Protein AF-A0A0C9ZYR2-F1 (afdb_monomer_lite)

InterPro domains:
  IPR000960 Flavin monooxygenase FMO [PR00370] (38-50)
  IPR000960 Flavin monooxygenase FMO [PR00370] (97-111)
  IPR000960 Flavin monooxygenase FMO [PR00370] (123-138)
  IPR000960 Flavin monooxygenase FMO [PR00370] (169-196)
  IPR020946 Flavin monooxygenase-like [PF00743] (6-140)
  IPR020946 Flavin monooxygenase-like [PF00743] (162-275)
  IPR036188 FAD/NAD(P)-binding domain superfamily [G3DSA:3.50.50.60] (3-161)
  IPR036188 FAD/NAD(P)-binding domain superfamily [G3DSA:3.50.50.60] (169-360)
  IPR036188 FAD/NAD(P)-binding domain superfamily [SSF51905] (2-140)
  IPR036188 FAD/NAD(P)-binding domain superfamily [SSF51905] (161-279)
  IPR050346 Flavin-containing monooxygenases-like [PTHR23023] (7-315)

Radius of gyration: 23.79 Å; chains: 1; bounding box: 67×51×66 Å

pLDDT: mean 93.77, std 8.81, range [34.53, 98.75]

Structure (mmCIF, N/CA/C/O backbone):
data_AF-A0A0C9ZYR2-F1
#
_entry.id   AF-A0A0C9ZYR2-F1
#
loop_
_atom_site.group_PDB
_atom_site.id
_atom_site.type_symbol
_atom_site.label_atom_id
_atom_site.label_alt_id
_atom_site.label_comp_id
_atom_site.label_asym_id
_atom_site.label_entity_id
_atom_site.label_seq_id
_atom_site.pdbx_PDB_ins_code
_atom_site.Cartn_x
_atom_site.Cartn_y
_atom_site.Cartn_z
_atom_site.occupancy
_atom_site.B_iso_or_equiv
_atom_site.auth_seq_id
_atom_site.auth_comp_id
_atom_site.auth_asym_id
_atom_site.auth_atom_id
_atom_site.pdbx_PDB_model_num
ATOM 1 N N . MET A 1 1 ? 10.082 -9.493 7.841 1.00 92.12 1 MET A N 1
ATOM 2 C CA . MET A 1 1 ? 8.702 -9.142 7.426 1.00 92.12 1 MET A CA 1
ATOM 3 C C . MET A 1 1 ? 7.631 -9.740 8.333 1.00 92.12 1 MET A C 1
ATOM 5 O O . MET A 1 1 ? 6.517 -9.257 8.247 1.00 92.12 1 MET A O 1
ATOM 9 N N . ALA A 1 2 ? 7.944 -10.764 9.137 1.00 94.56 2 ALA A N 1
ATOM 10 C CA . ALA A 1 2 ? 7.004 -11.481 9.999 1.00 94.56 2 ALA A CA 1
ATOM 11 C C . ALA A 1 2 ? 6.328 -10.591 11.052 1.00 94.56 2 ALA A C 1
ATOM 13 O O . ALA A 1 2 ? 6.915 -9.588 11.452 1.00 94.56 2 ALA A O 1
ATOM 14 N N . PHE A 1 3 ? 5.152 -10.995 11.531 1.00 94.06 3 PHE A N 1
ATOM 15 C CA . PHE A 1 3 ? 4.617 -10.559 12.821 1.00 94.06 3 PHE A CA 1
ATOM 16 C C . PHE A 1 3 ? 5.617 -10.841 13.948 1.00 94.06 3 PHE A C 1
ATOM 18 O O . PHE A 1 3 ? 6.367 -11.815 13.913 1.00 94.06 3 PHE A O 1
ATOM 25 N N . MET A 1 4 ? 5.601 -10.006 14.978 1.00 89.50 4 MET A N 1
ATOM 26 C CA . MET A 1 4 ? 6.416 -10.173 16.178 1.00 89.50 4 MET A CA 1
ATOM 27 C C . MET A 1 4 ? 6.002 -11.399 16.991 1.00 89.50 4 MET A C 1
ATOM 29 O O . MET A 1 4 ? 6.836 -12.050 17.613 1.00 89.50 4 MET A O 1
ATOM 33 N N . SER A 1 5 ? 4.710 -11.717 16.972 1.00 88.88 5 SER A N 1
ATOM 34 C CA . SER A 1 5 ? 4.114 -12.859 17.669 1.00 88.88 5 SER A CA 1
ATOM 35 C C . SER A 1 5 ? 4.222 -14.188 16.905 1.00 88.88 5 SER A C 1
ATOM 37 O O . SER A 1 5 ? 3.842 -15.236 17.437 1.00 88.88 5 SER A O 1
ATOM 39 N N . HIS A 1 6 ? 4.733 -14.185 15.666 1.00 94.56 6 HIS A N 1
ATOM 40 C CA . HIS A 1 6 ? 4.802 -15.384 14.830 1.00 94.56 6 HIS A CA 1
ATOM 41 C C . HIS A 1 6 ? 5.926 -15.312 13.790 1.00 94.56 6 HIS A C 1
ATOM 43 O O . HIS A 1 6 ? 5.834 -14.554 12.829 1.00 94.56 6 HIS A O 1
ATOM 49 N N . SER A 1 7 ? 6.959 -16.137 13.933 1.00 94.56 7 SER A N 1
ATOM 50 C CA . SER A 1 7 ? 8.081 -16.203 12.986 1.00 94.56 7 SER A CA 1
ATOM 51 C C . SER A 1 7 ? 7.777 -17.070 11.763 1.00 94.56 7 SER A C 1
ATOM 53 O O . SER A 1 7 ? 6.941 -17.972 11.826 1.00 94.56 7 SER A O 1
ATOM 55 N N . PHE A 1 8 ? 8.486 -16.823 10.655 1.00 95.81 8 PHE A N 1
ATOM 56 C CA . PHE A 1 8 ? 8.541 -17.789 9.552 1.00 95.81 8 PHE A CA 1
ATOM 57 C C . PHE A 1 8 ? 9.157 -19.110 10.035 1.00 95.81 8 PHE A C 1
ATOM 59 O O . PHE A 1 8 ? 9.977 -19.084 10.958 1.00 95.81 8 PHE A O 1
ATOM 66 N N . PRO A 1 9 ? 8.806 -20.250 9.411 1.00 95.56 9 PRO A N 1
ATOM 67 C CA . PRO A 1 9 ? 9.479 -21.514 9.678 1.00 95.56 9 PRO A CA 1
ATOM 68 C C . PRO A 1 9 ? 11.002 -21.407 9.483 1.00 95.56 9 PRO A C 1
ATOM 70 O O . PRO A 1 9 ? 11.444 -20.649 8.607 1.00 95.56 9 PRO A O 1
ATOM 73 N N . PRO A 1 10 ? 11.810 -22.171 10.239 1.00 96.81 10 PRO A N 1
ATOM 74 C CA . PRO A 1 10 ? 13.247 -22.250 10.007 1.00 96.81 10 PRO A CA 1
ATOM 75 C C . PRO A 1 10 ? 13.575 -22.619 8.558 1.00 96.81 10 PRO A C 1
ATOM 77 O O . PRO A 1 10 ? 12.781 -23.267 7.873 1.00 96.81 10 PRO A O 1
ATOM 80 N N . SER A 1 11 ? 14.750 -22.214 8.083 1.00 96.94 11 SER A N 1
ATOM 81 C CA . SER A 1 11 ? 15.222 -22.467 6.713 1.00 96.94 11 SER A CA 1
ATOM 82 C C . SER A 1 11 ? 14.374 -21.855 5.585 1.00 96.94 11 SER A C 1
ATOM 84 O O . SER A 1 11 ? 14.559 -22.179 4.411 1.00 96.94 11 SER A O 1
ATOM 86 N N . THR A 1 12 ? 13.448 -20.946 5.902 1.00 96.94 12 THR A N 1
ATOM 87 C CA . THR A 1 12 ? 12.698 -20.180 4.895 1.00 96.94 12 THR A CA 1
ATOM 88 C C . THR A 1 12 ? 13.632 -19.280 4.075 1.00 96.94 12 THR A C 1
ATOM 90 O O . THR A 1 12 ? 14.430 -18.540 4.633 1.00 96.94 12 THR A O 1
ATOM 93 N N . SER A 1 13 ? 13.499 -19.272 2.743 1.00 96.06 13 SER A N 1
ATOM 94 C CA . SER A 1 13 ? 14.260 -18.352 1.874 1.00 96.06 13 SER A CA 1
ATOM 95 C C . SER A 1 13 ? 14.155 -16.895 2.352 1.00 96.06 13 SER A C 1
ATOM 97 O O . SER A 1 13 ? 13.066 -16.437 2.698 1.00 96.06 13 SER A O 1
ATOM 99 N N . LEU A 1 14 ? 15.270 -16.150 2.337 1.00 95.44 14 LEU A N 1
ATOM 100 C CA . LEU A 1 14 ? 15.317 -14.757 2.806 1.00 95.44 14 LEU A CA 1
ATOM 101 C C . LEU A 1 14 ? 14.365 -13.840 2.018 1.00 95.44 14 LEU A C 1
ATOM 103 O O . LEU A 1 14 ? 13.763 -12.918 2.577 1.00 95.44 14 LEU A O 1
ATOM 107 N N . PHE A 1 15 ? 14.207 -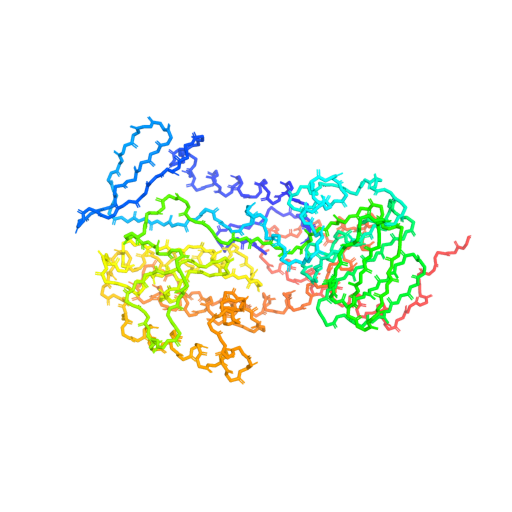14.113 0.721 1.00 95.62 15 PHE A N 1
ATOM 108 C CA . PHE A 1 15 ? 13.224 -13.471 -0.150 1.00 95.62 15 PHE A CA 1
ATOM 109 C C . PHE A 1 15 ? 12.251 -14.534 -0.672 1.00 95.62 15 PHE A C 1
ATOM 111 O O . PHE A 1 15 ? 12.364 -14.971 -1.818 1.00 95.62 15 PHE A O 1
ATOM 118 N N . PRO A 1 16 ? 11.296 -14.976 0.164 1.00 95.19 16 PRO A N 1
ATOM 119 C CA . PRO A 1 16 ? 10.467 -16.122 -0.156 1.00 95.19 16 PRO A CA 1
ATOM 120 C C . PRO A 1 16 ? 9.461 -15.792 -1.272 1.00 95.19 16 PRO A C 1
ATOM 122 O O . PRO A 1 16 ? 8.972 -14.659 -1.359 1.00 95.19 16 PRO A O 1
ATOM 125 N N . PRO A 1 17 ? 9.091 -16.776 -2.112 1.00 93.56 17 PRO A N 1
ATOM 126 C CA . PRO A 1 17 ? 8.045 -16.593 -3.109 1.00 93.56 17 PRO A CA 1
ATOM 127 C C . PRO A 1 17 ? 6.681 -16.371 -2.440 1.00 93.56 17 PRO A C 1
ATOM 129 O O . PRO A 1 17 ? 6.444 -16.788 -1.305 1.00 93.56 17 PRO A O 1
ATOM 132 N N . ALA A 1 18 ? 5.737 -15.774 -3.172 1.00 94.06 18 ALA A N 1
ATOM 133 C CA . ALA A 1 18 ? 4.421 -15.405 -2.637 1.00 94.06 18 ALA A CA 1
ATOM 134 C C . ALA A 1 18 ? 3.658 -16.576 -1.986 1.00 94.06 18 ALA A C 1
ATOM 136 O O . ALA A 1 18 ? 2.966 -16.373 -0.992 1.00 94.06 18 ALA A O 1
ATOM 137 N N . LYS A 1 19 ? 3.814 -17.803 -2.505 1.00 96.19 19 LYS A N 1
ATOM 138 C CA . LYS A 1 19 ? 3.204 -19.013 -1.929 1.00 96.19 19 LYS A CA 1
ATOM 139 C C . LYS A 1 19 ? 3.679 -19.287 -0.498 1.00 96.19 19 LYS A C 1
ATOM 141 O O . LYS A 1 19 ? 2.859 -19.612 0.343 1.00 96.19 19 LYS A O 1
ATOM 146 N N . VAL A 1 20 ? 4.965 -19.095 -0.209 1.00 97.31 20 VAL A N 1
ATOM 147 C CA . VAL A 1 20 ? 5.519 -19.292 1.142 1.00 97.31 20 VAL A CA 1
ATOM 148 C C . VAL A 1 20 ? 4.999 -18.221 2.106 1.00 97.31 20 VAL A C 1
ATOM 150 O O . VAL A 1 20 ? 4.725 -18.506 3.266 1.00 97.31 20 VAL A O 1
ATOM 153 N N . VAL A 1 21 ? 4.797 -16.989 1.624 1.00 97.75 21 VAL A N 1
ATOM 154 C CA . VAL A 1 21 ? 4.165 -15.926 2.425 1.00 97.75 21 VAL A CA 1
ATOM 155 C C . VAL A 1 21 ? 2.690 -16.239 2.707 1.00 97.75 21 VAL A C 1
ATOM 157 O O . VAL A 1 21 ? 2.220 -15.965 3.807 1.00 97.75 21 VAL A O 1
ATOM 160 N N . LEU A 1 22 ? 1.966 -16.830 1.749 1.00 97.88 22 LEU A N 1
ATOM 161 C CA . LEU A 1 22 ? 0.601 -17.319 1.971 1.00 97.88 22 LEU A CA 1
ATOM 162 C C . LEU A 1 22 ? 0.577 -18.419 3.041 1.00 97.88 22 LEU A C 1
ATOM 164 O O . LEU A 1 22 ? -0.199 -18.308 3.983 1.00 97.88 22 LEU A O 1
ATOM 168 N N . ASP A 1 23 ? 1.472 -19.403 2.946 1.00 98.00 23 ASP A N 1
ATOM 169 C CA . ASP A 1 23 ? 1.562 -20.506 3.914 1.00 98.00 23 ASP A CA 1
ATOM 170 C C . ASP A 1 23 ? 1.846 -19.997 5.334 1.00 98.00 23 ASP A C 1
ATOM 172 O O . ASP A 1 23 ? 1.262 -20.477 6.301 1.00 98.00 23 ASP A O 1
ATOM 176 N N . TYR A 1 24 ? 2.683 -18.964 5.460 1.00 98.00 24 TYR A N 1
ATOM 177 C CA . TYR A 1 24 ? 2.930 -18.272 6.725 1.00 98.00 24 TYR A CA 1
ATOM 178 C C . TYR A 1 24 ? 1.682 -17.561 7.286 1.00 98.00 24 TYR A C 1
ATOM 180 O O . TYR A 1 24 ? 1.432 -17.571 8.492 1.00 98.00 24 TYR A O 1
ATOM 188 N N . LEU A 1 25 ? 0.878 -16.920 6.433 1.00 97.81 25 LEU A N 1
ATOM 189 C CA . LEU A 1 25 ? -0.363 -16.270 6.868 1.00 97.81 25 LEU A CA 1
ATOM 190 C C . LEU A 1 25 ? -1.427 -17.297 7.278 1.00 97.81 25 LEU A C 1
ATOM 192 O O . LEU A 1 25 ? -2.146 -17.083 8.254 1.00 97.81 25 LEU A O 1
ATOM 196 N N . GLU A 1 26 ? -1.505 -18.421 6.568 1.00 97.88 26 GLU A N 1
ATOM 197 C CA . GLU A 1 26 ? -2.362 -19.548 6.939 1.00 97.88 26 GLU A CA 1
ATOM 198 C C . GLU A 1 26 ? -1.904 -20.162 8.270 1.00 97.88 26 GLU A C 1
ATOM 200 O O . GLU A 1 26 ? -2.731 -20.375 9.158 1.00 97.88 26 GLU A O 1
ATOM 205 N N . SER A 1 27 ? -0.594 -20.357 8.479 1.00 97.69 27 SER A N 1
ATOM 206 C CA . SER A 1 27 ? -0.067 -20.864 9.754 1.00 97.69 27 SER A CA 1
ATOM 207 C C . SER A 1 27 ? -0.332 -19.914 10.918 1.00 97.69 27 SER A C 1
ATOM 209 O O . SER A 1 27 ? -0.649 -20.376 12.015 1.00 97.69 27 SER A O 1
ATOM 211 N N . PHE A 1 28 ? -0.269 -18.599 10.688 1.00 97.56 28 PHE A N 1
ATOM 212 C CA . PHE A 1 28 ? -0.678 -17.596 11.670 1.00 97.56 28 PHE A CA 1
ATOM 213 C C . PHE A 1 28 ? -2.158 -17.767 12.041 1.00 97.56 28 PHE A C 1
ATOM 215 O O . PHE A 1 28 ? -2.490 -17.893 13.220 1.00 97.56 28 PHE A O 1
ATOM 222 N N . ALA A 1 29 ? -3.046 -17.836 11.043 1.00 97.81 29 ALA A N 1
ATOM 223 C CA . ALA A 1 29 ? -4.482 -17.990 11.268 1.00 97.81 29 ALA A CA 1
ATOM 224 C C . ALA A 1 29 ? -4.831 -19.292 12.005 1.00 97.81 29 ALA A C 1
ATOM 226 O O . ALA A 1 29 ? -5.701 -19.284 12.874 1.00 97.81 29 ALA A O 1
ATOM 227 N N . HIS A 1 30 ? -4.134 -20.389 11.702 1.00 97.75 30 HIS A N 1
ATOM 228 C CA . HIS A 1 30 ? -4.290 -21.657 12.412 1.00 97.75 30 HIS A CA 1
ATOM 229 C C . HIS A 1 30 ? -3.761 -21.598 13.848 1.00 97.75 30 HIS A C 1
ATOM 231 O O . HIS A 1 30 ? -4.439 -22.056 14.764 1.00 97.75 30 HIS A O 1
ATOM 237 N N . ARG A 1 31 ? -2.570 -21.026 14.068 1.00 97.38 31 ARG A N 1
ATOM 238 C CA . ARG A 1 31 ? -1.944 -20.956 15.399 1.00 97.38 31 ARG A CA 1
ATOM 239 C C . ARG A 1 31 ? -2.797 -20.195 16.410 1.00 97.38 31 ARG A C 1
ATOM 241 O O . ARG A 1 31 ? -2.817 -20.572 17.577 1.00 97.38 31 ARG A O 1
ATOM 248 N N . PHE A 1 32 ? -3.458 -19.129 15.967 1.00 97.12 32 PHE A N 1
ATOM 249 C CA . PHE A 1 32 ? -4.299 -18.281 16.813 1.00 97.12 32 PHE A CA 1
ATOM 250 C C . PHE A 1 32 ? -5.797 -18.606 16.704 1.00 97.12 32 PHE A C 1
ATOM 252 O O . PHE A 1 32 ? -6.611 -17.819 17.175 1.00 97.12 32 PHE A O 1
ATOM 259 N N . ASP A 1 33 ? -6.154 -19.741 16.090 1.00 97.88 33 ASP A N 1
ATOM 260 C CA . ASP A 1 33 ? -7.535 -20.215 15.911 1.00 97.88 33 ASP A CA 1
ATOM 261 C C . ASP A 1 33 ? -8.494 -19.141 15.359 1.00 97.88 33 ASP A C 1
ATOM 263 O O . ASP A 1 33 ? -9.594 -18.908 15.855 1.00 97.88 33 ASP A O 1
ATOM 267 N N . LEU A 1 34 ? -8.050 -18.432 14.316 1.00 97.56 34 LEU A N 1
ATOM 268 C CA . LEU A 1 34 ? -8.795 -17.306 13.746 1.00 97.56 34 LEU A CA 1
ATOM 269 C C . LEU A 1 34 ? -9.854 -17.751 12.734 1.00 97.56 34 LEU A C 1
ATOM 271 O O . LEU A 1 34 ? -10.824 -17.033 12.506 1.00 97.56 34 LEU A O 1
ATOM 275 N N . LEU A 1 35 ? -9.687 -18.921 12.110 1.00 97.88 35 LEU A N 1
ATOM 276 C CA . LEU A 1 35 ? -10.571 -19.381 11.034 1.00 97.88 35 LEU A CA 1
ATOM 277 C C . LEU A 1 35 ? -12.052 -19.486 11.444 1.00 97.88 35 LEU A C 1
ATOM 279 O O . LEU A 1 35 ? -12.887 -19.049 10.649 1.00 97.88 35 LEU A O 1
ATOM 283 N N . PRO A 1 36 ? -12.417 -19.973 12.650 1.00 98.19 36 PRO A N 1
ATOM 284 C CA . PRO A 1 36 ? -13.812 -19.985 13.099 1.00 98.19 36 PRO A CA 1
ATOM 285 C C . PRO A 1 36 ? -14.444 -18.590 13.226 1.00 98.19 36 PRO A C 1
ATOM 287 O O . PRO A 1 36 ? -15.667 -18.463 13.183 1.00 98.19 36 PRO A O 1
ATOM 290 N N . LEU A 1 37 ? -13.627 -17.542 13.370 1.00 98.00 37 LEU A N 1
ATOM 291 C CA . LEU A 1 37 ? -14.073 -16.152 13.499 1.00 98.00 37 LEU A CA 1
ATOM 292 C C . LEU A 1 37 ? -14.272 -15.468 12.134 1.00 98.00 37 LEU A C 1
ATOM 294 O O . LEU A 1 37 ? -14.833 -14.374 12.064 1.00 98.00 37 LEU A O 1
ATOM 298 N N . ILE A 1 38 ? -13.827 -16.096 11.039 1.00 98.06 38 ILE A N 1
ATOM 299 C CA . ILE A 1 38 ? -13.854 -15.518 9.693 1.00 98.06 38 ILE A CA 1
ATOM 300 C C . ILE A 1 38 ? -15.047 -16.061 8.904 1.00 98.06 38 ILE A C 1
ATOM 302 O O . ILE A 1 38 ? -15.156 -17.252 8.616 1.00 98.06 38 ILE A O 1
ATOM 306 N N . ARG A 1 39 ? -15.916 -15.155 8.445 1.00 97.12 39 ARG A N 1
ATOM 307 C CA . ARG A 1 39 ? -16.973 -15.474 7.474 1.00 97.12 39 ARG A CA 1
ATOM 308 C C . ARG A 1 39 ? -16.454 -15.296 6.044 1.00 97.12 39 ARG A C 1
ATOM 310 O O . ARG A 1 39 ? -16.524 -14.207 5.476 1.00 97.12 39 ARG A O 1
ATOM 317 N N . PHE A 1 40 ? -15.934 -16.368 5.446 1.00 97.31 40 PHE A N 1
ATOM 318 C CA . PHE A 1 40 ? -15.519 -16.367 4.036 1.00 97.31 40 PHE A CA 1
ATOM 319 C C . PHE A 1 40 ? -16.706 -16.163 3.079 1.00 97.31 40 PHE A C 1
ATOM 321 O O . PHE A 1 40 ? -17.867 -16.305 3.461 1.00 97.31 40 PHE A O 1
ATOM 328 N N . ASN A 1 41 ? -16.415 -15.818 1.817 1.00 96.94 41 ASN A N 1
ATOM 329 C CA . ASN A 1 41 ? -17.416 -15.593 0.759 1.00 96.94 41 ASN A CA 1
ATOM 330 C C . ASN A 1 41 ? -18.527 -14.592 1.135 1.00 96.94 41 ASN A C 1
ATOM 332 O O . ASN A 1 41 ? -19.629 -14.638 0.592 1.00 96.94 41 ASN A O 1
ATOM 336 N N . THR A 1 42 ? -18.229 -13.669 2.049 1.00 97.88 42 THR A N 1
ATOM 337 C CA . THR A 1 42 ? -19.174 -12.681 2.567 1.00 97.88 42 THR A CA 1
ATOM 338 C C . THR A 1 42 ? -18.629 -11.295 2.265 1.00 97.88 42 THR A C 1
ATOM 340 O O . THR A 1 42 ? -17.651 -10.855 2.862 1.00 97.88 42 THR A O 1
ATOM 343 N N . THR A 1 43 ? -19.223 -10.612 1.288 1.00 97.88 43 THR A N 1
ATOM 344 C CA . THR A 1 43 ? -18.821 -9.245 0.936 1.00 97.88 43 THR A CA 1
ATOM 345 C C . THR A 1 43 ? -19.602 -8.260 1.789 1.00 97.88 43 THR A C 1
ATOM 347 O O . THR A 1 43 ? -20.824 -8.356 1.860 1.00 97.88 43 THR A O 1
ATOM 350 N N . ILE A 1 44 ? -18.917 -7.300 2.408 1.00 98.25 44 ILE A N 1
ATOM 351 C CA . ILE A 1 44 ? -19.577 -6.167 3.059 1.00 98.25 44 ILE A CA 1
ATOM 352 C C . ILE A 1 44 ? -20.070 -5.210 1.976 1.00 98.25 44 ILE A C 1
ATOM 354 O O . ILE A 1 44 ? -19.292 -4.781 1.124 1.00 98.25 44 ILE A O 1
ATOM 358 N N . THR A 1 45 ? -21.366 -4.908 1.990 1.00 98.06 45 THR A N 1
ATOM 359 C CA . THR A 1 45 ? -22.019 -4.046 0.994 1.00 98.06 45 THR A CA 1
ATOM 360 C C . THR A 1 45 ? -22.383 -2.678 1.552 1.00 98.06 45 THR A C 1
ATOM 362 O O . THR A 1 45 ? -22.572 -1.753 0.775 1.00 98.06 45 THR A O 1
ATOM 365 N N . SER A 1 46 ? -22.510 -2.551 2.875 1.00 98.38 46 SER A N 1
ATOM 366 C CA . SER A 1 46 ? -22.791 -1.286 3.554 1.00 98.38 46 SER A CA 1
ATOM 367 C C . SER A 1 46 ? -22.268 -1.336 4.988 1.00 98.38 46 SER A C 1
ATOM 369 O O . SER A 1 46 ? -22.356 -2.379 5.629 1.00 98.38 46 SER A O 1
ATOM 371 N N . ALA A 1 47 ? -21.797 -0.212 5.509 1.00 98.19 47 ALA A N 1
ATOM 372 C CA . ALA A 1 47 ? -21.526 0.016 6.922 1.00 98.19 47 ALA A CA 1
ATOM 373 C C . ALA A 1 47 ? -21.962 1.445 7.263 1.00 98.19 47 ALA A C 1
ATOM 375 O O . ALA A 1 47 ? -21.470 2.394 6.658 1.00 98.19 47 ALA A O 1
ATOM 376 N N . LYS A 1 48 ? -22.918 1.600 8.182 1.00 97.50 48 LYS A N 1
ATOM 377 C CA . LYS A 1 48 ? -23.494 2.905 8.547 1.00 97.50 48 LYS A CA 1
ATOM 378 C C . LYS A 1 48 ? -23.526 3.077 10.051 1.00 97.50 48 LYS A C 1
ATOM 380 O O . LYS A 1 48 ? -23.709 2.099 10.769 1.00 97.50 48 LYS A O 1
ATOM 385 N N . TRP A 1 49 ? -23.391 4.312 10.509 1.00 97.50 49 TRP A N 1
ATOM 386 C CA . TRP A 1 49 ? -23.552 4.652 11.915 1.00 97.50 49 TRP A CA 1
ATOM 387 C C . TRP A 1 49 ? -25.027 4.935 12.225 1.00 97.50 49 TRP A C 1
ATOM 389 O O . TRP A 1 49 ? -25.627 5.805 11.601 1.00 97.50 49 TRP A O 1
ATOM 399 N N . ASP A 1 50 ? -25.607 4.220 13.190 1.00 95.31 50 ASP A N 1
ATOM 400 C CA . ASP A 1 50 ? -26.997 4.395 13.647 1.00 95.31 50 ASP A CA 1
ATOM 401 C C . ASP A 1 50 ? -27.051 5.039 15.041 1.00 95.31 50 ASP A C 1
ATOM 403 O O . ASP A 1 50 ? -27.706 4.559 15.962 1.00 95.31 50 ASP A O 1
ATOM 407 N N . ASN A 1 51 ? -26.291 6.123 15.227 1.00 92.12 51 ASN A N 1
ATOM 408 C CA . ASN A 1 51 ? -26.171 6.920 16.461 1.00 92.12 51 ASN A CA 1
ATOM 409 C C . ASN A 1 51 ? -25.578 6.211 17.696 1.00 92.12 51 ASN A C 1
ATOM 411 O O . ASN A 1 51 ? -25.059 6.894 18.577 1.00 92.12 51 ASN A O 1
ATOM 415 N N . SER A 1 52 ? -25.641 4.883 17.778 1.00 95.25 52 SER A N 1
ATOM 416 C CA . SER A 1 52 ? -25.138 4.082 18.901 1.00 95.25 52 SER A CA 1
ATOM 417 C C . SER A 1 52 ? -24.216 2.939 18.479 1.00 95.25 52 SER A C 1
ATOM 419 O O . SER A 1 52 ? -23.357 2.545 19.261 1.00 95.25 52 SER A O 1
ATOM 421 N N . CYS A 1 53 ? -24.377 2.414 17.263 1.00 97.62 53 CYS A N 1
ATOM 422 C CA . CYS A 1 53 ? -23.597 1.296 16.741 1.00 97.62 53 CYS A CA 1
ATOM 423 C C . CYS A 1 53 ? -23.446 1.376 15.215 1.00 97.62 53 CYS A C 1
ATOM 425 O O . CYS A 1 53 ? -24.091 2.179 14.535 1.00 97.62 53 CYS A O 1
ATOM 427 N N . TRP A 1 54 ? -22.601 0.505 14.672 1.00 98.56 54 TRP A N 1
ATOM 428 C CA . TRP A 1 54 ? -22.434 0.280 13.245 1.00 98.56 54 TRP A CA 1
ATOM 429 C C . TRP A 1 54 ? -23.385 -0.801 12.744 1.00 98.56 54 TRP A C 1
ATOM 431 O O . TRP A 1 54 ? -23.289 -1.958 13.149 1.00 98.56 54 TRP A O 1
ATOM 441 N N . LEU A 1 55 ? -24.248 -0.446 11.797 1.00 98.50 55 LEU A N 1
ATOM 442 C CA . LEU A 1 55 ? -25.053 -1.388 11.029 1.00 98.50 55 LEU A CA 1
ATOM 443 C C . LEU A 1 55 ? -24.282 -1.806 9.777 1.00 98.50 55 LEU A C 1
ATOM 445 O O . LEU A 1 55 ? -24.091 -1.014 8.849 1.00 98.50 55 LEU A O 1
ATOM 449 N N . VAL A 1 56 ? -23.836 -3.058 9.751 1.00 98.50 56 VAL A N 1
ATOM 450 C CA . VAL A 1 56 ? -23.028 -3.634 8.675 1.00 98.50 56 VAL A CA 1
ATOM 451 C C . VAL A 1 56 ? -23.866 -4.636 7.890 1.00 98.50 56 VAL A C 1
ATOM 453 O O . VAL A 1 56 ? -24.275 -5.668 8.420 1.00 98.50 56 VAL A O 1
ATOM 456 N N . SER A 1 57 ? -24.105 -4.342 6.613 1.00 98.50 57 SER A N 1
ATOM 457 C CA . SER A 1 57 ? -24.841 -5.214 5.697 1.00 98.50 57 SER A CA 1
ATOM 458 C C . SER A 1 57 ? -23.903 -6.040 4.825 1.00 98.50 57 SER A C 1
ATOM 460 O O . SER A 1 57 ? -22.861 -5.561 4.367 1.00 98.50 57 SER A O 1
ATOM 462 N N . THR A 1 58 ? -24.303 -7.278 4.547 1.00 98.25 58 THR A N 1
ATOM 463 C CA . THR 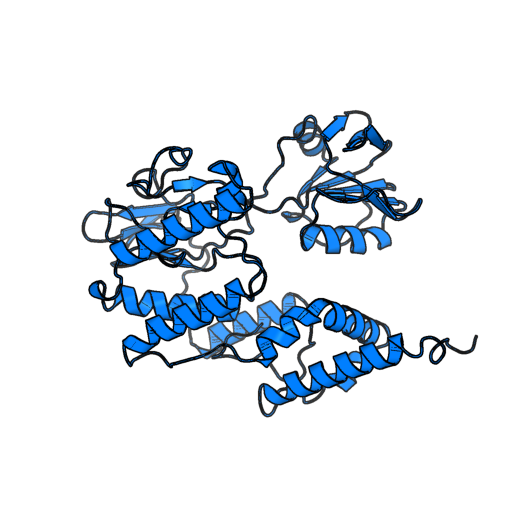A 1 58 ? -23.508 -8.239 3.775 1.00 98.25 58 THR A CA 1
ATOM 464 C C . THR A 1 58 ? -24.196 -8.674 2.480 1.00 98.25 58 THR A C 1
ATOM 466 O O . THR A 1 58 ? -25.410 -8.545 2.304 1.00 98.25 58 THR A O 1
ATOM 469 N N . SER A 1 59 ? -23.433 -9.296 1.578 1.00 97.56 59 SER A N 1
ATOM 470 C CA . SER A 1 59 ? -23.943 -9.925 0.353 1.00 97.56 59 SER A CA 1
ATOM 471 C C . SER A 1 59 ? -24.950 -11.054 0.609 1.00 97.56 59 SER A C 1
ATOM 473 O O . SER A 1 59 ? -25.684 -11.426 -0.304 1.00 97.56 59 SER A O 1
ATOM 475 N N . ALA A 1 60 ? -25.022 -11.575 1.839 1.00 95.31 60 ALA A N 1
ATOM 476 C CA . ALA A 1 60 ? -26.030 -12.542 2.270 1.00 95.31 60 ALA A CA 1
ATOM 477 C C . ALA A 1 60 ? -27.375 -11.890 2.658 1.00 95.31 60 ALA A C 1
ATOM 479 O O . ALA A 1 60 ? -28.277 -12.588 3.113 1.00 95.31 60 ALA A O 1
ATOM 480 N N . ARG A 1 61 ? -27.530 -10.570 2.453 1.00 94.00 61 ARG A N 1
ATOM 481 C CA . ARG A 1 61 ? -28.715 -9.771 2.831 1.00 94.00 61 ARG A CA 1
ATOM 482 C C . ARG A 1 61 ? -28.997 -9.759 4.338 1.00 94.00 61 ARG A C 1
ATOM 484 O O . ARG A 1 61 ? -30.127 -9.534 4.760 1.00 94.00 61 ARG A O 1
ATOM 491 N N . GLU A 1 62 ? -27.960 -9.989 5.131 1.00 96.62 62 GLU A N 1
ATOM 492 C CA . GLU A 1 62 ? -27.961 -9.849 6.584 1.00 96.62 62 GLU A CA 1
ATOM 493 C C . GLU A 1 62 ? -27.452 -8.449 6.945 1.00 96.62 62 GLU A C 1
ATOM 495 O O . GLU A 1 62 ? -26.529 -7.953 6.295 1.00 96.62 62 GLU A O 1
ATOM 500 N N . THR A 1 63 ? -28.026 -7.841 7.984 1.00 98.19 63 THR A N 1
ATOM 501 C CA . THR A 1 63 ? -27.488 -6.636 8.627 1.00 98.19 63 THR A CA 1
ATOM 502 C C . THR A 1 63 ? -27.213 -6.953 10.088 1.00 98.19 63 THR A C 1
ATOM 504 O O . THR A 1 63 ? -28.095 -7.447 10.790 1.00 98.19 63 THR A O 1
ATOM 507 N N . LEU A 1 64 ? -25.994 -6.665 10.530 1.00 98.06 64 LEU A N 1
ATOM 508 C CA . LEU A 1 64 ? -25.503 -6.923 11.878 1.00 98.06 64 LEU A CA 1
ATOM 509 C C . LEU A 1 64 ? -25.115 -5.613 12.559 1.00 98.06 64 LEU A C 1
ATOM 511 O O . LEU A 1 64 ? -24.605 -4.710 11.899 1.00 98.06 64 LEU A O 1
ATOM 515 N N . ALA A 1 65 ? -25.340 -5.532 13.868 1.00 98.44 65 ALA A N 1
ATOM 516 C CA . ALA A 1 65 ? -24.933 -4.401 14.693 1.00 98.44 65 ALA A CA 1
ATOM 517 C C . ALA A 1 65 ? -23.581 -4.685 15.366 1.00 98.44 65 ALA A C 1
ATOM 519 O O . ALA A 1 65 ? -23.383 -5.775 15.906 1.00 98.44 65 ALA A O 1
ATOM 520 N N . PHE A 1 66 ? -22.677 -3.707 15.344 1.00 98.56 66 PHE A N 1
ATOM 521 C CA . PHE A 1 66 ? -21.358 -3.774 15.974 1.00 98.56 66 PHE A CA 1
ATOM 522 C C . PHE A 1 66 ? -21.036 -2.470 16.703 1.00 98.56 66 PHE A C 1
ATOM 524 O O . PHE A 1 66 ? -21.259 -1.393 16.160 1.00 98.56 66 PHE A O 1
ATOM 531 N N . ASP A 1 67 ? -20.447 -2.544 17.893 1.00 98.31 67 ASP A N 1
ATOM 532 C CA . ASP A 1 67 ? -19.993 -1.345 18.613 1.00 98.31 67 ASP A CA 1
ATOM 533 C C . ASP A 1 67 ? -18.795 -0.682 17.910 1.00 98.31 67 ASP A C 1
ATOM 535 O O . ASP A 1 67 ? -18.687 0.544 17.845 1.00 98.31 67 ASP A O 1
ATOM 539 N N . HIS A 1 68 ? -17.923 -1.503 17.313 1.00 98.44 68 HIS A N 1
ATOM 540 C CA . HIS A 1 68 ? -16.707 -1.058 16.642 1.00 98.44 68 HIS A CA 1
ATOM 541 C C . HIS A 1 68 ? -16.512 -1.724 15.276 1.00 98.44 68 HIS A C 1
ATOM 543 O O . HIS A 1 68 ? -16.842 -2.895 15.082 1.00 98.44 68 HIS A O 1
ATOM 549 N N . VAL A 1 69 ? -15.892 -0.994 14.345 1.00 98.62 69 VAL A N 1
ATOM 550 C CA . VAL A 1 69 ? -15.514 -1.485 13.013 1.00 98.62 69 VAL A CA 1
ATOM 551 C C . VAL A 1 69 ? -14.035 -1.202 12.743 1.00 98.62 69 VAL A C 1
ATOM 553 O O . VAL A 1 69 ? -13.555 -0.081 12.907 1.00 98.62 69 VAL A O 1
ATOM 556 N N . ILE A 1 70 ? -13.307 -2.220 12.273 1.00 98.69 70 ILE A N 1
ATOM 557 C CA . ILE A 1 70 ? -11.938 -2.081 11.759 1.00 98.69 70 ILE A CA 1
ATOM 558 C C . ILE A 1 70 ? -11.955 -2.333 10.251 1.00 98.69 70 ILE A C 1
ATOM 560 O O . ILE A 1 70 ? -12.302 -3.416 9.782 1.00 98.69 70 ILE A O 1
ATOM 564 N N . VAL A 1 71 ? -11.550 -1.330 9.481 1.00 98.50 71 VAL A N 1
ATOM 565 C CA . VAL A 1 71 ? -11.457 -1.377 8.024 1.00 98.50 71 VAL A CA 1
ATOM 566 C C . VAL A 1 71 ? -10.085 -1.907 7.621 1.00 98.50 71 VAL A C 1
ATOM 568 O O . VAL A 1 71 ? -9.070 -1.223 7.759 1.00 98.50 71 VAL A O 1
ATOM 571 N N . ALA A 1 72 ? -10.072 -3.134 7.097 1.00 97.50 72 ALA A N 1
ATOM 572 C CA . ALA A 1 72 ? -8.870 -3.855 6.672 1.00 97.50 72 ALA A CA 1
ATOM 573 C C . ALA A 1 72 ? -8.998 -4.437 5.245 1.00 97.50 72 ALA A C 1
ATOM 575 O O . ALA A 1 72 ? -8.447 -5.490 4.936 1.00 97.50 72 ALA A O 1
ATOM 576 N N . ASN A 1 73 ? -9.733 -3.764 4.349 1.00 96.69 73 ASN A N 1
ATOM 577 C CA . ASN A 1 73 ? -9.985 -4.228 2.973 1.00 96.69 73 ASN A CA 1
ATOM 578 C C . ASN A 1 73 ? -8.776 -4.085 2.021 1.00 96.69 73 ASN A C 1
ATOM 580 O O . ASN A 1 73 ? -8.847 -4.502 0.862 1.00 96.69 73 ASN A O 1
ATOM 584 N N . GLY A 1 74 ? -7.674 -3.505 2.506 1.00 94.88 74 GLY A N 1
ATOM 585 C CA . GLY A 1 74 ? -6.467 -3.239 1.730 1.00 94.88 74 GLY A CA 1
ATOM 586 C C . GLY A 1 74 ? -6.654 -2.144 0.675 1.00 94.88 74 GLY A C 1
ATOM 587 O O . GLY A 1 74 ? -7.731 -1.586 0.490 1.00 94.88 74 GLY A O 1
ATOM 588 N N . HIS A 1 75 ? -5.572 -1.821 -0.035 1.00 95.44 75 HIS A N 1
ATOM 589 C CA . HIS A 1 75 ? -5.554 -0.712 -0.999 1.00 95.44 75 HIS A CA 1
ATOM 590 C C . HIS A 1 75 ? -4.791 -1.037 -2.298 1.00 95.44 75 HIS A C 1
ATOM 592 O O . HIS A 1 75 ? -4.410 -0.140 -3.045 1.00 95.44 75 HIS A O 1
ATOM 598 N N . TYR A 1 76 ? -4.589 -2.327 -2.599 1.00 95.44 76 TYR A N 1
ATOM 599 C CA . TYR A 1 76 ? -3.919 -2.815 -3.816 1.00 95.44 76 TYR A CA 1
ATOM 600 C C . TYR A 1 76 ? -4.851 -3.615 -4.742 1.00 95.44 76 TYR A C 1
ATOM 602 O O . TYR A 1 76 ? -4.437 -4.580 -5.379 1.00 95.44 76 TYR A O 1
ATOM 610 N N . ARG A 1 77 ? -6.133 -3.222 -4.814 1.00 93.44 77 ARG A N 1
ATOM 611 C CA . ARG A 1 77 ? -7.149 -3.888 -5.652 1.00 93.44 77 ARG A CA 1
ATOM 612 C C . ARG A 1 77 ? -7.536 -3.088 -6.891 1.00 93.44 77 ARG A C 1
ATOM 614 O O . ARG A 1 77 ? -7.530 -3.644 -7.983 1.00 93.44 77 ARG A O 1
ATOM 621 N N . LEU A 1 78 ? -7.894 -1.810 -6.743 1.00 95.88 78 LEU A N 1
ATOM 622 C CA . LEU A 1 78 ? -8.407 -0.997 -7.850 1.00 95.88 78 LEU A CA 1
ATOM 623 C C . LEU A 1 78 ? -7.274 -0.289 -8.605 1.00 95.88 78 LEU A C 1
ATOM 625 O O . LEU A 1 78 ? -6.627 0.578 -8.020 1.00 95.88 78 LEU A O 1
ATOM 629 N N . PRO A 1 79 ? -7.024 -0.603 -9.889 1.00 96.94 79 PRO A N 1
ATOM 630 C CA . PRO A 1 79 ? -5.981 0.046 -10.678 1.00 96.94 79 PRO A CA 1
ATOM 631 C C . PRO A 1 79 ? -6.119 1.568 -10.749 1.00 96.94 79 PRO A C 1
ATOM 633 O O . PRO A 1 79 ? -7.200 2.106 -11.012 1.00 96.94 79 PRO A O 1
ATOM 636 N N . ARG A 1 80 ? -5.002 2.282 -10.599 1.00 95.38 80 ARG A N 1
ATOM 637 C CA . ARG A 1 80 ? -4.937 3.712 -10.902 1.00 95.38 80 ARG A CA 1
ATOM 638 C C . ARG A 1 80 ? -4.486 3.893 -12.344 1.00 95.38 80 ARG A C 1
ATOM 640 O O . ARG A 1 80 ? -3.296 3.832 -12.634 1.00 95.38 80 ARG A O 1
ATOM 647 N N . ILE A 1 81 ? -5.432 4.172 -13.232 1.00 96.50 81 ILE A N 1
ATOM 648 C CA . ILE A 1 81 ? -5.137 4.535 -14.622 1.00 96.50 81 ILE A CA 1
ATOM 649 C C . ILE A 1 81 ? -4.775 6.028 -14.683 1.00 96.50 81 ILE A C 1
ATOM 651 O O . ILE A 1 81 ? -5.540 6.849 -14.166 1.00 96.50 81 ILE A O 1
ATOM 655 N N . PRO A 1 82 ? -3.609 6.404 -15.238 1.00 93.69 82 PRO A N 1
ATOM 656 C CA . PRO A 1 82 ? -3.209 7.800 -15.340 1.00 93.69 82 PRO A CA 1
ATOM 657 C C . PRO A 1 82 ? -4.018 8.513 -16.431 1.00 93.69 82 PRO A C 1
ATOM 659 O O . PRO A 1 82 ? -4.247 7.961 -17.504 1.00 93.69 82 PRO A O 1
ATOM 662 N N . ASN A 1 83 ? -4.402 9.767 -16.181 1.00 94.38 83 ASN A N 1
ATOM 663 C CA . ASN A 1 83 ? -5.062 10.610 -17.179 1.00 94.38 83 ASN A CA 1
ATOM 664 C C . ASN A 1 83 ? -4.028 11.162 -18.179 1.00 94.38 83 ASN A C 1
ATOM 666 O O . ASN A 1 83 ? -3.602 12.313 -18.079 1.00 94.38 83 ASN A O 1
ATOM 670 N N . ILE A 1 84 ? -3.560 10.303 -19.085 1.00 97.31 84 ILE A N 1
ATOM 671 C CA . ILE A 1 84 ? -2.644 10.652 -20.175 1.00 97.31 84 ILE A CA 1
ATOM 672 C C . ILE A 1 84 ? -3.413 10.482 -21.492 1.00 97.31 84 ILE A C 1
ATOM 674 O O . ILE A 1 84 ? -3.976 9.406 -21.720 1.00 97.31 84 ILE A O 1
ATOM 678 N N . PRO A 1 85 ? -3.433 11.493 -22.383 1.00 98.50 85 PRO A N 1
ATOM 679 C CA . PRO A 1 85 ? -4.131 11.390 -23.659 1.00 98.50 85 PRO A CA 1
ATOM 680 C C . PRO A 1 85 ? -3.737 10.127 -24.437 1.00 98.50 85 PRO A C 1
ATOM 682 O O . PRO A 1 85 ? -2.552 9.878 -24.655 1.00 98.50 85 PRO A O 1
ATOM 685 N N . GLY A 1 86 ? -4.737 9.343 -24.850 1.00 98.25 86 GLY A N 1
ATOM 686 C CA . GLY A 1 86 ? -4.573 8.110 -25.632 1.00 98.25 86 GLY A CA 1
ATOM 687 C C . GLY A 1 86 ? -4.519 6.807 -24.822 1.00 98.25 86 GLY A C 1
ATOM 688 O O . GLY A 1 86 ? -4.780 5.747 -25.392 1.00 98.25 86 GLY A O 1
ATOM 689 N N . VAL A 1 87 ? -4.278 6.851 -23.504 1.00 98.19 87 VAL A N 1
ATOM 690 C CA . VAL A 1 87 ? -4.220 5.631 -22.666 1.00 98.19 87 VAL A CA 1
ATOM 691 C C . VAL A 1 87 ? -5.537 4.854 -22.691 1.00 98.19 87 VAL A C 1
ATOM 693 O O . VAL A 1 87 ? -5.525 3.638 -22.877 1.00 98.19 87 VAL A O 1
ATOM 696 N N . ASP A 1 88 ? -6.677 5.540 -22.581 1.00 97.56 88 ASP A N 1
ATOM 697 C CA . ASP A 1 88 ? -7.998 4.895 -22.620 1.00 97.56 88 ASP A CA 1
ATOM 698 C C . ASP A 1 88 ? -8.256 4.174 -23.950 1.00 97.56 88 ASP A C 1
ATOM 700 O O . ASP A 1 88 ? -8.869 3.103 -23.982 1.00 97.56 88 ASP A O 1
ATOM 704 N N . HIS A 1 89 ? -7.762 4.732 -25.063 1.00 97.75 89 HIS A N 1
ATOM 705 C CA . HIS A 1 89 ? -7.843 4.070 -26.361 1.00 97.75 89 HIS A CA 1
ATOM 706 C C . HIS A 1 89 ? -7.006 2.789 -26.374 1.00 97.75 89 HIS A C 1
ATOM 708 O O . HIS A 1 89 ? -7.536 1.737 -26.731 1.00 97.75 89 HIS A O 1
ATOM 714 N N . TRP A 1 90 ? -5.750 2.855 -25.921 1.00 98.38 90 TRP A N 1
ATOM 715 C CA . TRP A 1 90 ? -4.853 1.698 -25.849 1.00 98.38 90 TRP A CA 1
ATOM 716 C C . TRP A 1 90 ? -5.406 0.579 -24.964 1.00 98.38 90 TRP A C 1
ATOM 718 O O . TRP A 1 90 ? -5.348 -0.588 -25.350 1.00 98.38 90 TRP A O 1
ATOM 728 N N . LEU A 1 91 ? -6.001 0.917 -23.816 1.00 98.00 91 LEU A N 1
ATOM 729 C CA . LEU A 1 91 ? -6.692 -0.047 -22.953 1.00 98.00 91 LEU A CA 1
ATOM 730 C C . LEU A 1 91 ? -7.864 -0.717 -23.686 1.00 98.00 91 LEU A C 1
ATOM 732 O O . LEU A 1 91 ? -7.991 -1.941 -23.667 1.00 98.00 91 LEU A O 1
ATOM 736 N N . ARG A 1 92 ? -8.697 0.066 -24.385 1.00 97.44 92 ARG A N 1
ATOM 737 C CA . ARG A 1 92 ? -9.864 -0.438 -25.127 1.00 97.44 92 ARG A CA 1
ATOM 738 C C . ARG A 1 92 ? -9.484 -1.384 -26.269 1.00 97.44 92 ARG A C 1
ATOM 740 O O . ARG A 1 92 ? -10.180 -2.375 -26.473 1.00 97.44 92 ARG A O 1
ATOM 747 N N . ILE A 1 93 ? -8.394 -1.107 -26.988 1.00 97.12 93 ILE A N 1
ATOM 748 C CA . ILE A 1 93 ? -7.876 -1.989 -28.051 1.00 97.12 93 ILE A CA 1
ATOM 749 C C . ILE A 1 93 ? -6.937 -3.085 -27.524 1.00 97.12 93 ILE A C 1
ATOM 751 O O . ILE A 1 93 ? -6.365 -3.824 -28.317 1.00 97.12 93 ILE A O 1
ATOM 755 N N . ARG A 1 94 ? -6.778 -3.199 -26.197 1.00 96.69 94 ARG A N 1
ATOM 756 C CA . ARG A 1 94 ? -5.904 -4.171 -25.517 1.00 96.69 94 ARG A CA 1
ATOM 757 C C . ARG A 1 94 ? -4.408 -4.053 -25.854 1.00 96.69 94 ARG A C 1
ATOM 759 O O . ARG A 1 94 ? -3.677 -5.012 -25.650 1.00 96.69 94 ARG A O 1
ATOM 766 N N . ARG A 1 95 ? -3.950 -2.872 -26.285 1.00 97.62 95 ARG A N 1
ATOM 767 C CA . ARG A 1 95 ? -2.521 -2.501 -26.395 1.00 97.62 95 ARG A CA 1
ATOM 768 C C . ARG A 1 95 ? -1.943 -2.017 -25.059 1.00 97.62 95 ARG A C 1
ATOM 770 O O . ARG A 1 95 ? -0.751 -1.767 -24.928 1.00 97.62 95 ARG A O 1
ATOM 777 N N . ALA A 1 96 ? -2.781 -1.834 -24.046 1.00 98.25 96 ALA A N 1
ATOM 778 C CA . ALA A 1 96 ? -2.326 -1.565 -22.693 1.00 98.25 96 ALA A CA 1
ATOM 779 C C . ALA A 1 96 ? -3.044 -2.450 -21.676 1.00 98.25 96 ALA A C 1
ATOM 781 O O . ALA A 1 96 ? -4.196 -2.840 -21.866 1.00 98.25 96 ALA A O 1
ATOM 782 N N . SER A 1 97 ? -2.369 -2.720 -20.563 1.00 98.00 97 SER A N 1
ATOM 783 C CA . SER A 1 97 ? -2.921 -3.383 -19.381 1.00 98.00 97 SER A CA 1
ATOM 784 C C . SER A 1 97 ? -2.300 -2.804 -18.113 1.00 98.00 97 SER A C 1
ATOM 786 O O . SER A 1 97 ? -1.169 -2.335 -18.130 1.00 98.00 97 SER A O 1
ATOM 788 N N . HIS A 1 98 ? -2.994 -2.865 -16.981 1.00 98.50 98 HIS A N 1
ATOM 789 C CA . HIS A 1 98 ? -2.405 -2.535 -15.681 1.00 98.50 98 HIS A CA 1
ATOM 790 C C . HIS A 1 98 ? -1.616 -3.712 -15.091 1.00 98.50 98 HIS A C 1
ATOM 792 O O . HIS A 1 98 ? -1.962 -4.874 -15.315 1.00 98.50 98 HIS A O 1
ATOM 798 N N . SER A 1 99 ? -0.622 -3.419 -14.250 1.00 97.94 99 SER A N 1
ATOM 799 C CA . SER A 1 99 ? 0.181 -4.421 -13.530 1.00 97.94 99 SER A CA 1
ATOM 800 C C . SER A 1 99 ? -0.644 -5.350 -12.631 1.00 97.94 99 SER A C 1
ATOM 802 O O . SER A 1 99 ? -0.220 -6.459 -12.339 1.00 97.94 99 SER A O 1
ATOM 804 N N . ALA A 1 100 ? -1.858 -4.948 -12.250 1.00 97.00 100 ALA A N 1
ATOM 805 C CA . ALA A 1 100 ? -2.795 -5.775 -11.480 1.00 97.00 100 ALA A CA 1
ATOM 806 C C . ALA A 1 100 ? -3.177 -7.086 -12.199 1.00 97.00 100 ALA A C 1
ATOM 808 O O . ALA A 1 100 ? -3.543 -8.078 -11.563 1.00 97.00 100 ALA A O 1
ATOM 809 N N . TRP A 1 101 ? -3.094 -7.098 -13.531 1.00 96.25 101 TRP A N 1
ATOM 810 C CA . TRP A 1 101 ? -3.388 -8.266 -14.364 1.00 96.25 101 TRP A CA 1
ATOM 811 C C . TRP A 1 101 ? -2.130 -8.979 -14.864 1.00 96.25 101 TRP A C 1
ATOM 813 O O . TRP A 1 101 ? -2.243 -10.030 -15.487 1.00 96.25 101 TRP A O 1
ATOM 823 N N . TYR A 1 102 ? -0.943 -8.456 -14.555 1.00 96.25 102 TYR A N 1
ATOM 824 C CA . TYR A 1 102 ? 0.312 -9.150 -14.811 1.00 96.25 102 TYR A CA 1
ATOM 825 C C . TYR A 1 102 ? 0.420 -10.389 -13.907 1.00 96.25 102 TYR A C 1
ATOM 827 O O . TYR A 1 102 ? -0.028 -10.371 -12.756 1.00 96.25 102 TYR A O 1
ATOM 835 N N . ARG A 1 103 ? 0.962 -11.489 -14.435 1.00 92.94 103 ARG A N 1
ATOM 836 C CA . ARG A 1 103 ? 1.103 -12.768 -13.708 1.00 92.94 103 ARG A CA 1
ATOM 837 C C . ARG A 1 103 ? 2.494 -13.361 -13.847 1.00 92.94 103 ARG A C 1
ATOM 839 O O . ARG A 1 103 ? 3.046 -13.832 -12.863 1.00 92.94 103 ARG A O 1
ATOM 846 N N . SER A 1 104 ? 3.026 -13.339 -15.059 1.00 92.50 104 SER A N 1
ATOM 847 C CA . SER A 1 104 ? 4.349 -13.837 -15.411 1.00 92.50 104 SER A CA 1
ATOM 848 C C . SER A 1 104 ? 4.824 -13.101 -16.666 1.00 92.50 104 SER A C 1
ATOM 850 O O . SER A 1 104 ? 3.975 -12.570 -17.397 1.00 92.50 104 SER A O 1
ATOM 852 N N . PRO A 1 105 ? 6.133 -13.097 -16.964 1.00 91.94 105 PRO A N 1
ATOM 853 C CA . PRO A 1 105 ? 6.611 -12.590 -18.239 1.00 91.94 105 PRO A CA 1
ATOM 854 C C . PRO A 1 105 ? 6.050 -13.472 -19.361 1.00 91.94 105 PRO A C 1
ATOM 856 O O . PRO A 1 105 ? 6.070 -14.702 -19.285 1.00 91.94 105 PRO A O 1
ATOM 859 N N . GLN A 1 106 ? 5.456 -12.833 -20.364 1.00 93.12 106 GLN A N 1
ATOM 860 C CA . GLN A 1 106 ? 4.875 -13.468 -21.547 1.00 93.12 106 GLN A CA 1
ATOM 861 C C . GLN A 1 106 ? 5.191 -12.591 -22.759 1.00 93.12 106 GLN A C 1
ATOM 863 O O . GLN A 1 106 ? 5.425 -11.391 -22.614 1.00 93.12 106 GLN A O 1
ATOM 868 N N . THR A 1 107 ? 5.193 -13.164 -23.962 1.00 91.94 107 THR A N 1
ATOM 869 C CA . THR A 1 107 ? 5.409 -12.386 -25.187 1.00 91.94 107 THR A CA 1
ATOM 870 C C . THR A 1 107 ? 4.231 -11.440 -25.415 1.00 91.94 107 THR A C 1
ATOM 872 O O . THR A 1 107 ? 3.135 -11.865 -25.772 1.00 91.94 107 THR A O 1
ATOM 875 N N . LEU A 1 108 ? 4.474 -10.145 -25.219 1.00 93.69 108 LEU A N 1
ATOM 876 C CA . LEU A 1 108 ? 3.519 -9.054 -25.450 1.00 93.69 108 LEU A CA 1
ATOM 877 C C . LEU A 1 108 ? 3.927 -8.205 -26.666 1.00 93.69 108 LEU A C 1
ATOM 879 O O . LEU A 1 108 ? 3.580 -7.033 -26.757 1.00 93.69 108 LEU A O 1
ATOM 883 N N . GLY A 1 109 ? 4.701 -8.803 -27.574 1.00 93.38 109 GLY A N 1
ATOM 884 C CA . GLY A 1 109 ? 5.358 -8.136 -28.695 1.00 93.38 109 GLY A CA 1
ATOM 885 C C . GLY A 1 109 ? 6.864 -7.971 -28.495 1.00 93.38 109 GLY A C 1
ATOM 886 O O . GLY A 1 109 ? 7.437 -8.437 -27.506 1.00 93.38 109 GLY A O 1
ATOM 887 N N . HIS A 1 110 ? 7.505 -7.329 -29.467 1.00 95.44 110 HIS A N 1
ATOM 888 C CA . HIS A 1 110 ? 8.944 -7.096 -29.500 1.00 95.44 110 HIS A CA 1
ATOM 889 C C . HIS A 1 110 ? 9.350 -5.900 -28.640 1.00 95.44 110 HIS A C 1
ATOM 891 O O . HIS A 1 110 ? 10.376 -5.972 -27.961 1.00 95.44 110 HIS A O 1
ATOM 897 N N . LYS A 1 111 ? 8.555 -4.823 -28.637 1.00 97.81 111 LYS A N 1
ATOM 898 C CA . LYS A 1 111 ? 8.832 -3.586 -27.899 1.00 97.81 111 LYS A CA 1
ATOM 899 C C . LYS A 1 111 ? 7.742 -3.327 -26.860 1.00 97.81 111 LYS A C 1
ATOM 901 O O . LYS A 1 111 ? 6.614 -2.963 -27.188 1.00 97.81 111 LYS A O 1
ATOM 906 N N . VAL A 1 112 ? 8.092 -3.494 -25.586 1.00 98.25 112 VAL A N 1
ATOM 907 C CA . VAL A 1 112 ? 7.162 -3.350 -24.456 1.00 98.25 112 VAL A CA 1
ATOM 908 C C . VAL A 1 112 ? 7.493 -2.103 -23.644 1.00 98.25 112 VAL A C 1
ATOM 910 O O . VAL A 1 112 ? 8.632 -1.886 -23.238 1.00 98.25 112 VAL A O 1
ATOM 913 N N . LEU A 1 113 ? 6.475 -1.291 -23.365 1.00 98.62 113 LEU A N 1
ATOM 914 C CA . LEU A 1 113 ? 6.573 -0.121 -22.497 1.00 98.62 113 LEU A CA 1
ATOM 915 C C . LEU A 1 113 ? 6.051 -0.452 -21.094 1.00 98.62 113 LEU A C 1
ATOM 917 O O . LEU A 1 113 ? 4.902 -0.848 -20.940 1.00 98.62 113 LEU A O 1
ATOM 921 N N . VAL A 1 114 ? 6.834 -0.198 -20.051 1.00 98.62 114 VAL A N 1
ATOM 922 C CA . VAL A 1 114 ? 6.395 -0.258 -18.650 1.00 98.62 114 VAL A CA 1
ATOM 923 C C . VAL A 1 114 ? 6.348 1.158 -18.081 1.00 98.62 114 VAL A C 1
ATOM 925 O O . VAL A 1 114 ? 7.362 1.850 -18.062 1.00 98.62 114 VAL A O 1
ATOM 928 N N . VAL A 1 115 ? 5.183 1.607 -17.605 1.00 98.56 115 VAL A N 1
ATOM 929 C CA . VAL A 1 115 ? 4.989 2.960 -17.048 1.00 98.56 115 VAL A CA 1
ATOM 930 C C . VAL A 1 115 ? 4.829 2.897 -15.533 1.00 98.56 115 VAL A C 1
ATOM 932 O O . VAL A 1 115 ? 3.835 2.375 -15.039 1.00 98.56 115 VAL A O 1
ATOM 935 N N . GLY A 1 116 ? 5.762 3.489 -14.791 1.00 97.44 116 GLY A N 1
ATOM 936 C CA . GLY A 1 116 ? 5.734 3.599 -13.332 1.00 97.44 116 GLY A CA 1
ATOM 937 C C . GLY A 1 116 ? 7.076 3.246 -12.688 1.00 97.44 116 GLY A C 1
ATOM 938 O O . GLY A 1 116 ? 7.675 2.222 -12.995 1.00 97.44 116 GLY A O 1
ATOM 939 N N . GLY A 1 117 ? 7.549 4.086 -11.761 1.00 94.12 117 GLY A N 1
ATOM 940 C CA . GLY A 1 117 ? 8.851 3.919 -11.089 1.00 94.12 117 GLY A CA 1
ATOM 941 C C . GLY A 1 117 ? 8.789 3.207 -9.732 1.00 94.12 117 GLY A C 1
ATOM 942 O O . GLY A 1 117 ? 9.794 3.139 -9.029 1.00 94.12 117 GLY A O 1
ATOM 943 N N . GLY A 1 118 ? 7.605 2.736 -9.324 1.00 92.62 118 GLY A N 1
ATOM 944 C CA . GLY A 1 118 ? 7.421 1.978 -8.082 1.00 92.62 118 GLY A CA 1
ATOM 945 C C . GLY A 1 118 ? 7.916 0.527 -8.188 1.00 92.62 118 GLY A C 1
ATOM 946 O O . GLY A 1 118 ? 8.323 0.110 -9.273 1.00 92.62 118 GLY A O 1
ATOM 947 N N . PRO A 1 119 ? 7.824 -0.265 -7.099 1.00 91.81 119 PRO A N 1
ATOM 948 C CA . PRO A 1 119 ? 8.344 -1.636 -7.055 1.00 91.81 119 PRO A CA 1
ATOM 949 C C . PRO A 1 119 ? 7.872 -2.516 -8.220 1.00 91.81 119 PRO A C 1
ATOM 951 O O . PRO A 1 119 ? 8.697 -3.038 -8.959 1.00 91.81 119 PRO A O 1
ATOM 954 N N . SER A 1 120 ? 6.558 -2.572 -8.483 1.00 95.50 120 SER A N 1
ATOM 955 C CA . SER A 1 120 ? 6.023 -3.364 -9.602 1.00 95.50 120 SER A CA 1
ATOM 956 C C . SER A 1 120 ? 6.555 -2.923 -10.963 1.00 95.50 120 SER A C 1
ATOM 958 O O . SER A 1 120 ? 6.744 -3.756 -11.834 1.00 95.50 120 SER A O 1
ATOM 960 N N . GLY A 1 121 ? 6.785 -1.624 -11.169 1.00 97.19 121 GLY A N 1
ATOM 961 C CA . GLY A 1 121 ? 7.328 -1.134 -12.433 1.00 97.19 121 GLY A CA 1
ATOM 962 C C . GLY A 1 121 ? 8.774 -1.573 -12.644 1.00 97.19 121 GLY A C 1
ATOM 963 O O . GLY A 1 121 ? 9.127 -1.959 -13.750 1.00 97.19 121 GLY A O 1
ATOM 964 N N . GLN A 1 122 ? 9.585 -1.574 -11.582 1.00 94.69 122 GLN A N 1
ATOM 965 C CA . GLN A 1 122 ? 10.973 -2.044 -11.623 1.00 94.69 122 GLN A CA 1
ATOM 966 C C . GLN A 1 122 ? 11.054 -3.558 -11.857 1.00 94.69 122 GLN A C 1
ATOM 968 O O . GLN A 1 122 ? 11.801 -3.999 -12.733 1.00 94.69 122 GLN A O 1
ATOM 973 N N . ASP A 1 123 ? 10.265 -4.339 -11.112 1.00 94.75 123 ASP A N 1
ATOM 974 C CA . ASP A 1 123 ? 10.254 -5.799 -11.228 1.00 94.75 123 ASP A CA 1
ATOM 975 C C . ASP A 1 123 ? 9.733 -6.227 -12.611 1.00 94.75 123 ASP A C 1
ATOM 977 O O . ASP A 1 123 ? 10.425 -6.949 -13.324 1.00 94.75 123 ASP A O 1
ATOM 981 N N . ILE A 1 124 ? 8.590 -5.693 -13.067 1.00 97.75 124 ILE A N 1
ATOM 982 C CA . ILE A 1 124 ? 8.019 -6.038 -14.382 1.00 97.75 124 ILE A CA 1
ATOM 983 C C . ILE A 1 124 ? 8.938 -5.593 -15.523 1.00 97.75 124 ILE A C 1
ATOM 985 O O . ILE A 1 124 ? 9.146 -6.353 -16.465 1.00 97.75 124 ILE A O 1
ATOM 989 N N . ALA A 1 125 ? 9.521 -4.390 -15.460 1.00 97.19 125 ALA A N 1
ATOM 990 C CA . ALA A 1 125 ? 10.470 -3.952 -16.484 1.00 97.19 125 ALA A CA 1
ATOM 991 C C . ALA A 1 125 ? 11.704 -4.863 -16.551 1.00 97.19 125 ALA A C 1
ATOM 993 O O . ALA A 1 125 ? 12.238 -5.078 -17.634 1.00 97.19 125 ALA A O 1
ATOM 994 N N . THR A 1 126 ? 12.135 -5.426 -15.420 1.00 94.25 126 THR A N 1
ATOM 995 C CA . THR A 1 126 ? 13.242 -6.388 -15.374 1.00 94.25 126 THR A CA 1
ATOM 996 C C . THR A 1 126 ? 12.824 -7.748 -15.929 1.00 94.25 126 THR A C 1
ATOM 998 O O . THR A 1 126 ? 13.510 -8.276 -16.801 1.00 94.25 126 THR A O 1
ATOM 1001 N N . GLU A 1 127 ? 11.690 -8.297 -15.488 1.00 95.31 127 GLU A N 1
ATOM 1002 C CA . GLU A 1 127 ? 11.183 -9.601 -15.938 1.00 95.31 127 GLU A CA 1
ATOM 1003 C C . GLU A 1 127 ? 10.895 -9.623 -17.442 1.00 95.31 127 GLU A C 1
ATOM 1005 O O . GLU A 1 127 ? 11.263 -10.576 -18.132 1.00 95.31 127 GLU A O 1
ATOM 1010 N N . MET A 1 128 ? 10.310 -8.550 -17.986 1.00 97.12 128 MET A N 1
ATOM 1011 C CA . MET A 1 128 ? 9.968 -8.462 -19.408 1.00 97.12 128 MET A CA 1
ATOM 1012 C C . MET A 1 128 ? 11.186 -8.505 -20.337 1.00 97.12 128 MET A C 1
ATOM 1014 O O . MET A 1 128 ? 11.030 -8.853 -21.507 1.00 97.12 128 MET A O 1
ATOM 1018 N N . ARG A 1 129 ? 12.404 -8.250 -19.836 1.00 95.06 129 ARG A N 1
ATOM 1019 C CA . ARG A 1 129 ? 13.649 -8.413 -20.614 1.00 95.06 129 ARG A CA 1
ATOM 1020 C C . ARG A 1 129 ? 13.902 -9.861 -21.035 1.00 95.06 129 ARG A C 1
ATOM 1022 O O . ARG A 1 129 ? 14.667 -10.091 -21.961 1.00 95.06 129 ARG A O 1
ATOM 1029 N N . SER A 1 130 ? 13.276 -10.829 -20.365 1.00 94.12 130 SER A N 1
ATOM 1030 C CA . SER A 1 130 ? 13.372 -12.249 -20.726 1.00 94.12 130 SER A CA 1
ATOM 1031 C C . SER A 1 130 ? 12.483 -12.648 -21.911 1.00 94.12 130 SER A C 1
ATOM 1033 O O . SER A 1 130 ? 12.668 -13.727 -22.467 1.00 94.12 130 SER A O 1
ATOM 1035 N N . CYS A 1 131 ? 11.513 -11.810 -22.303 1.00 94.50 131 CYS A N 1
ATOM 1036 C CA . CYS A 1 131 ? 10.519 -12.145 -23.332 1.00 94.50 131 CYS A CA 1
ATOM 1037 C C . CYS A 1 131 ? 10.360 -11.089 -24.437 1.00 94.50 131 CYS A C 1
ATOM 1039 O O . CYS A 1 131 ? 9.844 -11.423 -25.502 1.00 94.50 131 CYS A O 1
ATOM 1041 N N . ALA A 1 132 ? 10.766 -9.837 -24.202 1.00 96.25 132 ALA A N 1
ATOM 1042 C CA . ALA A 1 132 ? 10.711 -8.748 -25.176 1.00 96.25 132 ALA A CA 1
ATOM 1043 C C . ALA A 1 132 ? 12.110 -8.423 -25.725 1.00 96.25 132 ALA A C 1
ATOM 1045 O O . ALA A 1 132 ? 13.104 -8.490 -25.005 1.00 96.25 132 ALA A O 1
ATOM 1046 N N . THR A 1 133 ? 12.180 -8.027 -26.997 1.00 96.81 133 THR A N 1
ATOM 1047 C CA . THR A 1 133 ? 13.424 -7.593 -27.655 1.00 96.81 133 THR A CA 1
ATOM 1048 C C . THR A 1 133 ? 13.901 -6.238 -27.129 1.00 96.81 133 THR A C 1
ATOM 1050 O O . THR A 1 133 ? 15.104 -6.030 -26.957 1.00 96.81 133 THR A O 1
ATOM 1053 N N . THR A 1 134 ? 12.952 -5.340 -26.854 1.00 97.75 134 THR A N 1
ATOM 1054 C CA . THR A 1 134 ? 13.179 -4.006 -26.301 1.00 97.75 134 THR A CA 1
ATOM 1055 C C . THR A 1 134 ? 12.183 -3.743 -25.177 1.00 97.75 134 THR A C 1
ATOM 1057 O O . THR A 1 134 ? 10.973 -3.892 -25.351 1.00 97.75 134 THR A O 1
ATOM 1060 N N . VAL A 1 135 ? 12.679 -3.289 -24.028 1.00 98.25 135 VAL A N 1
ATOM 1061 C CA . VAL A 1 135 ? 11.854 -2.806 -22.918 1.00 98.25 135 VAL A CA 1
ATOM 1062 C C . VAL A 1 135 ? 12.149 -1.331 -22.664 1.00 98.25 135 VAL A C 1
ATOM 1064 O O . VAL A 1 135 ? 13.294 -0.937 -22.440 1.00 98.25 135 VAL A O 1
ATOM 1067 N N . ILE A 1 136 ? 11.099 -0.514 -22.670 1.00 98.25 136 ILE A N 1
ATOM 1068 C CA . ILE A 1 136 ? 11.153 0.901 -22.303 1.00 98.25 136 ILE A CA 1
ATOM 1069 C C . ILE A 1 136 ? 10.541 1.042 -20.911 1.00 98.25 136 ILE A C 1
ATOM 1071 O O . ILE A 1 136 ? 9.379 0.700 -20.709 1.00 98.25 136 ILE A O 1
ATOM 1075 N N . HIS A 1 137 ? 11.289 1.562 -19.943 1.00 98.31 137 HIS A N 1
ATOM 1076 C CA . HIS A 1 137 ? 10.803 1.819 -18.587 1.00 98.31 137 HIS A CA 1
ATOM 1077 C C . HIS A 1 137 ? 10.623 3.324 -18.363 1.00 98.31 137 HIS A C 1
ATOM 1079 O O . HIS A 1 137 ? 11.588 4.068 -18.221 1.00 98.31 137 HIS A O 1
ATOM 1085 N N . SER A 1 138 ? 9.373 3.786 -18.344 1.00 98.12 138 SER A N 1
ATOM 1086 C CA . SER A 1 138 ? 9.022 5.201 -18.198 1.00 98.12 138 SER A CA 1
ATOM 1087 C C . SER A 1 138 ? 8.598 5.539 -16.773 1.00 98.12 138 SER A C 1
ATOM 1089 O O . SER A 1 138 ? 7.689 4.910 -16.225 1.00 98.12 138 SER A O 1
ATOM 1091 N N . TYR A 1 139 ? 9.198 6.566 -16.171 1.00 96.50 139 TYR A N 1
ATOM 1092 C CA . TYR A 1 139 ? 8.746 7.108 -14.887 1.00 96.50 139 TYR A CA 1
ATOM 1093 C C . TYR A 1 139 ? 9.185 8.561 -14.669 1.00 96.50 139 TYR A C 1
ATOM 1095 O O . TYR A 1 139 ? 10.116 9.060 -15.294 1.00 96.50 139 TYR A O 1
ATOM 1103 N N . THR A 1 140 ? 8.490 9.264 -13.770 1.00 93.12 140 THR A N 1
ATOM 1104 C CA . THR A 1 140 ? 8.803 10.657 -13.422 1.00 93.12 140 THR A CA 1
ATOM 1105 C C . THR A 1 140 ? 10.208 10.775 -12.836 1.00 93.12 140 THR A C 1
ATOM 1107 O O . THR A 1 140 ? 10.534 10.063 -11.887 1.00 93.12 140 THR A O 1
ATOM 1110 N N . GLY A 1 141 ? 11.010 11.701 -13.365 1.00 90.12 141 GLY A N 1
ATOM 1111 C CA . GLY A 1 141 ? 12.379 11.947 -12.902 1.00 90.12 141 GLY A CA 1
ATOM 1112 C C . GLY A 1 141 ? 13.419 10.951 -13.422 1.00 90.12 141 GLY A C 1
ATOM 1113 O O . GLY A 1 141 ? 14.571 11.026 -13.007 1.00 90.12 141 GLY A O 1
ATOM 1114 N N . ALA A 1 142 ? 13.043 10.028 -14.313 1.00 90.94 142 ALA A N 1
ATOM 1115 C CA . ALA A 1 142 ? 14.011 9.198 -15.018 1.00 90.94 142 ALA A CA 1
ATOM 1116 C C . ALA A 1 142 ? 14.866 10.052 -15.963 1.00 90.94 142 ALA A C 1
ATOM 1118 O O . ALA A 1 142 ? 14.335 10.837 -16.754 1.00 90.94 142 ALA A O 1
ATOM 1119 N N . THR A 1 143 ? 16.179 9.850 -15.922 1.00 86.50 143 THR A N 1
ATOM 1120 C CA . THR A 1 143 ? 17.083 10.330 -16.970 1.00 86.50 143 THR A CA 1
ATOM 1121 C C . THR A 1 143 ? 16.990 9.383 -18.160 1.00 86.50 143 THR A C 1
ATOM 1123 O O . THR A 1 143 ? 16.862 8.174 -17.974 1.00 86.50 143 THR A O 1
ATOM 1126 N N . SER A 1 144 ? 17.041 9.920 -19.381 1.00 86.31 144 SER A N 1
ATOM 1127 C CA . SER A 1 144 ? 17.093 9.084 -20.579 1.00 86.31 144 SER A CA 1
ATOM 1128 C C . SER A 1 144 ? 18.423 8.334 -20.621 1.00 86.31 144 SER A C 1
ATOM 1130 O O . SER A 1 144 ? 19.465 8.945 -20.849 1.00 86.31 144 SER A O 1
ATOM 1132 N N . GLU A 1 145 ? 18.389 7.027 -20.392 1.00 89.06 145 GLU A N 1
ATOM 1133 C CA . GLU A 1 145 ? 19.577 6.171 -20.320 1.00 89.06 145 GLU A CA 1
ATOM 1134 C C . GLU A 1 145 ? 19.268 4.751 -20.804 1.00 89.06 145 GLU A C 1
ATOM 1136 O O . GLU A 1 145 ? 18.120 4.307 -20.745 1.00 89.06 145 GLU A O 1
ATOM 1141 N N . GLY A 1 146 ? 20.292 4.023 -21.251 1.00 89.75 146 GLY A N 1
ATOM 1142 C CA . GLY A 1 146 ? 20.185 2.627 -21.676 1.00 89.75 146 GLY A CA 1
ATOM 1143 C C . GLY A 1 146 ? 20.606 2.390 -23.124 1.00 89.75 146 GLY A C 1
ATOM 1144 O O . GLY A 1 146 ? 21.293 3.214 -23.727 1.00 89.75 146 GLY A O 1
ATOM 1145 N N . ASP A 1 147 ? 20.209 1.240 -23.659 1.00 90.94 147 ASP A N 1
ATOM 1146 C CA . ASP A 1 147 ? 20.581 0.751 -24.986 1.00 90.94 147 ASP A CA 1
ATOM 1147 C C . ASP A 1 147 ? 19.348 0.331 -25.816 1.00 90.94 147 ASP A C 1
ATOM 1149 O O . ASP A 1 147 ? 18.203 0.677 -25.507 1.00 90.94 147 ASP A O 1
ATOM 1153 N N . ALA A 1 148 ? 19.579 -0.388 -26.918 1.00 90.19 148 ALA A N 1
ATOM 1154 C CA . ALA A 1 148 ? 18.522 -0.854 -27.815 1.00 90.19 148 ALA A CA 1
ATOM 1155 C C . ALA A 1 148 ? 17.585 -1.906 -27.183 1.00 90.19 148 ALA A C 1
ATOM 1157 O O . ALA A 1 148 ? 16.450 -2.065 -27.639 1.00 90.19 148 ALA A O 1
ATOM 1158 N N . HIS A 1 149 ? 18.030 -2.613 -26.144 1.00 94.69 149 HIS A N 1
ATOM 1159 C CA . HIS A 1 149 ? 17.288 -3.685 -25.480 1.00 94.69 149 HIS A CA 1
ATOM 1160 C C . HIS A 1 149 ? 16.589 -3.214 -24.209 1.00 94.69 149 HIS A C 1
ATOM 1162 O O . HIS A 1 149 ? 15.499 -3.689 -23.887 1.00 94.69 149 HIS A O 1
ATOM 1168 N N . PHE A 1 150 ? 17.188 -2.279 -23.478 1.00 96.75 150 PHE A N 1
ATOM 1169 C CA . PHE A 1 150 ? 16.594 -1.723 -22.273 1.00 96.75 150 PHE A CA 1
ATOM 1170 C C . PHE A 1 150 ? 16.923 -0.244 -22.140 1.00 96.75 150 PHE A C 1
ATOM 1172 O O . PHE A 1 150 ? 18.091 0.130 -22.037 1.00 96.75 150 PHE A O 1
ATOM 1179 N N . LYS A 1 151 ? 15.887 0.592 -22.066 1.00 95.69 151 LYS A N 1
ATOM 1180 C CA . LYS A 1 151 ? 16.047 2.029 -21.848 1.00 95.69 151 LYS A CA 1
ATOM 1181 C C . LYS A 1 151 ? 15.077 2.560 -20.808 1.00 95.69 151 LYS A C 1
ATOM 1183 O O . LYS A 1 151 ? 13.935 2.111 -20.713 1.00 95.69 151 LYS A O 1
ATOM 1188 N N . ARG A 1 152 ? 15.525 3.551 -20.051 1.00 97.00 152 ARG A N 1
ATOM 1189 C CA . ARG A 1 152 ? 14.693 4.349 -19.155 1.00 97.00 152 ARG A CA 1
ATOM 1190 C C . ARG A 1 152 ? 14.438 5.696 -19.796 1.00 97.00 152 ARG A C 1
ATOM 1192 O O . ARG A 1 152 ? 15.337 6.276 -20.396 1.00 97.00 152 ARG A O 1
ATOM 1199 N N . VAL A 1 153 ? 13.209 6.178 -19.681 1.00 96.75 153 VAL A N 1
ATOM 1200 C CA . VAL A 1 153 ? 12.783 7.464 -20.246 1.00 96.75 153 VAL A CA 1
ATOM 1201 C C . VAL A 1 153 ? 11.909 8.211 -19.248 1.00 96.75 153 VAL A C 1
ATOM 1203 O O . VAL A 1 153 ? 11.311 7.607 -18.353 1.00 96.75 153 VAL A O 1
ATOM 1206 N N . GLY A 1 154 ? 11.821 9.531 -19.415 1.00 96.81 154 GLY A N 1
ATOM 1207 C CA . GLY A 1 154 ? 10.974 10.390 -18.591 1.00 96.81 154 GLY A CA 1
ATOM 1208 C C . GLY A 1 154 ? 9.487 10.030 -18.670 1.00 96.81 154 GLY A C 1
ATOM 1209 O O . GLY A 1 154 ? 9.069 9.063 -19.318 1.00 96.81 154 GLY A O 1
ATOM 1210 N N . ARG A 1 155 ? 8.644 10.815 -17.998 1.00 97.00 155 ARG A N 1
ATOM 1211 C CA . ARG A 1 155 ? 7.207 10.528 -17.902 1.00 97.00 155 ARG A CA 1
ATOM 1212 C C . ARG A 1 155 ? 6.542 10.514 -19.284 1.00 97.00 155 ARG A C 1
ATOM 1214 O O . ARG A 1 155 ? 6.757 11.418 -20.088 1.00 97.00 155 ARG A O 1
ATOM 1221 N N . ALA A 1 156 ? 5.682 9.526 -19.529 1.00 97.75 156 ALA A N 1
ATOM 1222 C CA . ALA A 1 156 ? 4.826 9.497 -20.714 1.00 97.75 156 ALA A CA 1
ATOM 1223 C C . ALA A 1 156 ? 3.830 10.675 -20.714 1.00 97.75 156 ALA A C 1
ATOM 1225 O O . ALA A 1 156 ? 3.179 10.963 -19.707 1.00 97.75 156 ALA A O 1
ATOM 1226 N N . LEU A 1 157 ? 3.710 11.345 -21.859 1.00 98.00 157 LEU A N 1
ATOM 1227 C CA . LEU A 1 157 ? 2.894 12.544 -22.068 1.00 98.00 157 LEU A CA 1
ATOM 1228 C C . LEU A 1 157 ? 1.706 12.305 -23.004 1.00 98.00 157 LEU A C 1
ATOM 1230 O O . LEU A 1 157 ? 0.675 12.958 -22.845 1.00 98.00 157 LEU A O 1
ATOM 1234 N N . ARG A 1 158 ? 1.831 11.3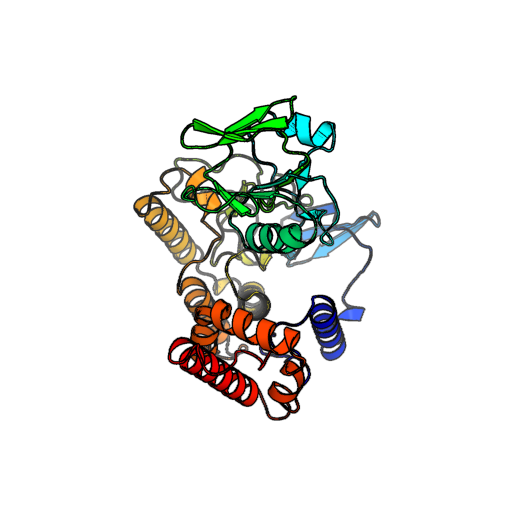94 -23.979 1.00 98.50 158 ARG A N 1
ATOM 1235 C CA . ARG A 1 158 ? 0.755 11.057 -24.925 1.00 98.50 158 ARG A CA 1
ATOM 1236 C C . ARG A 1 158 ? 0.986 9.702 -25.582 1.00 98.50 158 ARG A C 1
ATOM 1238 O O . ARG A 1 158 ? 2.109 9.398 -25.961 1.00 98.50 158 ARG A O 1
ATOM 1245 N N . PHE A 1 159 ? -0.093 8.959 -25.786 1.00 98.56 159 PHE A N 1
ATOM 1246 C CA . PHE A 1 159 ? -0.140 7.716 -26.548 1.00 98.56 159 PHE A CA 1
ATOM 1247 C C . PHE A 1 159 ? -0.867 7.972 -27.874 1.00 98.56 159 PHE A C 1
ATOM 1249 O O . PHE A 1 159 ? -1.920 8.614 -27.889 1.00 98.56 159 PHE A O 1
ATOM 1256 N N . TYR A 1 160 ? -0.301 7.509 -28.985 1.00 98.25 160 TYR A N 1
ATOM 1257 C CA . TYR A 1 160 ? -0.864 7.655 -30.329 1.00 98.25 160 TYR A CA 1
ATOM 1258 C C . TYR A 1 160 ? -1.418 6.321 -30.840 1.00 98.25 160 TYR A C 1
ATOM 1260 O O . TYR A 1 160 ? -0.960 5.248 -30.447 1.00 98.25 160 TYR A O 1
ATOM 1268 N N . ASP A 1 161 ? -2.403 6.377 -31.734 1.00 94.56 161 ASP A N 1
ATOM 1269 C CA . ASP A 1 161 ? -3.114 5.188 -32.234 1.00 94.56 161 ASP A CA 1
ATOM 1270 C C . ASP A 1 161 ? -2.201 4.258 -33.058 1.00 94.56 161 ASP A C 1
ATOM 1272 O O . ASP A 1 161 ? -2.375 3.038 -33.074 1.00 94.56 161 ASP A O 1
ATOM 1276 N N . ASP A 1 162 ? -1.163 4.819 -33.678 1.00 94.00 162 ASP A N 1
ATOM 1277 C CA . ASP A 1 162 ? -0.166 4.106 -34.483 1.00 94.00 162 ASP A CA 1
ATOM 1278 C C . ASP A 1 162 ? 0.931 3.404 -33.661 1.00 94.00 162 ASP A C 1
ATOM 1280 O O . ASP A 1 162 ? 1.850 2.831 -34.234 1.00 94.00 162 ASP A O 1
ATOM 1284 N N . GLY A 1 163 ? 0.836 3.407 -32.326 1.00 95.06 163 GLY A N 1
ATOM 1285 C CA . GLY A 1 163 ? 1.809 2.737 -31.454 1.00 95.06 163 GLY A CA 1
ATOM 1286 C C . GLY A 1 163 ? 2.955 3.636 -30.996 1.00 95.06 163 GLY A C 1
ATOM 1287 O O . GLY A 1 163 ? 3.840 3.168 -30.283 1.00 95.06 163 GLY A O 1
ATOM 1288 N N . ARG A 1 164 ? 2.936 4.930 -31.344 1.00 98.25 164 ARG A N 1
ATOM 1289 C CA . ARG A 1 164 ? 3.888 5.902 -30.795 1.00 98.25 164 ARG A CA 1
ATOM 1290 C C . ARG A 1 164 ? 3.520 6.351 -29.384 1.00 98.25 164 ARG A C 1
ATOM 1292 O O . ARG A 1 164 ? 2.341 6.458 -29.036 1.00 98.25 164 ARG A O 1
ATOM 1299 N N . VAL A 1 165 ? 4.529 6.724 -28.599 1.00 98.56 165 VAL A N 1
ATOM 1300 C CA . VAL A 1 165 ? 4.375 7.399 -27.302 1.00 98.56 165 VAL A CA 1
ATOM 1301 C C . VAL A 1 165 ? 5.349 8.576 -27.213 1.00 98.56 165 VAL A C 1
ATOM 1303 O O . VAL A 1 165 ? 6.533 8.441 -27.511 1.00 98.56 165 VAL A O 1
ATOM 1306 N N . LEU A 1 166 ? 4.836 9.744 -26.816 1.00 98.38 166 LEU A N 1
ATOM 1307 C CA . LEU A 1 166 ? 5.624 10.941 -26.507 1.00 98.38 166 LEU A CA 1
ATOM 1308 C C . LEU A 1 166 ? 5.958 10.956 -25.015 1.00 98.38 166 LEU A C 1
ATOM 1310 O O . LEU A 1 166 ? 5.058 10.794 -24.188 1.00 98.38 166 LEU A O 1
ATOM 1314 N N . PHE A 1 167 ? 7.210 11.240 -24.677 1.00 97.81 167 PHE A N 1
ATOM 1315 C CA . PHE A 1 167 ? 7.716 11.358 -23.312 1.00 97.81 167 PHE A CA 1
ATOM 1316 C C . PHE A 1 167 ? 8.281 12.760 -23.040 1.00 97.81 167 PHE A C 1
ATOM 1318 O O . PHE A 1 167 ? 8.482 13.570 -23.951 1.00 97.81 167 PHE A O 1
ATOM 1325 N N . GLU A 1 168 ? 8.537 13.058 -21.765 1.00 95.81 168 GLU A N 1
ATOM 1326 C CA . GLU A 1 168 ? 9.294 14.245 -21.351 1.00 95.81 168 GLU A CA 1
ATOM 1327 C C . GLU A 1 168 ? 10.641 14.341 -22.085 1.00 95.81 168 GLU A C 1
ATOM 1329 O O . GLU A 1 168 ? 11.269 13.335 -22.409 1.00 95.81 168 GLU A O 1
ATOM 1334 N N . GLY A 1 169 ? 11.073 15.573 -22.374 1.00 93.31 169 GLY A N 1
ATOM 1335 C CA . GLY A 1 169 ? 12.254 15.823 -23.207 1.00 93.31 169 GLY A CA 1
ATOM 1336 C C . GLY A 1 169 ? 11.997 15.727 -24.715 1.00 93.31 169 GLY A C 1
ATOM 1337 O O . GLY A 1 169 ? 12.953 15.702 -25.480 1.00 93.31 169 GLY A O 1
ATOM 1338 N N . ASN A 1 170 ? 10.727 15.693 -25.149 1.00 94.75 170 ASN A N 1
ATOM 1339 C CA . ASN A 1 170 ? 10.314 15.533 -26.553 1.00 94.75 170 ASN A CA 1
ATOM 1340 C C . ASN A 1 170 ? 10.801 14.224 -27.198 1.00 94.75 170 ASN A C 1
ATOM 1342 O O . ASN A 1 170 ? 10.939 14.139 -28.417 1.00 94.75 170 ASN A O 1
ATOM 1346 N N . ILE A 1 171 ? 11.047 13.201 -26.380 1.00 95.12 171 ILE A N 1
ATOM 1347 C CA . ILE A 1 171 ? 11.431 11.869 -26.845 1.00 95.12 171 ILE A CA 1
ATOM 1348 C C . ILE A 1 171 ? 10.182 11.179 -27.392 1.00 95.12 171 ILE A C 1
ATOM 1350 O O . ILE A 1 171 ? 9.141 11.158 -26.732 1.00 95.12 171 ILE A O 1
ATOM 1354 N N . VAL A 1 172 ? 10.283 10.604 -28.587 1.00 97.00 172 VAL A N 1
ATOM 1355 C CA . VAL A 1 172 ? 9.216 9.808 -29.199 1.00 97.00 172 VAL A CA 1
ATOM 1356 C C . VAL A 1 172 ? 9.751 8.411 -29.453 1.00 97.00 172 VAL A C 1
ATOM 1358 O O . VAL A 1 172 ? 10.775 8.256 -30.110 1.00 97.00 172 VAL A O 1
ATOM 1361 N N . GLU A 1 173 ? 9.041 7.412 -28.946 1.00 97.12 173 GLU A N 1
ATOM 1362 C CA . GLU A 1 173 ? 9.271 6.009 -29.288 1.00 97.12 173 GLU A CA 1
ATOM 1363 C C . GLU A 1 173 ? 8.095 5.525 -30.129 1.00 97.12 173 GLU A C 1
ATOM 1365 O O . GLU A 1 173 ? 6.944 5.869 -29.852 1.00 97.12 173 GLU A O 1
ATOM 1370 N N . ASP A 1 174 ? 8.391 4.755 -31.163 1.00 96.25 174 ASP A N 1
ATOM 1371 C CA . ASP A 1 174 ? 7.434 4.164 -32.092 1.00 96.25 174 ASP A CA 1
ATOM 1372 C C . ASP A 1 174 ? 7.325 2.654 -31.902 1.00 96.25 174 ASP A C 1
ATOM 1374 O O . ASP A 1 174 ? 8.059 2.066 -31.108 1.00 96.25 174 ASP A O 1
ATOM 1378 N N . GLU A 1 175 ? 6.387 2.033 -32.622 1.00 95.50 175 GLU A N 1
ATOM 1379 C CA . GLU A 1 175 ? 6.243 0.573 -32.692 1.00 95.50 175 GLU A CA 1
ATOM 1380 C C . GLU A 1 175 ? 6.165 -0.101 -31.312 1.00 95.50 175 GLU A C 1
ATOM 1382 O O . GLU A 1 175 ? 6.701 -1.184 -31.108 1.00 95.50 175 GLU A O 1
ATOM 1387 N N . ILE A 1 176 ? 5.540 0.553 -30.327 1.00 98.12 176 ILE A N 1
ATOM 1388 C CA . ILE A 1 176 ? 5.308 -0.063 -29.021 1.00 98.12 176 ILE A CA 1
ATOM 1389 C C . ILE A 1 176 ? 4.129 -1.023 -29.164 1.00 98.12 176 ILE A C 1
ATOM 1391 O O . ILE A 1 176 ? 2.983 -0.610 -29.372 1.00 98.12 176 ILE A O 1
ATOM 1395 N N . ASP A 1 177 ? 4.424 -2.309 -29.019 1.00 97.62 177 ASP A N 1
ATOM 1396 C CA . ASP A 1 177 ? 3.460 -3.390 -29.189 1.00 97.62 177 ASP A CA 1
ATOM 1397 C C . ASP A 1 177 ? 2.485 -3.481 -28.018 1.00 97.62 177 ASP A C 1
ATOM 1399 O O . ASP A 1 177 ? 1.302 -3.758 -28.218 1.00 97.62 177 ASP A O 1
ATOM 1403 N N . HIS A 1 178 ? 2.968 -3.231 -26.796 1.00 98.31 178 HIS A N 1
ATOM 1404 C CA . HIS A 1 178 ? 2.144 -3.275 -25.590 1.00 98.31 178 HIS A CA 1
ATOM 1405 C C . HIS A 1 178 ? 2.677 -2.375 -24.477 1.00 98.31 178 HIS A C 1
ATOM 1407 O O . HIS A 1 178 ? 3.885 -2.219 -24.291 1.00 98.31 178 HIS A O 1
ATOM 1413 N N . CYS A 1 179 ? 1.763 -1.815 -23.685 1.00 98.50 179 CYS A N 1
ATOM 1414 C CA . CYS A 1 179 ? 2.071 -1.022 -22.503 1.00 98.50 179 CYS A CA 1
ATOM 1415 C C . CYS A 1 179 ? 1.559 -1.683 -21.214 1.00 98.50 179 CYS A C 1
ATOM 1417 O O . CYS A 1 179 ? 0.376 -1.993 -21.077 1.00 98.50 179 CYS A O 1
ATOM 1419 N N . ILE A 1 180 ? 2.432 -1.825 -20.219 1.00 98.69 180 ILE A N 1
ATOM 1420 C CA . ILE A 1 180 ? 2.071 -2.220 -18.860 1.00 98.69 180 ILE A CA 1
ATOM 1421 C C . ILE A 1 180 ? 2.083 -0.981 -17.960 1.00 98.69 180 ILE A C 1
ATOM 1423 O O . ILE A 1 180 ? 3.131 -0.423 -17.634 1.00 98.69 180 ILE A O 1
ATOM 1427 N N . LEU A 1 181 ? 0.901 -0.558 -17.519 1.00 98.62 181 LEU A N 1
ATOM 1428 C CA . LEU A 1 181 ? 0.720 0.519 -16.552 1.00 98.62 181 LEU A CA 1
ATOM 1429 C C . LEU A 1 181 ? 0.977 -0.026 -15.140 1.00 98.62 181 LEU A C 1
ATOM 1431 O O . LEU A 1 181 ? 0.125 -0.688 -14.553 1.00 98.62 181 LEU A O 1
ATOM 1435 N N . ALA A 1 182 ? 2.150 0.253 -14.581 1.00 98.19 182 ALA A N 1
ATOM 1436 C CA . ALA A 1 182 ? 2.528 -0.035 -13.198 1.00 98.19 182 ALA A CA 1
ATOM 1437 C C . ALA A 1 182 ? 2.342 1.211 -12.307 1.00 98.19 182 ALA A C 1
ATOM 1439 O O . ALA A 1 182 ? 3.230 1.627 -11.559 1.00 98.19 182 ALA A O 1
ATOM 1440 N N . THR A 1 183 ? 1.164 1.830 -12.399 1.00 96.69 183 THR A N 1
ATOM 1441 C CA . THR A 1 183 ? 0.850 3.170 -11.866 1.00 96.69 183 THR A CA 1
ATOM 1442 C C . THR A 1 183 ? 0.161 3.159 -10.494 1.00 96.69 183 THR A C 1
ATOM 1444 O O . THR A 1 183 ? -0.317 4.187 -9.996 1.00 96.69 183 THR A O 1
ATOM 1447 N N . GLY A 1 184 ? 0.176 2.001 -9.833 1.00 95.56 184 GLY A N 1
ATOM 1448 C CA . GLY A 1 184 ? -0.347 1.804 -8.486 1.00 95.56 184 GLY A CA 1
ATOM 1449 C C . GLY A 1 184 ? -1.871 1.705 -8.446 1.00 95.56 184 GLY A C 1
ATOM 1450 O O . GLY A 1 184 ? -2.527 1.428 -9.442 1.00 95.56 184 GLY A O 1
ATOM 1451 N N . TYR A 1 185 ? -2.445 1.918 -7.268 1.00 96.69 185 TYR A N 1
ATOM 1452 C CA . TYR A 1 185 ? -3.839 1.575 -6.990 1.00 96.69 185 TYR A CA 1
ATOM 1453 C C . TYR A 1 185 ? -4.565 2.703 -6.277 1.00 96.69 185 TYR A C 1
ATOM 1455 O O . TYR A 1 185 ? -3.925 3.506 -5.600 1.00 96.69 185 TYR A O 1
ATOM 1463 N N . LYS A 1 186 ? -5.885 2.767 -6.437 1.00 95.19 186 LYS A N 1
ATOM 1464 C CA . LYS A 1 186 ? -6.758 3.721 -5.755 1.00 95.19 186 LYS A CA 1
ATOM 1465 C C . LYS A 1 186 ? -7.157 3.181 -4.382 1.00 95.19 186 LYS A C 1
ATOM 1467 O O . LYS A 1 186 ? -7.433 1.989 -4.257 1.00 95.19 186 LYS A O 1
ATOM 1472 N N . LEU A 1 187 ? -7.223 4.069 -3.393 1.00 94.94 187 LEU A N 1
ATOM 1473 C CA . LEU A 1 187 ? -7.943 3.792 -2.153 1.00 94.94 187 LEU A CA 1
ATOM 1474 C C . LEU A 1 187 ? -9.444 3.883 -2.423 1.00 94.94 187 LEU A C 1
ATOM 1476 O O . LEU A 1 187 ? -9.888 4.770 -3.155 1.00 94.94 187 LEU A O 1
ATOM 1480 N N . ASP A 1 188 ? -10.196 2.939 -1.868 1.00 94.75 188 ASP A N 1
ATOM 1481 C CA . ASP A 1 188 ? -11.634 2.831 -2.076 1.00 94.75 188 ASP A CA 1
ATOM 1482 C C . ASP A 1 188 ? -12.307 2.074 -0.928 1.00 94.75 188 ASP A C 1
ATOM 1484 O O . ASP A 1 188 ? -11.778 1.072 -0.433 1.00 94.75 188 ASP A O 1
ATOM 1488 N N . PHE A 1 189 ? -13.483 2.560 -0.534 1.00 96.62 189 PHE A N 1
ATOM 1489 C CA . PHE A 1 189 ? -14.294 2.023 0.561 1.00 96.62 189 PHE A CA 1
ATOM 1490 C C . PHE A 1 189 ? -15.763 2.010 0.123 1.00 96.62 189 PHE A C 1
ATOM 1492 O O . PHE A 1 189 ? -16.568 2.797 0.615 1.00 96.62 189 PHE A O 1
ATOM 1499 N N . PRO A 1 190 ? -16.127 1.140 -0.835 1.00 95.19 190 PRO A N 1
ATOM 1500 C CA . PRO A 1 190 ? -17.407 1.217 -1.544 1.00 95.19 190 PRO A CA 1
ATOM 1501 C C . PRO A 1 190 ? -18.613 0.811 -0.682 1.00 95.19 190 PRO A C 1
ATOM 1503 O O . PRO A 1 190 ? -19.743 0.841 -1.152 1.00 95.19 190 PRO A O 1
ATOM 1506 N N . PHE A 1 191 ? -18.364 0.385 0.556 1.00 97.12 191 PHE A N 1
ATOM 1507 C CA . PHE A 1 191 ? -19.369 0.030 1.552 1.00 97.12 191 PHE A CA 1
ATOM 1508 C C . PHE A 1 191 ? -19.712 1.194 2.493 1.00 97.12 191 PHE A C 1
ATOM 1510 O O . PHE A 1 191 ? -20.566 1.025 3.356 1.00 97.12 191 PHE A O 1
ATOM 1517 N N . PHE A 1 192 ? -19.060 2.350 2.369 1.00 97.50 192 PHE A N 1
ATOM 1518 C CA . PHE A 1 192 ? -19.442 3.549 3.106 1.00 97.50 192 PHE A CA 1
ATOM 1519 C C . PHE A 1 192 ? -20.228 4.502 2.211 1.00 97.50 192 PHE A C 1
ATOM 1521 O O . PHE A 1 192 ? -19.829 4.772 1.078 1.00 97.50 192 PHE A O 1
ATOM 1528 N N . ASP A 1 193 ? -21.317 5.034 2.755 1.00 93.75 193 ASP A N 1
ATOM 1529 C CA . ASP A 1 193 ? -22.059 6.135 2.153 1.00 93.75 193 ASP A CA 1
ATOM 1530 C C . ASP A 1 193 ? -21.400 7.485 2.507 1.00 93.75 193 ASP A C 1
ATOM 1532 O O . ASP A 1 193 ? -20.482 7.577 3.331 1.00 93.75 193 ASP A O 1
ATOM 1536 N N . SER A 1 194 ? -21.864 8.559 1.859 1.00 92.12 194 SER A N 1
ATOM 1537 C CA . SER A 1 194 ? -21.299 9.909 2.003 1.00 92.12 194 SER A CA 1
ATOM 1538 C C . SER A 1 194 ? -21.467 10.530 3.393 1.00 92.12 194 SER A C 1
ATOM 1540 O O . SER A 1 194 ? -20.811 11.524 3.692 1.00 92.12 194 SER A O 1
ATOM 1542 N N . ASP A 1 195 ? -22.361 9.982 4.216 1.00 90.00 195 ASP A N 1
ATOM 1543 C CA . ASP A 1 195 ? -22.538 10.333 5.628 1.00 90.00 195 ASP A CA 1
ATOM 1544 C C . ASP A 1 195 ? -21.399 9.797 6.512 1.00 90.00 195 ASP A C 1
ATOM 1546 O O . ASP A 1 195 ? -21.087 10.394 7.541 1.00 90.00 195 ASP A O 1
ATOM 1550 N N . VAL A 1 196 ? -20.742 8.709 6.095 1.00 95.19 196 VAL A N 1
ATOM 1551 C CA . VAL A 1 196 ? -19.581 8.143 6.790 1.00 95.19 196 VAL A CA 1
ATOM 1552 C C . VAL A 1 196 ? -18.271 8.691 6.231 1.00 95.19 196 VAL A C 1
ATOM 1554 O O . VAL A 1 196 ? -17.384 9.080 6.999 1.00 95.19 196 VAL A O 1
ATOM 1557 N N . ILE A 1 197 ? -18.132 8.700 4.902 1.00 95.44 197 ILE A N 1
ATOM 1558 C CA . ILE A 1 197 ? -16.936 9.184 4.208 1.00 95.44 197 ILE A CA 1
ATOM 1559 C C . ILE A 1 197 ? -17.302 9.832 2.871 1.00 95.44 197 ILE A C 1
ATOM 1561 O O . ILE A 1 197 ? -17.901 9.225 1.985 1.00 95.44 197 ILE A O 1
ATOM 1565 N N . ARG A 1 198 ? -16.901 11.086 2.683 1.00 94.44 198 ARG A N 1
ATOM 1566 C CA . ARG A 1 198 ? -17.155 11.826 1.445 1.00 94.44 198 ARG A CA 1
ATOM 1567 C C . ARG A 1 198 ? -16.112 11.477 0.394 1.00 94.44 198 ARG A C 1
ATOM 1569 O O . ARG A 1 198 ? -14.923 11.446 0.683 1.00 94.44 198 ARG A O 1
ATOM 1576 N N . THR A 1 199 ? -16.523 11.285 -0.854 1.00 89.75 199 THR A N 1
ATOM 1577 C CA . THR A 1 199 ? -15.597 11.072 -1.988 1.00 89.75 199 THR A CA 1
ATOM 1578 C C . THR A 1 199 ? -15.281 12.357 -2.757 1.00 89.75 199 THR A C 1
ATOM 1580 O O . THR A 1 199 ? -14.636 12.329 -3.806 1.00 89.75 199 THR A O 1
ATOM 1583 N N . GLU A 1 200 ? -15.792 13.487 -2.275 1.00 84.50 200 GLU A N 1
ATOM 1584 C CA . GLU A 1 200 ? -15.549 14.812 -2.834 1.00 84.50 200 GLU A CA 1
ATOM 1585 C C . GLU A 1 200 ? -14.119 15.286 -2.541 1.00 84.50 200 GLU A C 1
ATOM 1587 O O . GLU A 1 200 ? -13.384 14.706 -1.738 1.00 84.50 200 GLU A O 1
ATOM 1592 N N . GLN A 1 201 ? -13.698 16.360 -3.210 1.00 81.38 201 GLN A N 1
ATOM 1593 C CA . GLN A 1 201 ? -12.381 16.933 -2.967 1.00 81.38 201 GLN A CA 1
ATOM 1594 C C . GLN A 1 201 ? -12.299 17.507 -1.547 1.00 81.38 201 GLN A C 1
ATOM 1596 O O . GLN A 1 201 ? -13.152 18.295 -1.143 1.00 81.38 201 GLN A O 1
ATOM 1601 N N . VAL A 1 202 ? -11.226 17.165 -0.825 1.00 82.38 202 VAL A N 1
ATOM 1602 C CA . VAL A 1 202 ? -10.933 17.758 0.487 1.00 82.38 202 VAL A CA 1
ATOM 1603 C C . VAL A 1 202 ? -10.863 19.291 0.351 1.00 82.38 202 VAL A C 1
ATOM 1605 O O . VAL A 1 202 ? -10.137 19.783 -0.525 1.00 82.38 202 VAL A O 1
ATOM 1608 N N . PRO A 1 203 ? -11.577 20.059 1.193 1.00 79.56 203 PRO A N 1
ATOM 1609 C CA . PRO A 1 203 ? -11.583 21.517 1.127 1.00 79.56 203 PRO A CA 1
ATOM 1610 C C . PRO A 1 203 ? -10.179 22.137 1.236 1.00 79.56 203 PRO A C 1
ATOM 1612 O O . PRO A 1 203 ? -9.402 21.816 2.129 1.00 79.56 203 PRO A O 1
ATOM 1615 N N . SER A 1 204 ? -9.862 23.083 0.344 1.00 70.88 204 SER A N 1
ATOM 1616 C CA . SER A 1 204 ? -8.529 23.711 0.241 1.00 70.88 204 SER A CA 1
ATOM 1617 C C . SER A 1 204 ? -8.161 24.658 1.392 1.00 70.88 204 SER A C 1
ATOM 1619 O O . SER A 1 204 ? -6.987 24.994 1.535 1.00 70.88 204 SER A O 1
ATOM 1621 N N . HIS A 1 205 ? -9.138 25.153 2.155 1.00 60.69 205 HIS A N 1
ATOM 1622 C CA . HIS A 1 205 ? -8.947 26.253 3.113 1.00 60.69 205 HIS A CA 1
ATOM 1623 C C . HIS A 1 205 ? -9.108 25.840 4.582 1.00 60.69 205 HIS A C 1
ATOM 1625 O O . HIS A 1 205 ? -9.038 26.695 5.462 1.00 60.69 205 HIS A O 1
ATOM 1631 N N . SER A 1 206 ? -9.344 24.559 4.875 1.00 56.25 206 SER A N 1
ATOM 1632 C CA . SER A 1 206 ? -9.579 24.108 6.248 1.00 56.25 206 SER A CA 1
ATOM 1633 C C . SER A 1 206 ? -8.269 23.818 6.979 1.00 56.25 206 SER A C 1
ATOM 1635 O O . SER A 1 206 ? -7.426 23.089 6.461 1.00 56.25 206 SER A O 1
ATOM 1637 N N . THR A 1 207 ? -8.142 24.310 8.213 1.00 75.62 207 THR A N 1
ATOM 1638 C CA . THR A 1 207 ? -7.144 23.835 9.184 1.00 75.62 207 THR A CA 1
ATOM 1639 C C . THR A 1 207 ? -7.298 22.328 9.418 1.00 75.62 207 THR A C 1
ATOM 1641 O O . THR A 1 207 ? -6.317 21.600 9.340 1.00 75.62 207 THR A O 1
ATOM 1644 N N . LEU A 1 208 ? -8.529 21.841 9.591 1.00 86.25 208 LEU A N 1
ATOM 1645 C CA . LEU A 1 208 ? -8.907 20.427 9.536 1.00 86.25 208 LEU A CA 1
ATOM 1646 C C . LEU A 1 208 ? -10.375 20.350 9.077 1.00 86.25 208 LEU A C 1
ATOM 1648 O O . LEU A 1 208 ? -11.187 21.120 9.595 1.00 86.25 208 LEU A O 1
ATOM 1652 N N . PRO A 1 209 ? -10.740 19.521 8.089 1.00 87.81 209 PRO A N 1
ATOM 1653 C CA . PRO A 1 209 ? -12.123 19.441 7.638 1.00 87.81 209 PRO A CA 1
ATOM 1654 C C . PRO A 1 209 ? -12.992 18.694 8.674 1.00 87.81 209 PRO A C 1
ATOM 1656 O O . PRO A 1 209 ? -12.477 17.821 9.370 1.00 87.81 209 PRO A O 1
ATOM 1659 N N . PRO A 1 210 ? -14.291 19.035 8.801 1.00 88.69 210 PRO A N 1
ATOM 1660 C CA . PRO A 1 210 ? -15.174 18.463 9.826 1.00 88.69 210 PRO A CA 1
ATOM 1661 C C . PRO A 1 210 ? -15.679 17.051 9.489 1.00 88.69 210 PRO A C 1
ATOM 1663 O O . PRO A 1 210 ? -16.119 16.326 10.381 1.00 88.69 210 PRO A O 1
ATOM 1666 N N . ASP A 1 211 ? -15.634 16.668 8.212 1.00 93.69 211 ASP A N 1
ATOM 1667 C CA . ASP A 1 211 ? -15.982 15.331 7.734 1.00 93.69 211 ASP A CA 1
ATOM 1668 C C . ASP A 1 211 ? -14.731 14.505 7.415 1.00 93.69 211 ASP A C 1
ATOM 1670 O O . ASP A 1 211 ? -13.632 15.036 7.227 1.00 93.69 211 ASP A O 1
ATOM 1674 N N . LEU A 1 212 ? -14.929 13.197 7.257 1.00 96.00 212 LEU A N 1
ATOM 1675 C CA . LEU A 1 212 ? -13.936 12.303 6.679 1.00 96.00 212 LEU A CA 1
ATOM 1676 C C . LEU A 1 212 ? -14.053 12.293 5.151 1.00 96.00 212 LEU A C 1
ATOM 1678 O O . LEU A 1 212 ? -15.148 12.196 4.601 1.00 96.00 212 LEU A O 1
ATOM 1682 N N . TYR A 1 213 ? -12.917 12.332 4.465 1.00 95.31 213 TYR A N 1
ATOM 1683 C CA . TYR A 1 213 ? -12.827 12.358 3.011 1.00 95.31 213 TYR A CA 1
ATOM 1684 C C . TYR A 1 213 ? -11.962 11.208 2.501 1.00 95.31 213 TYR A C 1
ATOM 1686 O O . TYR A 1 213 ? -10.879 10.942 3.025 1.00 95.31 213 TYR A O 1
ATOM 1694 N N . ASN A 1 214 ? -12.411 10.566 1.428 1.00 95.00 214 ASN A N 1
ATOM 1695 C CA . ASN A 1 214 ? -11.660 9.598 0.649 1.00 95.00 214 ASN A CA 1
ATOM 1696 C C . ASN A 1 214 ? -11.284 10.207 -0.701 1.00 95.00 214 ASN A C 1
ATOM 1698 O O . ASN A 1 214 ? -12.144 10.527 -1.520 1.00 95.00 214 ASN A O 1
ATOM 1702 N N . SER A 1 215 ? -9.987 10.300 -0.967 1.00 93.06 215 SER A N 1
ATOM 1703 C CA . SER A 1 215 ? -9.471 10.547 -2.310 1.00 93.06 215 SER A CA 1
ATOM 1704 C C . SER A 1 215 ? -8.875 9.265 -2.882 1.00 93.06 215 SER A C 1
ATOM 1706 O O . SER A 1 215 ? -8.607 8.299 -2.178 1.00 93.06 215 SER A O 1
ATOM 1708 N N . THR A 1 216 ? -8.508 9.275 -4.163 1.00 91.38 216 THR A N 1
ATOM 1709 C CA . THR A 1 216 ? -7.779 8.139 -4.754 1.00 91.38 216 THR A CA 1
ATOM 1710 C C . THR A 1 216 ? -6.413 7.848 -4.097 1.00 91.38 216 THR A C 1
ATOM 1712 O O . THR A 1 216 ? -5.779 6.854 -4.475 1.00 91.38 216 THR A O 1
ATOM 1715 N N . TYR A 1 217 ? -5.914 8.708 -3.199 1.00 93.00 217 TYR A N 1
ATOM 1716 C CA . TYR A 1 217 ? -4.589 8.594 -2.583 1.00 93.00 217 TYR A CA 1
ATOM 1717 C C . TYR A 1 217 ? -4.601 8.459 -1.055 1.00 93.00 217 TYR A C 1
ATOM 1719 O O . TYR A 1 217 ? -3.665 7.871 -0.522 1.00 93.00 217 TYR A O 1
ATOM 1727 N N . HIS A 1 218 ? -5.610 8.983 -0.354 1.00 94.38 218 HIS A N 1
ATOM 1728 C CA . HIS A 1 218 ? -5.688 8.899 1.108 1.00 94.38 218 HIS A CA 1
ATOM 1729 C C . HIS A 1 218 ? -7.123 8.919 1.630 1.00 94.38 218 HIS A C 1
ATOM 1731 O O . HIS A 1 218 ? -8.041 9.331 0.921 1.00 94.38 218 HIS A O 1
ATOM 1737 N N . VAL A 1 219 ? -7.250 8.576 2.911 1.00 95.62 219 VAL A N 1
ATOM 1738 C CA . VAL A 1 219 ? -8.376 8.923 3.781 1.00 95.62 219 VAL A CA 1
ATOM 1739 C C . VAL A 1 219 ? -7.908 10.007 4.746 1.00 95.62 219 VAL A C 1
ATOM 1741 O O . VAL A 1 219 ? -6.813 9.894 5.304 1.00 95.62 219 VAL A O 1
ATOM 1744 N N . PHE A 1 220 ? -8.692 11.068 4.911 1.00 95.69 220 PHE A N 1
ATOM 1745 C CA . PHE A 1 220 ? -8.292 12.243 5.680 1.00 95.69 220 PHE A CA 1
ATOM 1746 C C . PHE A 1 220 ? -9.504 12.966 6.284 1.00 95.69 220 PHE A C 1
ATOM 1748 O O . PHE A 1 220 ? -10.502 13.110 5.582 1.00 95.69 220 PHE A O 1
ATOM 1755 N N . PRO A 1 221 ? -9.433 13.468 7.529 1.00 96.19 221 PRO A N 1
ATOM 1756 C CA . PRO A 1 221 ? -8.293 13.445 8.442 1.00 96.19 221 PRO A CA 1
ATOM 1757 C C . PRO A 1 221 ? -8.333 12.239 9.390 1.00 96.19 221 PRO A C 1
ATOM 1759 O O . PRO A 1 221 ? -9.388 11.846 9.881 1.00 96.19 221 PRO A O 1
ATOM 1762 N N . LEU A 1 222 ? -7.158 11.664 9.665 1.00 98.00 222 LEU A N 1
ATOM 1763 C CA . LEU A 1 222 ? -7.008 10.519 10.563 1.00 98.00 222 LEU A CA 1
ATOM 1764 C C . LEU A 1 222 ? -5.995 10.819 11.676 1.00 98.00 222 LEU A C 1
ATOM 1766 O O . LEU A 1 222 ? -4.828 11.094 11.384 1.00 98.00 222 LEU A O 1
ATOM 1770 N N . ALA A 1 223 ? -6.408 10.682 12.935 1.00 98.44 223 ALA A N 1
ATOM 1771 C CA . ALA A 1 223 ? -5.508 10.604 14.080 1.00 98.44 223 ALA A CA 1
ATOM 1772 C C . ALA A 1 223 ? -4.657 9.340 13.976 1.00 98.44 223 ALA A C 1
ATOM 1774 O O . ALA A 1 223 ? -5.171 8.256 13.681 1.00 98.44 223 ALA A O 1
ATOM 1775 N N . LYS A 1 224 ? -3.343 9.477 14.189 1.00 98.00 224 LYS A N 1
ATOM 1776 C CA . LYS A 1 224 ? -2.366 8.386 14.044 1.00 98.00 224 LYS A CA 1
ATOM 1777 C C . LYS A 1 224 ? -2.488 7.582 12.736 1.00 98.00 224 LYS A C 1
ATOM 1779 O O . LYS A 1 224 ? -2.094 6.425 12.729 1.00 98.00 224 LYS A O 1
ATOM 1784 N N . PHE A 1 225 ? -3.033 8.135 11.646 1.00 98.31 225 PHE A N 1
ATOM 1785 C CA . PHE A 1 225 ? -3.378 7.397 10.409 1.00 98.31 225 PHE A CA 1
ATOM 1786 C C . PHE A 1 225 ? -4.380 6.234 10.586 1.00 98.31 225 PHE A C 1
ATOM 1788 O O . PHE A 1 225 ? -4.462 5.374 9.709 1.00 98.31 225 PHE A O 1
ATOM 1795 N N . ILE A 1 226 ? -5.120 6.201 11.699 1.00 98.75 226 ILE A N 1
ATOM 1796 C CA . ILE A 1 226 ? -6.021 5.105 12.083 1.00 98.75 226 ILE A CA 1
ATOM 1797 C C . ILE A 1 226 ? -7.451 5.617 12.296 1.00 98.75 226 ILE A C 1
ATOM 1799 O O . ILE A 1 226 ? -8.374 5.098 11.673 1.00 98.75 226 ILE A O 1
ATOM 1803 N N . PHE A 1 227 ? -7.645 6.626 13.152 1.00 98.75 227 PHE A N 1
ATOM 1804 C CA . PHE A 1 227 ? -8.977 7.004 13.647 1.00 98.75 227 PHE A CA 1
ATOM 1805 C C . PHE A 1 227 ? -9.513 8.270 12.966 1.00 98.75 227 PHE A C 1
ATOM 1807 O O . PHE A 1 227 ? -8.792 9.268 12.927 1.00 98.75 227 PHE A O 1
ATOM 1814 N N . PRO A 1 228 ? -10.753 8.278 12.455 1.00 98.00 228 PRO A N 1
ATOM 1815 C CA . PRO A 1 228 ? -11.396 9.464 11.883 1.00 98.00 228 PRO A CA 1
ATOM 1816 C C . PRO A 1 228 ? -11.480 10.638 12.857 1.00 98.00 228 PRO A C 1
ATOM 1818 O O . PRO A 1 228 ? -12.064 10.509 13.926 1.00 98.00 228 PRO A O 1
ATOM 1821 N N . LEU A 1 229 ? -10.944 11.796 12.464 1.00 96.31 229 LEU A N 1
ATOM 1822 C CA . LEU A 1 229 ? -11.102 13.057 13.198 1.00 96.31 229 LEU A CA 1
ATOM 1823 C C . LEU A 1 229 ? -12.269 13.853 12.607 1.00 96.31 229 LEU A C 1
ATOM 1825 O O . LEU A 1 229 ? -12.076 14.730 11.770 1.00 96.31 229 LEU A O 1
ATOM 1829 N N . GLN A 1 230 ? -13.488 13.493 12.993 1.00 94.00 230 GLN A N 1
ATOM 1830 C CA . GLN A 1 230 ? -14.722 14.014 12.400 1.00 94.00 230 GLN A CA 1
ATOM 1831 C C . GLN A 1 230 ? -15.885 13.934 13.403 1.00 94.00 230 GLN A C 1
ATOM 1833 O O . GLN A 1 230 ? -15.762 13.275 14.431 1.00 94.00 230 GLN A O 1
ATOM 1838 N N . SER A 1 231 ? -17.014 14.591 13.117 1.00 91.94 231 SER A N 1
ATOM 1839 C CA . SER A 1 231 ? -18.078 14.819 14.114 1.00 91.94 231 SER A CA 1
ATOM 1840 C C . SER A 1 231 ? -19.327 13.925 14.038 1.00 91.94 231 SER A C 1
ATOM 1842 O O . SER A 1 231 ? -20.191 14.041 14.902 1.00 91.94 231 SER A O 1
ATOM 1844 N N . HIS A 1 232 ? -19.487 13.080 13.019 1.00 93.75 232 HIS A N 1
ATOM 1845 C CA . HIS A 1 232 ? -20.717 12.298 12.793 1.00 93.75 232 HIS A CA 1
ATOM 1846 C C . HIS A 1 232 ? -20.794 11.023 13.643 1.00 93.75 232 HIS A C 1
ATOM 1848 O O . HIS A 1 232 ? -21.879 10.495 13.870 1.00 93.75 232 HIS A O 1
ATOM 1854 N N . TYR A 1 233 ? -19.650 10.519 14.104 1.00 95.81 233 TYR A N 1
ATOM 1855 C CA . TYR A 1 233 ? -19.518 9.305 14.912 1.00 95.81 233 TYR A CA 1
ATOM 1856 C C . TYR A 1 233 ? -18.231 9.380 15.747 1.00 95.81 233 TYR A C 1
ATOM 1858 O O . TYR A 1 233 ? -17.271 10.027 15.322 1.00 95.81 233 TYR A O 1
ATOM 1866 N N . PRO A 1 234 ? -18.160 8.739 16.925 1.00 96.62 234 PRO A N 1
ATOM 1867 C CA . PRO A 1 234 ? -16.967 8.826 17.760 1.00 96.62 234 PRO A CA 1
ATOM 1868 C C . PRO A 1 234 ? -15.748 8.195 17.075 1.00 96.62 234 PRO A C 1
ATOM 1870 O O . PRO A 1 234 ? -15.842 7.090 16.528 1.00 96.62 234 PRO A O 1
ATOM 1873 N N . ALA A 1 235 ? -14.588 8.853 17.162 1.00 96.56 235 ALA A N 1
ATOM 1874 C CA . ALA A 1 235 ? -13.325 8.367 16.598 1.00 96.56 235 ALA A CA 1
ATOM 1875 C C . ALA A 1 235 ? -12.929 6.971 17.127 1.00 96.56 235 ALA A C 1
ATOM 1877 O O . ALA A 1 235 ? -12.263 6.203 16.438 1.00 96.56 235 ALA A O 1
ATOM 1878 N N . SER A 1 236 ? -13.392 6.612 18.327 1.00 97.38 236 SER A N 1
ATOM 1879 C CA . SER A 1 236 ? -13.178 5.315 18.978 1.00 97.38 236 SER A CA 1
ATOM 1880 C C . SER A 1 236 ? -14.083 4.179 18.481 1.00 97.38 236 SER A C 1
ATOM 1882 O O . SER A 1 236 ? -14.043 3.084 19.034 1.00 97.38 236 SER A O 1
ATOM 1884 N N . THR A 1 237 ? -14.907 4.397 17.454 1.00 97.94 237 THR A N 1
ATOM 1885 C CA . THR A 1 237 ? -15.817 3.361 16.919 1.00 97.94 237 THR A CA 1
ATOM 1886 C C . THR A 1 237 ? -15.415 2.862 15.532 1.00 97.94 237 THR A C 1
ATOM 1888 O O . THR A 1 237 ? -15.854 1.791 15.120 1.00 97.94 237 THR A O 1
ATOM 1891 N N . LEU A 1 238 ? -14.557 3.595 14.817 1.00 98.50 238 LEU A N 1
ATOM 1892 C CA . LEU A 1 238 ? -14.086 3.236 13.482 1.00 98.50 238 LEU A CA 1
ATOM 1893 C C . LEU A 1 238 ? -12.570 3.393 13.389 1.00 98.50 238 LEU A C 1
ATOM 1895 O O . LEU A 1 238 ? -12.024 4.438 13.731 1.00 98.50 238 LEU A O 1
ATOM 1899 N N . ALA A 1 239 ? -11.892 2.375 12.871 1.00 98.75 239 ALA A N 1
ATOM 1900 C CA . ALA A 1 239 ? -10.455 2.410 12.635 1.00 98.75 239 ALA A CA 1
ATOM 1901 C C . ALA A 1 239 ? -10.113 1.941 11.220 1.00 98.75 239 ALA A C 1
ATOM 1903 O O . ALA A 1 239 ? -10.693 0.979 10.723 1.00 98.75 239 ALA A O 1
ATOM 1904 N N . PHE A 1 240 ? -9.126 2.572 10.589 1.00 98.56 240 PHE A N 1
ATOM 1905 C CA . PHE A 1 240 ? -8.517 2.107 9.346 1.00 98.56 240 PHE A CA 1
ATOM 1906 C C . PHE A 1 240 ? -7.151 1.488 9.635 1.00 98.56 240 PHE A C 1
ATOM 1908 O O . PHE A 1 240 ? -6.321 2.084 10.320 1.00 98.56 240 PHE A O 1
ATOM 1915 N N . MET A 1 241 ? -6.892 0.303 9.084 1.00 96.50 241 MET A N 1
ATOM 1916 C CA . MET A 1 241 ? -5.642 -0.425 9.297 1.00 96.50 241 MET A CA 1
ATOM 1917 C C . MET A 1 241 ? -4.891 -0.635 7.979 1.00 96.50 241 MET A C 1
ATOM 1919 O O . MET A 1 241 ? -5.484 -0.873 6.928 1.00 96.50 241 MET A O 1
ATOM 1923 N N . GLY A 1 242 ? -3.561 -0.553 8.034 1.00 97.12 242 GLY A N 1
ATOM 1924 C CA . GLY A 1 242 ? -2.687 -0.855 6.903 1.00 97.12 242 GLY A CA 1
ATOM 1925 C C . GLY A 1 242 ? -2.724 0.180 5.777 1.00 97.12 242 GLY A C 1
ATOM 1926 O O . GLY A 1 242 ? -2.509 -0.180 4.624 1.00 97.12 242 GLY A O 1
ATOM 1927 N N . LEU A 1 243 ? -3.017 1.450 6.077 1.00 97.56 243 LEU A N 1
ATOM 1928 C CA . LEU A 1 243 ? -3.017 2.533 5.083 1.00 97.56 243 LEU A CA 1
ATOM 1929 C C . LEU A 1 243 ? -1.614 3.028 4.667 1.00 97.56 243 LEU A C 1
ATOM 1931 O O . LEU A 1 243 ? -1.432 3.293 3.476 1.00 97.56 243 LEU A O 1
ATOM 1935 N N . PRO A 1 244 ? -0.624 3.188 5.575 1.00 97.38 244 PRO A N 1
ATOM 1936 C CA . PRO A 1 244 ? 0.704 3.661 5.185 1.00 97.38 244 PRO A CA 1
ATOM 1937 C C . PRO A 1 244 ? 1.422 2.732 4.192 1.00 97.38 244 PRO A C 1
ATOM 1939 O O . PRO A 1 244 ? 1.302 1.509 4.236 1.00 97.38 244 PRO A O 1
ATOM 1942 N N . SER A 1 245 ? 2.224 3.326 3.312 1.00 94.81 245 SER A N 1
ATOM 1943 C CA . SER A 1 245 ? 3.021 2.667 2.271 1.00 94.81 245 SER A CA 1
ATOM 1944 C C . SER A 1 245 ? 4.514 2.970 2.448 1.00 94.81 245 SER A C 1
ATOM 1946 O O . SER A 1 245 ? 4.876 3.897 3.171 1.00 94.81 245 SER A O 1
ATOM 1948 N N . LYS A 1 246 ? 5.383 2.191 1.779 1.00 92.88 246 LYS A N 1
ATOM 1949 C CA . LYS A 1 246 ? 6.846 2.131 2.027 1.00 92.88 246 LYS A CA 1
ATOM 1950 C C . LYS A 1 246 ? 7.223 1.668 3.442 1.00 92.88 246 LYS A C 1
ATOM 1952 O O . LYS A 1 246 ? 8.221 2.097 4.016 1.00 92.88 246 LYS A O 1
ATOM 1957 N N . VAL A 1 247 ? 6.436 0.737 3.960 1.00 95.38 247 VAL A N 1
ATOM 1958 C CA . VAL A 1 247 ? 6.552 0.181 5.308 1.00 95.38 247 VAL A CA 1
ATOM 1959 C C . VAL A 1 247 ? 6.809 -1.327 5.267 1.00 95.38 247 VAL A C 1
ATOM 1961 O O . VAL A 1 247 ? 6.596 -1.961 4.232 1.00 95.38 247 VAL A O 1
ATOM 1964 N N . VAL A 1 248 ? 7.217 -1.917 6.393 1.00 95.75 248 VAL A N 1
ATOM 1965 C CA . VAL A 1 248 ? 7.144 -3.371 6.624 1.00 95.75 248 VAL A CA 1
ATOM 1966 C C . VAL A 1 248 ? 5.733 -3.713 7.144 1.00 95.75 248 VAL A C 1
ATOM 1968 O O . VAL A 1 248 ? 5.431 -3.376 8.288 1.00 95.75 248 VAL A O 1
ATOM 1971 N N . PRO A 1 249 ? 4.844 -4.346 6.346 1.00 95.25 249 PRO A N 1
ATOM 1972 C CA . PRO A 1 249 ? 3.404 -4.304 6.626 1.00 95.25 249 PRO A CA 1
ATOM 1973 C C . PRO A 1 249 ? 2.941 -5.075 7.868 1.00 95.25 249 PRO A C 1
ATOM 1975 O O . PRO A 1 249 ? 2.143 -4.544 8.630 1.00 95.25 249 PRO A O 1
ATOM 1978 N N . MET A 1 250 ? 3.408 -6.309 8.090 1.00 96.44 250 MET A N 1
ATOM 1979 C CA . MET A 1 250 ? 2.872 -7.154 9.173 1.00 96.44 250 MET A CA 1
ATOM 1980 C C . MET A 1 250 ? 3.201 -6.603 10.576 1.00 96.44 250 MET A C 1
ATOM 1982 O O . MET A 1 250 ? 2.260 -6.383 11.336 1.00 96.44 250 MET A O 1
ATOM 1986 N N . PRO A 1 251 ? 4.464 -6.248 10.912 1.00 95.31 251 PRO A N 1
ATOM 1987 C CA . PRO A 1 251 ? 4.772 -5.609 12.196 1.00 95.31 251 PRO A CA 1
ATOM 1988 C C . PRO A 1 251 ? 4.082 -4.258 12.388 1.00 95.31 251 PRO A C 1
ATOM 1990 O O . PRO A 1 251 ? 3.775 -3.867 13.511 1.00 95.31 251 PRO A O 1
ATOM 1993 N N . LEU A 1 252 ? 3.869 -3.513 11.297 1.00 96.50 252 LEU A N 1
ATOM 1994 C CA . LEU A 1 252 ? 3.131 -2.259 11.353 1.00 96.50 252 LEU A CA 1
ATOM 1995 C C . LEU A 1 252 ? 1.674 -2.500 11.749 1.00 96.50 252 LEU A C 1
ATOM 1997 O O . LEU A 1 252 ? 1.178 -1.838 12.653 1.00 96.50 252 LEU A O 1
ATOM 2001 N N . MET A 1 253 ? 0.997 -3.428 11.069 1.00 96.44 253 MET A N 1
ATOM 2002 C CA . MET A 1 253 ? -0.404 -3.748 11.345 1.00 96.44 253 MET A CA 1
ATOM 2003 C C . MET A 1 253 ? -0.583 -4.283 12.769 1.00 96.44 253 MET A C 1
ATOM 2005 O O . MET A 1 253 ? -1.552 -3.927 13.427 1.00 96.44 253 MET A O 1
ATOM 2009 N N . GLU A 1 254 ? 0.382 -5.045 13.284 1.00 95.06 254 GLU A N 1
ATOM 2010 C CA . GLU A 1 254 ? 0.392 -5.478 14.685 1.00 95.06 254 GLU A CA 1
ATOM 2011 C C . GLU A 1 254 ? 0.495 -4.288 15.657 1.00 95.06 254 GLU A C 1
ATOM 2013 O O . GLU A 1 254 ? -0.310 -4.179 16.577 1.00 95.06 254 GLU A O 1
ATOM 2018 N N . ALA A 1 255 ? 1.390 -3.322 15.412 1.00 96.31 255 ALA A N 1
ATOM 2019 C CA . ALA A 1 255 ? 1.459 -2.091 16.212 1.00 96.31 255 ALA A CA 1
ATOM 2020 C C . ALA A 1 255 ? 0.157 -1.264 16.143 1.00 96.31 255 ALA A C 1
ATOM 2022 O O . ALA A 1 255 ? -0.302 -0.714 17.151 1.00 96.31 255 ALA A O 1
ATOM 2023 N N . GLN A 1 256 ? -0.462 -1.190 14.958 1.00 97.94 256 GLN A N 1
ATOM 2024 C CA . GLN A 1 256 ? -1.743 -0.508 14.768 1.00 97.94 256 GLN A CA 1
ATOM 2025 C C . GLN A 1 256 ? -2.862 -1.194 15.552 1.00 97.94 256 GLN A C 1
ATOM 2027 O O . GLN A 1 256 ? -3.640 -0.496 16.196 1.00 97.94 256 GLN A O 1
ATOM 2032 N N . VAL A 1 257 ? -2.925 -2.531 15.565 1.00 96.25 257 VAL A N 1
ATOM 2033 C CA . VAL A 1 257 ? -3.993 -3.253 16.270 1.00 96.25 257 VAL A CA 1
ATOM 2034 C C . VAL A 1 257 ? -3.933 -3.034 17.782 1.00 96.25 257 VAL A C 1
ATOM 2036 O O . VAL A 1 257 ? -4.972 -2.798 18.389 1.00 96.25 257 VAL A O 1
ATOM 2039 N N . TYR A 1 258 ? -2.740 -2.995 18.387 1.00 96.69 258 TYR A N 1
ATOM 2040 C CA . TYR A 1 258 ? -2.602 -2.668 19.813 1.00 96.69 258 TYR A CA 1
ATOM 2041 C C . TYR A 1 258 ? -3.093 -1.250 20.132 1.00 96.69 258 TYR A C 1
ATOM 2043 O O . TYR A 1 258 ? -3.765 -1.024 21.137 1.00 96.69 258 TYR A O 1
ATOM 2051 N N . THR A 1 259 ? -2.809 -0.291 19.247 1.00 97.88 259 THR A N 1
ATOM 2052 C CA . THR A 1 259 ? -3.325 1.078 19.376 1.00 97.88 259 THR A CA 1
ATOM 2053 C C . THR A 1 259 ? -4.847 1.131 19.218 1.00 97.88 259 THR A C 1
ATOM 2055 O O . THR A 1 259 ? -5.509 1.826 19.984 1.00 97.88 259 THR A O 1
ATOM 2058 N N . ILE A 1 260 ? -5.409 0.381 18.262 1.00 98.38 260 ILE A N 1
ATOM 2059 C CA . ILE A 1 260 ? -6.860 0.266 18.050 1.00 98.38 260 ILE A CA 1
ATOM 2060 C C . ILE A 1 260 ? -7.544 -0.295 19.294 1.00 98.38 260 ILE A C 1
ATOM 2062 O O . ILE A 1 260 ? -8.481 0.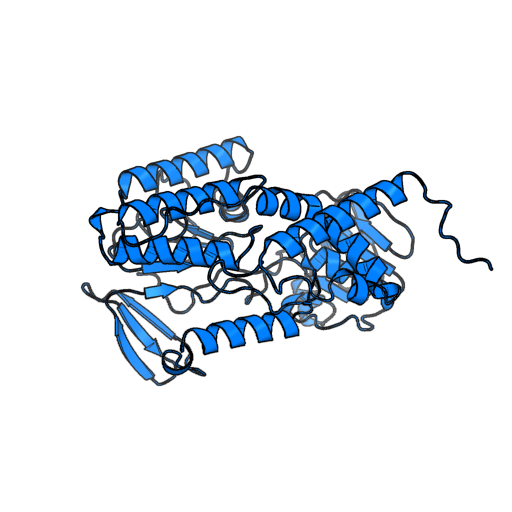323 19.790 1.00 98.38 260 ILE A O 1
ATOM 2066 N N . ILE A 1 261 ? -7.041 -1.407 19.835 1.00 96.38 261 ILE A N 1
ATOM 2067 C CA . ILE A 1 261 ? -7.591 -2.041 21.039 1.00 96.38 261 ILE A CA 1
ATOM 2068 C C . ILE A 1 261 ? -7.569 -1.067 22.219 1.00 96.38 261 ILE A C 1
ATOM 2070 O O . ILE A 1 261 ? -8.574 -0.936 22.909 1.00 96.38 261 ILE A O 1
ATOM 2074 N N . ARG A 1 262 ? -6.470 -0.328 22.423 1.00 96.88 262 ARG A N 1
ATOM 2075 C CA . ARG A 1 262 ? -6.394 0.684 23.487 1.00 96.88 262 ARG A CA 1
ATOM 2076 C C . ARG A 1 262 ? -7.493 1.741 23.365 1.00 96.88 262 ARG A C 1
ATOM 2078 O O . ARG A 1 262 ? -8.151 2.024 24.358 1.00 96.88 262 ARG A O 1
ATOM 2085 N N . VAL A 1 263 ? -7.690 2.316 22.179 1.00 98.31 263 VAL A N 1
ATOM 2086 C CA . VAL A 1 263 ? -8.695 3.376 21.975 1.00 98.31 263 VAL A CA 1
ATOM 2087 C C . VAL A 1 263 ? -10.121 2.831 22.041 1.00 98.31 263 VAL A C 1
ATOM 2089 O O . VAL A 1 263 ? -11.007 3.515 22.542 1.00 98.31 263 VAL A O 1
ATOM 2092 N N . PHE A 1 264 ? -10.364 1.613 21.556 1.00 97.62 264 PHE A N 1
ATOM 2093 C CA . PHE A 1 264 ? -11.688 0.992 21.642 1.00 97.62 264 PHE A CA 1
ATOM 2094 C C . PHE A 1 264 ? -12.055 0.660 23.095 1.00 97.62 264 PHE A C 1
ATOM 2096 O O . PHE A 1 264 ? -13.181 0.922 23.507 1.00 97.62 264 PHE A O 1
ATOM 2103 N N . SER A 1 265 ? -11.099 0.160 23.886 1.00 96.31 265 SER A N 1
ATOM 2104 C CA . SER A 1 265 ? -11.300 -0.163 25.307 1.00 96.31 265 SER A CA 1
ATOM 2105 C C . SER A 1 265 ? -11.352 1.070 26.214 1.00 96.31 265 SER A C 1
ATOM 2107 O O . SER A 1 265 ? -12.070 1.069 27.210 1.00 96.31 265 SER A O 1
ATOM 2109 N N . ASP A 1 266 ? -10.597 2.120 25.886 1.00 97.19 266 ASP A N 1
ATOM 2110 C CA . ASP A 1 266 ? -10.590 3.398 26.599 1.00 97.19 266 ASP A CA 1
ATOM 2111 C C . ASP A 1 266 ? -10.610 4.562 25.595 1.00 97.19 266 ASP A C 1
ATOM 2113 O O . ASP A 1 266 ? -9.553 5.077 25.206 1.00 97.19 266 ASP A O 1
ATOM 2117 N N . PRO A 1 267 ? -11.807 5.023 25.184 1.00 97.38 267 PRO A N 1
ATOM 2118 C CA . PRO A 1 267 ? -11.948 6.153 24.270 1.00 97.38 267 PRO A CA 1
ATOM 2119 C C . PRO A 1 267 ? -11.274 7.439 24.761 1.00 97.38 267 PRO A C 1
ATOM 2121 O O . PRO A 1 267 ? -10.838 8.246 23.943 1.00 97.38 267 PRO A O 1
ATOM 2124 N N . SER A 1 268 ? -11.145 7.628 26.081 1.00 97.00 268 SER A N 1
ATOM 2125 C CA . SER A 1 268 ? -10.520 8.825 26.659 1.00 97.00 268 SER A CA 1
ATOM 2126 C C . SER A 1 268 ? -9.002 8.869 26.458 1.00 97.00 268 SER A C 1
ATOM 2128 O O . SER A 1 268 ? -8.395 9.935 26.565 1.00 97.00 268 SER A O 1
ATOM 2130 N N . SER A 1 269 ? -8.389 7.733 26.105 1.00 97.56 269 SER A N 1
ATOM 2131 C CA . SER A 1 269 ? -6.961 7.649 25.794 1.00 97.56 269 SER A CA 1
ATOM 2132 C C . SER A 1 269 ? -6.570 8.402 24.517 1.00 97.56 269 SER A C 1
ATOM 2134 O O . SER A 1 269 ? -5.403 8.776 24.363 1.00 97.56 269 SER A O 1
ATOM 2136 N N . LEU A 1 270 ? -7.512 8.643 23.597 1.00 98.00 270 LEU A N 1
ATOM 2137 C CA . LEU A 1 270 ? -7.265 9.391 22.368 1.00 98.00 270 LEU A CA 1
ATOM 2138 C C . LEU A 1 270 ? -7.534 10.885 22.584 1.00 98.00 270 LEU A C 1
ATOM 2140 O O . LEU A 1 270 ? -8.672 11.343 22.556 1.00 98.00 270 LEU A O 1
ATOM 2144 N N . ASN A 1 271 ? -6.471 11.675 22.729 1.00 97.50 271 ASN A N 1
ATOM 2145 C CA . ASN A 1 271 ? -6.582 13.132 22.723 1.00 97.50 271 ASN A CA 1
ATOM 2146 C C . ASN A 1 271 ? -6.758 13.649 21.283 1.00 97.50 271 ASN A C 1
ATOM 2148 O O . ASN A 1 271 ? -5.783 13.909 20.573 1.00 97.50 271 ASN A O 1
ATOM 2152 N N . GLU A 1 272 ? -8.009 13.792 20.844 1.00 96.44 272 GLU A N 1
ATOM 2153 C CA . GLU A 1 272 ? -8.342 14.232 19.484 1.00 96.44 272 GLU A CA 1
ATOM 2154 C C . GLU A 1 272 ? -7.787 15.624 19.147 1.00 96.44 272 GLU A C 1
ATOM 2156 O O . GLU A 1 272 ? -7.374 15.853 18.009 1.00 96.44 272 GLU A O 1
ATOM 2161 N N . GLN A 1 273 ? -7.713 16.550 20.114 1.00 95.44 273 GLN A N 1
ATOM 2162 C CA . GLN A 1 273 ? -7.158 17.885 19.866 1.00 95.44 273 GLN A CA 1
ATOM 2163 C C . GLN A 1 273 ? -5.649 17.834 19.599 1.00 95.44 273 GLN A C 1
ATOM 2165 O O . GLN A 1 273 ? -5.159 18.498 18.684 1.00 95.44 273 GLN A O 1
ATOM 2170 N N . GLU A 1 274 ? -4.908 17.041 20.372 1.00 96.94 274 GLU A 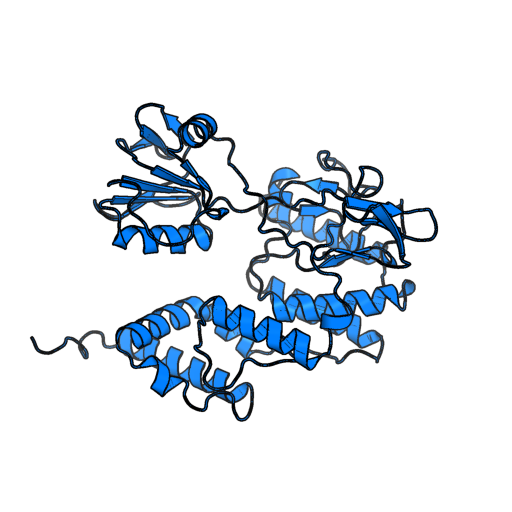N 1
ATOM 2171 C CA . GLU A 1 274 ? -3.472 16.841 20.160 1.00 96.94 274 GLU A CA 1
ATOM 2172 C C . GLU A 1 274 ? -3.204 16.141 18.818 1.00 96.94 274 GLU A C 1
ATOM 2174 O O . GLU A 1 274 ? -2.321 16.540 18.055 1.00 96.94 274 GLU A O 1
ATOM 2179 N N . GLU A 1 275 ? -3.996 15.124 18.479 1.00 97.69 275 GLU A N 1
ATOM 2180 C CA . GLU A 1 275 ? -3.856 14.412 17.208 1.00 97.69 275 GLU A CA 1
ATOM 2181 C C . GLU A 1 275 ? -4.221 15.296 16.005 1.00 97.69 275 GLU A C 1
ATOM 2183 O O . GLU A 1 275 ? -3.512 15.281 14.995 1.00 97.69 275 GLU A O 1
ATOM 2188 N N . ALA A 1 276 ? -5.238 16.154 16.123 1.00 96.25 276 ALA A N 1
ATOM 2189 C CA . ALA A 1 276 ? -5.550 17.170 15.120 1.00 96.25 276 ALA A CA 1
ATOM 2190 C C . ALA A 1 276 ? -4.365 18.121 14.877 1.00 96.25 276 ALA A C 1
ATOM 2192 O O . ALA A 1 276 ? -4.037 18.426 13.727 1.00 96.25 276 ALA A O 1
ATOM 2193 N N . GLN A 1 277 ? -3.667 18.549 15.935 1.00 96.00 277 GLN A N 1
ATOM 2194 C CA . GLN A 1 277 ? -2.466 19.381 15.805 1.00 96.00 277 GLN A CA 1
ATOM 2195 C C . GLN A 1 277 ? -1.335 18.653 15.066 1.00 96.00 277 GLN A C 1
ATOM 2197 O O . GLN A 1 277 ? -0.672 19.266 14.227 1.00 96.00 277 GLN A O 1
ATOM 2202 N N . LYS A 1 278 ? -1.138 17.350 15.308 1.00 96.56 278 LYS A N 1
ATOM 2203 C CA . LYS A 1 278 ? -0.148 16.531 14.580 1.00 96.56 278 LYS A CA 1
ATOM 2204 C C . LYS A 1 278 ? -0.493 16.405 13.096 1.00 96.56 278 LYS A C 1
ATOM 2206 O O . LYS A 1 278 ? 0.392 16.538 12.249 1.00 96.56 278 LYS A O 1
ATOM 2211 N N . VAL A 1 279 ? -1.773 16.211 12.769 1.00 96.00 279 VAL A N 1
ATOM 2212 C CA . VAL A 1 279 ? -2.256 16.182 11.379 1.00 96.00 279 VAL A CA 1
ATOM 2213 C C . VAL A 1 279 ? -1.975 17.519 10.683 1.00 96.00 279 VAL A C 1
ATOM 2215 O O . VAL A 1 279 ? -1.386 17.542 9.600 1.00 96.00 279 VAL A O 1
ATOM 2218 N N . ILE A 1 280 ? -2.293 18.643 11.328 1.00 94.38 280 ILE A N 1
ATOM 2219 C CA . ILE A 1 280 ? -2.002 19.987 10.804 1.00 94.38 280 ILE A CA 1
ATOM 2220 C C . ILE A 1 280 ? -0.494 20.189 10.608 1.00 94.38 280 ILE A C 1
ATOM 2222 O O . ILE A 1 280 ? -0.061 20.648 9.549 1.00 94.38 280 ILE A O 1
ATOM 2226 N N . ALA A 1 281 ? 0.319 19.813 11.598 1.00 94.50 281 ALA A N 1
ATOM 2227 C CA . ALA A 1 281 ? 1.771 19.944 11.537 1.00 94.50 281 ALA A CA 1
ATOM 2228 C C . ALA A 1 281 ? 2.371 19.139 10.372 1.00 94.50 281 ALA A C 1
ATOM 2230 O O . ALA A 1 281 ? 3.228 19.655 9.650 1.00 94.50 281 ALA A O 1
ATOM 2231 N N . ARG A 1 282 ? 1.882 17.913 10.122 1.00 94.19 282 ARG A N 1
ATOM 2232 C CA . ARG A 1 282 ? 2.297 17.120 8.953 1.00 94.19 282 ARG A CA 1
ATOM 2233 C C . ARG A 1 282 ? 1.913 17.804 7.642 1.00 94.19 282 ARG A C 1
ATOM 2235 O O . ARG A 1 282 ? 2.757 17.901 6.757 1.00 94.19 282 ARG A O 1
ATOM 2242 N N . SER A 1 283 ? 0.691 18.324 7.515 1.00 92.75 283 SER A N 1
ATOM 2243 C CA . SER A 1 283 ? 0.264 19.067 6.317 1.00 92.75 283 SER A CA 1
ATOM 2244 C C . SER A 1 283 ? 1.177 20.266 6.034 1.00 92.75 283 SER A C 1
ATOM 2246 O O . SER A 1 283 ? 1.658 20.437 4.911 1.00 92.75 283 SER A O 1
ATOM 2248 N N . GLN A 1 284 ? 1.515 21.043 7.067 1.00 92.44 284 GLN A N 1
ATOM 2249 C CA . GLN A 1 284 ? 2.436 22.178 6.954 1.00 92.44 284 GLN A CA 1
ATOM 2250 C C . GLN A 1 284 ? 3.858 21.749 6.566 1.00 92.44 284 GLN A C 1
ATOM 2252 O O . GLN A 1 284 ? 4.503 22.425 5.763 1.00 92.44 284 GLN A O 1
ATOM 2257 N N . LEU A 1 285 ? 4.353 20.634 7.112 1.00 93.00 285 LEU A N 1
ATOM 2258 C CA . LEU A 1 285 ? 5.654 20.071 6.750 1.00 93.00 285 LEU A CA 1
ATOM 2259 C C . LEU A 1 285 ? 5.697 19.677 5.267 1.00 93.00 285 LEU A C 1
ATOM 2261 O O . LEU A 1 285 ? 6.616 20.083 4.558 1.00 93.00 285 LEU A O 1
ATOM 2265 N N . LEU A 1 286 ? 4.687 18.947 4.789 1.00 93.12 286 LEU A N 1
ATOM 2266 C CA . LEU A 1 286 ? 4.599 18.520 3.390 1.00 93.12 286 LEU A CA 1
ATOM 2267 C C . LEU A 1 286 ? 4.488 19.720 2.437 1.00 93.12 286 LEU A C 1
ATOM 2269 O O . LEU A 1 286 ? 5.131 19.734 1.387 1.00 93.12 286 LEU A O 1
ATOM 2273 N N . ALA A 1 287 ? 3.750 20.765 2.824 1.00 92.06 287 ALA A N 1
ATOM 2274 C CA . ALA A 1 287 ? 3.683 22.010 2.062 1.00 92.06 287 ALA A CA 1
ATOM 2275 C C . ALA A 1 287 ? 5.060 22.682 1.923 1.00 92.06 287 ALA A C 1
ATOM 2277 O O . ALA A 1 287 ? 5.433 23.089 0.823 1.00 92.06 287 ALA A O 1
ATOM 2278 N N . ARG A 1 288 ? 5.857 22.736 3.002 1.00 92.88 288 ARG A N 1
ATOM 2279 C CA . ARG A 1 288 ? 7.240 23.262 2.964 1.00 92.88 288 ARG A CA 1
ATOM 2280 C C . ARG A 1 288 ? 8.179 22.416 2.101 1.00 92.88 288 ARG A C 1
ATOM 2282 O O . ARG A 1 288 ? 9.154 22.944 1.579 1.00 92.88 288 ARG A O 1
ATOM 2289 N N . GLN A 1 289 ? 7.882 21.129 1.937 1.00 91.94 289 GLN A N 1
ATOM 2290 C CA . GLN A 1 289 ? 8.615 20.205 1.064 1.00 91.94 289 GLN A CA 1
ATOM 2291 C C . GLN A 1 289 ? 8.137 20.244 -0.401 1.00 91.94 289 GLN A C 1
ATOM 2293 O O . GLN A 1 289 ? 8.617 19.465 -1.221 1.00 91.94 289 GLN A O 1
ATOM 2298 N N . GLY A 1 290 ? 7.217 21.153 -0.747 1.00 91.75 290 GLY A N 1
ATOM 2299 C CA . GLY A 1 290 ? 6.772 21.399 -2.122 1.00 91.75 290 GLY A CA 1
ATOM 2300 C C . GLY A 1 290 ? 5.390 20.842 -2.471 1.00 91.75 290 GLY A C 1
ATOM 2301 O O . GLY A 1 290 ? 4.903 21.107 -3.565 1.00 91.75 290 GLY A O 1
ATOM 2302 N N . ALA A 1 291 ? 4.715 20.126 -1.565 1.00 91.50 291 ALA A N 1
ATOM 2303 C CA . ALA A 1 291 ? 3.337 19.675 -1.771 1.00 91.50 291 ALA A CA 1
ATOM 2304 C C . ALA A 1 291 ? 2.336 20.755 -1.328 1.00 91.50 291 ALA A C 1
ATOM 2306 O O . ALA A 1 291 ? 1.695 20.663 -0.280 1.00 91.50 291 ALA A O 1
ATOM 2307 N N . SER A 1 292 ? 2.249 21.828 -2.111 1.00 86.00 292 SER A N 1
ATOM 2308 C CA . SER A 1 292 ? 1.497 23.040 -1.754 1.00 86.00 292 SER A CA 1
ATOM 2309 C C . SER A 1 292 ? -0.023 22.903 -1.896 1.00 86.00 292 SER A C 1
ATOM 2311 O O . SER A 1 292 ? -0.772 23.605 -1.220 1.00 86.00 292 SER A O 1
ATOM 2313 N N . THR A 1 293 ? -0.491 21.987 -2.743 1.00 89.81 293 THR A N 1
ATOM 2314 C CA . THR A 1 293 ? -1.920 21.748 -2.979 1.00 89.81 293 THR A CA 1
ATOM 2315 C C . THR A 1 293 ? -2.424 20.511 -2.239 1.00 89.81 293 THR A C 1
ATOM 2317 O O . THR A 1 293 ? -1.686 19.552 -2.007 1.00 89.81 293 THR A O 1
ATOM 2320 N N . VAL A 1 294 ? -3.730 20.471 -1.957 1.00 88.12 294 VAL A N 1
ATOM 2321 C CA . VAL A 1 294 ? -4.412 19.296 -1.381 1.00 88.12 294 VAL A CA 1
ATOM 2322 C C . VAL A 1 294 ? -4.122 18.021 -2.179 1.00 88.12 294 VAL A C 1
ATOM 2324 O O . VAL A 1 294 ? -3.818 16.979 -1.605 1.00 88.12 294 VAL A O 1
ATOM 2327 N N . SER A 1 295 ? -4.171 18.093 -3.515 1.00 89.06 295 SER A N 1
ATOM 2328 C CA . SER A 1 295 ? -3.910 16.927 -4.365 1.00 89.06 295 SER A CA 1
ATOM 2329 C C . SER A 1 295 ? -2.452 16.466 -4.316 1.00 89.06 295 SER A C 1
ATOM 2331 O O . SER A 1 295 ? -2.208 15.273 -4.507 1.00 89.06 295 SER A O 1
ATOM 2333 N N . GLU A 1 296 ? -1.487 17.367 -4.142 1.00 92.12 296 GLU A N 1
ATOM 2334 C CA . GLU A 1 296 ? -0.076 16.996 -4.008 1.00 92.12 296 GLU A CA 1
ATOM 2335 C C . GLU A 1 296 ? 0.173 16.345 -2.656 1.00 92.12 296 GLU A C 1
ATOM 2337 O O . GLU A 1 296 ? 0.764 15.267 -2.605 1.00 92.12 296 GLU A O 1
ATOM 2342 N N . GLN A 1 297 ? -0.355 16.940 -1.582 1.00 93.00 297 GLN A N 1
ATOM 2343 C CA . GLN A 1 297 ? -0.263 16.359 -0.246 1.00 93.00 297 GLN A CA 1
ATOM 2344 C C . GLN A 1 297 ? -0.918 14.987 -0.211 1.00 93.00 297 GLN A C 1
ATOM 2346 O O . GLN A 1 297 ? -0.347 14.053 0.346 1.00 93.00 297 GLN A O 1
ATOM 2351 N N . ALA A 1 298 ? -2.066 14.821 -0.875 1.00 93.56 298 ALA A N 1
ATOM 2352 C CA . ALA A 1 298 ? -2.760 13.548 -0.886 1.00 93.56 298 ALA A CA 1
ATOM 2353 C C . ALA A 1 298 ? -1.912 12.399 -1.430 1.00 93.56 298 ALA A C 1
ATOM 2355 O O . ALA A 1 298 ? -1.885 11.322 -0.837 1.00 93.56 298 ALA A O 1
ATOM 2356 N N . LYS A 1 299 ? -1.151 12.651 -2.501 1.00 92.56 299 LYS A N 1
ATOM 2357 C CA . LYS A 1 299 ? -0.274 11.662 -3.150 1.00 92.56 299 LYS A CA 1
ATOM 2358 C C . LYS A 1 299 ? 0.843 11.141 -2.250 1.00 92.56 299 LYS A C 1
ATOM 2360 O O . LYS A 1 299 ? 1.321 10.031 -2.483 1.00 92.56 299 LYS A O 1
ATOM 2365 N N . ILE A 1 300 ? 1.283 11.940 -1.280 1.00 94.50 300 ILE A N 1
ATOM 2366 C CA . ILE A 1 300 ? 2.425 11.620 -0.414 1.00 94.50 300 ILE A CA 1
ATOM 2367 C C . ILE A 1 300 ? 2.035 11.442 1.059 1.00 94.50 300 ILE A C 1
ATOM 2369 O O . ILE A 1 300 ? 2.864 11.018 1.853 1.00 94.50 300 ILE A O 1
ATOM 2373 N N . TRP A 1 301 ? 0.774 11.694 1.425 1.00 96.00 301 TRP A N 1
ATOM 2374 C CA . TRP A 1 301 ? 0.296 11.678 2.811 1.00 96.00 301 TRP A CA 1
ATOM 2375 C C . TRP A 1 301 ? 0.609 10.368 3.539 1.00 96.00 301 TRP A C 1
ATOM 2377 O O . TRP A 1 301 ? 1.201 10.374 4.619 1.00 96.00 301 TRP A O 1
ATOM 2387 N N . LEU A 1 302 ? 0.243 9.254 2.896 1.00 96.38 302 LEU A N 1
ATOM 2388 C CA . LEU A 1 302 ? 0.422 7.883 3.379 1.00 96.38 302 LEU A CA 1
ATOM 2389 C C . LEU A 1 302 ? 1.742 7.256 2.909 1.00 96.38 302 LEU A C 1
ATOM 2391 O O . LEU A 1 302 ? 1.932 6.049 3.040 1.00 96.38 302 LEU A O 1
ATOM 2395 N N . ARG A 1 303 ? 2.644 8.022 2.293 1.00 95.06 303 ARG A N 1
ATOM 2396 C CA . ARG A 1 303 ? 3.922 7.507 1.804 1.00 95.06 303 ARG A CA 1
ATOM 2397 C C . ARG A 1 303 ? 5.007 7.873 2.796 1.00 95.06 303 ARG A C 1
ATOM 2399 O O . ARG A 1 303 ? 5.403 9.029 2.866 1.00 95.06 303 ARG A O 1
ATOM 2406 N N . PHE A 1 304 ? 5.471 6.880 3.541 1.00 95.38 304 PHE A N 1
ATOM 2407 C CA . PHE A 1 304 ? 6.516 7.103 4.525 1.00 95.38 304 PHE A CA 1
ATOM 2408 C C . PHE A 1 304 ? 7.892 7.141 3.867 1.00 95.38 304 PHE A C 1
ATOM 2410 O O . PHE A 1 304 ? 8.159 6.421 2.901 1.00 95.38 304 PHE A O 1
ATOM 2417 N N . GLU A 1 305 ? 8.772 7.989 4.386 1.00 91.44 305 GLU A N 1
ATOM 2418 C CA . GLU A 1 305 ? 10.141 8.133 3.890 1.00 91.44 305 GLU A CA 1
ATOM 2419 C C . GLU A 1 305 ? 11.157 8.032 5.038 1.00 91.44 305 GLU A C 1
ATOM 2421 O O . GLU A 1 305 ? 10.867 8.349 6.190 1.00 91.44 305 GLU A O 1
ATOM 2426 N N . GLY A 1 306 ? 12.368 7.564 4.723 1.00 89.75 306 GLY A N 1
ATOM 2427 C CA . GLY A 1 306 ? 13.456 7.444 5.696 1.00 89.75 306 GLY A CA 1
ATOM 2428 C C . GLY A 1 306 ? 13.068 6.633 6.937 1.00 89.75 306 GLY A C 1
ATOM 2429 O O . GLY A 1 306 ? 12.790 5.435 6.842 1.00 89.75 306 GLY A O 1
ATOM 2430 N N . MET A 1 307 ? 13.076 7.300 8.094 1.00 93.00 307 MET A N 1
ATOM 2431 C CA . MET A 1 307 ? 12.832 6.686 9.401 1.00 93.00 307 MET A CA 1
ATOM 2432 C C . MET A 1 307 ? 11.364 6.692 9.847 1.00 93.00 307 MET A C 1
ATOM 2434 O O . MET A 1 307 ? 11.042 6.004 10.814 1.00 93.00 307 MET A O 1
ATOM 2438 N N . GLU A 1 308 ? 10.468 7.374 9.117 1.00 95.56 308 GLU A N 1
ATOM 2439 C CA . GLU A 1 308 ? 9.083 7.624 9.551 1.00 95.56 308 GLU A CA 1
ATOM 2440 C C . GLU A 1 308 ? 8.330 6.349 9.957 1.00 95.56 308 GLU A C 1
ATOM 2442 O O . GLU A 1 308 ? 7.585 6.354 10.931 1.00 95.56 308 GLU A O 1
ATOM 2447 N N . GLN A 1 309 ? 8.533 5.230 9.251 1.00 96.31 309 GLN A N 1
ATOM 2448 C CA . GLN A 1 309 ? 7.843 3.976 9.580 1.00 96.31 309 GLN A CA 1
ATOM 2449 C C . GLN A 1 309 ? 8.231 3.393 10.935 1.00 96.31 309 GLN A C 1
ATOM 2451 O O . GLN A 1 309 ? 7.433 2.679 11.540 1.00 96.31 309 GLN A O 1
ATOM 2456 N N . TRP A 1 310 ? 9.460 3.638 11.380 1.00 96.69 310 TRP A N 1
ATOM 2457 C CA . TRP A 1 310 ? 9.959 3.084 12.627 1.00 96.69 310 TRP A CA 1
ATOM 2458 C C . TRP A 1 310 ? 9.551 3.967 13.786 1.00 96.69 310 TRP A C 1
ATOM 2460 O O . TRP A 1 310 ? 9.040 3.440 14.763 1.00 96.69 310 TRP A O 1
ATOM 2470 N N . ASP A 1 311 ? 9.701 5.283 13.625 1.00 96.88 311 ASP A N 1
ATOM 2471 C CA . ASP A 1 311 ? 9.264 6.264 14.618 1.00 96.88 311 ASP A CA 1
ATOM 2472 C C . ASP A 1 311 ? 7.754 6.124 14.850 1.00 96.88 311 ASP A C 1
ATOM 2474 O O . ASP A 1 311 ? 7.306 6.017 15.985 1.00 96.88 311 ASP A O 1
ATOM 2478 N N . TYR A 1 312 ? 6.974 5.962 13.776 1.00 97.81 312 TYR A N 1
ATOM 2479 C CA . TYR A 1 312 ? 5.544 5.681 13.882 1.00 97.81 312 TYR A CA 1
ATOM 2480 C C . TYR A 1 312 ? 5.244 4.368 14.622 1.00 97.81 312 TYR A C 1
ATOM 2482 O O . TYR A 1 312 ? 4.361 4.343 15.472 1.00 97.81 312 TYR A O 1
ATOM 2490 N N . ARG A 1 313 ? 5.965 3.271 14.343 1.00 96.81 313 ARG A N 1
ATOM 2491 C CA . ARG A 1 313 ? 5.779 2.000 15.074 1.00 96.81 313 ARG A CA 1
ATOM 2492 C C . ARG A 1 313 ? 6.140 2.136 16.555 1.00 96.81 313 ARG A C 1
ATOM 2494 O O . ARG A 1 313 ? 5.380 1.654 17.391 1.00 96.81 313 ARG A O 1
ATOM 2501 N N . ASP A 1 314 ? 7.262 2.783 16.866 1.00 96.94 314 ASP A N 1
ATOM 2502 C CA . ASP A 1 314 ? 7.702 3.052 18.239 1.00 96.94 314 ASP A CA 1
ATOM 2503 C C . ASP A 1 314 ? 6.654 3.901 18.985 1.00 96.94 314 ASP A C 1
ATOM 2505 O O . ASP A 1 314 ? 6.283 3.565 20.111 1.00 96.94 314 ASP A O 1
ATOM 2509 N N . ASP A 1 315 ? 6.099 4.930 18.337 1.00 97.38 315 ASP A N 1
ATOM 2510 C CA . ASP A 1 315 ? 5.043 5.784 18.892 1.00 97.38 315 ASP A CA 1
ATOM 2511 C C . ASP A 1 315 ? 3.735 5.020 19.153 1.00 97.38 315 ASP A C 1
ATOM 2513 O O . ASP A 1 315 ? 3.096 5.224 20.189 1.00 97.38 315 ASP A O 1
ATOM 2517 N N . LEU A 1 316 ? 3.324 4.130 18.241 1.00 97.75 316 LEU A N 1
ATOM 2518 C CA . LEU A 1 316 ? 2.130 3.295 18.419 1.00 97.75 316 LEU A CA 1
ATOM 2519 C C . LEU A 1 316 ? 2.284 2.333 19.603 1.00 97.75 316 LEU A C 1
ATOM 2521 O O . LEU A 1 316 ? 1.381 2.233 20.433 1.00 97.75 316 LEU A O 1
ATOM 2525 N N . PHE A 1 317 ? 3.426 1.651 19.719 1.00 96.44 317 PHE A N 1
ATOM 2526 C CA . PHE A 1 317 ? 3.676 0.756 20.850 1.00 96.44 317 PHE A CA 1
ATOM 2527 C C . PHE A 1 317 ? 3.787 1.517 22.169 1.00 96.44 317 PHE A C 1
ATOM 2529 O O . PHE A 1 317 ? 3.199 1.093 23.162 1.00 96.44 317 PHE A O 1
ATOM 2536 N N . ALA A 1 318 ? 4.480 2.658 22.183 1.00 97.06 318 ALA A N 1
ATOM 2537 C CA . ALA A 1 318 ? 4.572 3.506 23.366 1.00 97.06 318 ALA A CA 1
ATOM 2538 C C . ALA A 1 318 ? 3.190 3.999 23.815 1.00 97.06 318 ALA A C 1
ATOM 2540 O O . ALA A 1 318 ? 2.897 3.992 25.010 1.00 97.06 318 ALA A O 1
ATOM 2541 N N . PHE A 1 319 ? 2.326 4.383 22.871 1.00 97.38 319 PHE A N 1
ATOM 2542 C CA . PHE A 1 319 ? 0.944 4.749 23.161 1.00 97.38 319 PHE A CA 1
ATOM 2543 C C . PHE A 1 319 ? 0.152 3.560 23.717 1.00 97.38 319 PHE A C 1
ATOM 2545 O O . PHE A 1 319 ? -0.467 3.687 24.770 1.00 97.38 319 PHE A O 1
ATOM 2552 N N . ALA A 1 320 ? 0.199 2.397 23.062 1.00 96.25 320 ALA A N 1
ATOM 2553 C CA . ALA A 1 320 ? -0.521 1.201 23.495 1.00 96.25 320 ALA A CA 1
ATOM 2554 C C . ALA A 1 320 ? -0.095 0.723 24.896 1.00 96.25 320 ALA A C 1
ATOM 2556 O O . ALA A 1 320 ? -0.947 0.386 25.722 1.00 96.25 320 ALA A O 1
ATOM 2557 N N . ALA A 1 321 ? 1.206 0.752 25.197 1.00 95.56 321 ALA A N 1
ATOM 2558 C CA . ALA A 1 321 ? 1.780 0.289 26.461 1.00 95.56 321 ALA A CA 1
ATOM 2559 C C . ALA A 1 321 ? 1.335 1.103 27.688 1.00 95.56 321 ALA A C 1
ATOM 2561 O O . ALA A 1 321 ? 1.384 0.599 28.807 1.00 95.56 321 ALA A O 1
ATOM 2562 N N . GLN A 1 322 ? 0.831 2.328 27.503 1.00 94.44 322 GLN A N 1
ATOM 2563 C CA . GLN A 1 322 ? 0.247 3.126 28.590 1.00 94.44 322 GLN A CA 1
ATOM 2564 C C . GLN A 1 322 ? -0.992 2.472 29.228 1.00 94.44 322 GLN A C 1
ATOM 2566 O O . GLN A 1 322 ? -1.400 2.889 30.307 1.00 94.44 322 GLN A O 1
ATOM 2571 N N . SER A 1 323 ? -1.608 1.480 28.571 1.00 91.62 323 SER A N 1
ATOM 2572 C CA . SER A 1 323 ? -2.700 0.682 29.154 1.00 91.62 323 SER A CA 1
ATOM 2573 C C . SER A 1 323 ? -2.221 -0.251 30.266 1.00 91.62 323 SER A C 1
ATOM 2575 O O . SER A 1 323 ? -3.000 -0.594 31.144 1.00 91.62 323 SER A O 1
ATOM 2577 N N . GLY A 1 324 ? -0.952 -0.669 30.229 1.00 89.00 324 GLY A N 1
ATOM 2578 C CA . GLY A 1 324 ? -0.433 -1.780 31.027 1.00 89.00 324 GLY A CA 1
ATOM 2579 C C . GLY A 1 324 ? -0.706 -3.166 30.425 1.00 89.00 324 GLY A C 1
ATOM 2580 O O . GLY A 1 324 ? 0.013 -4.104 30.756 1.00 89.00 324 GLY A O 1
ATOM 2581 N N . ASP A 1 325 ? -1.662 -3.288 29.498 1.00 83.69 325 ASP A N 1
ATOM 2582 C CA . ASP A 1 325 ? -2.053 -4.563 28.874 1.00 83.69 325 ASP A CA 1
ATOM 2583 C C . ASP A 1 325 ? -1.202 -4.920 27.646 1.00 83.69 325 ASP A C 1
ATOM 2585 O O . ASP A 1 325 ? -1.156 -6.071 27.213 1.00 83.69 325 ASP A O 1
ATOM 2589 N N . CYS A 1 326 ? -0.526 -3.927 27.063 1.00 85.38 326 CYS A N 1
ATOM 2590 C CA . CYS A 1 326 ? 0.302 -4.095 25.872 1.00 85.38 326 CYS A CA 1
ATOM 2591 C C . CYS A 1 326 ? 1.796 -4.017 26.221 1.00 85.38 326 CYS A C 1
ATOM 2593 O O . CYS A 1 326 ? 2.200 -3.150 27.003 1.00 85.38 326 CYS A O 1
ATOM 2595 N N . PRO A 1 327 ? 2.650 -4.859 25.613 1.00 81.25 327 PRO A N 1
ATOM 2596 C CA . PRO A 1 327 ? 4.083 -4.808 25.862 1.00 81.25 327 PRO A CA 1
ATOM 2597 C C . PRO A 1 327 ? 4.689 -3.491 25.356 1.00 81.25 327 PRO A C 1
ATOM 2599 O O . PRO A 1 327 ? 4.370 -3.015 24.265 1.00 81.25 327 PRO A O 1
ATOM 2602 N N . ALA A 1 328 ? 5.621 -2.930 26.131 1.00 88.00 328 ALA A N 1
ATOM 2603 C CA . ALA A 1 328 ? 6.418 -1.767 25.742 1.00 88.00 328 ALA A CA 1
ATOM 2604 C C . ALA A 1 328 ? 7.496 -2.170 24.723 1.00 88.00 328 ALA A C 1
ATOM 2606 O O . ALA A 1 328 ? 8.678 -2.316 25.039 1.00 88.00 328 ALA A O 1
ATOM 2607 N N . VAL A 1 329 ? 7.061 -2.402 23.490 1.00 91.69 329 VAL A N 1
ATOM 2608 C CA . VAL A 1 329 ? 7.913 -2.802 22.373 1.00 91.69 329 VAL A CA 1
ATOM 2609 C C . VAL A 1 329 ? 8.611 -1.590 21.761 1.00 91.69 329 VAL A C 1
ATOM 2611 O O . VAL A 1 329 ? 8.018 -0.526 21.604 1.00 91.69 329 VAL A O 1
ATOM 2614 N N . LYS A 1 330 ? 9.863 -1.789 21.339 1.00 94.50 330 LYS A N 1
ATOM 2615 C CA . LYS A 1 330 ? 10.553 -0.910 20.392 1.00 94.50 330 LYS A CA 1
ATOM 2616 C C . LYS A 1 330 ? 11.053 -1.693 19.189 1.00 94.50 330 LYS A C 1
ATOM 2618 O O . LYS A 1 330 ? 11.465 -2.848 19.321 1.00 94.50 330 LYS A O 1
ATOM 2623 N N . VAL A 1 331 ? 11.045 -1.034 18.036 1.00 94.69 331 VAL A N 1
ATOM 2624 C CA . VAL A 1 331 ? 11.636 -1.529 16.795 1.00 94.69 331 VAL A CA 1
ATOM 2625 C C . VAL A 1 331 ? 13.121 -1.782 17.019 1.00 94.69 331 VAL A C 1
ATOM 2627 O O . VAL A 1 331 ? 13.866 -0.895 17.450 1.00 94.69 331 VAL A O 1
ATOM 2630 N N . GLN A 1 332 ? 13.563 -2.991 16.686 1.00 94.31 332 GLN A N 1
ATOM 2631 C CA . GLN A 1 332 ? 14.943 -3.398 16.907 1.00 94.31 332 GLN A CA 1
ATOM 2632 C C . GLN A 1 332 ? 15.890 -2.717 15.912 1.00 94.31 332 GLN A C 1
ATOM 2634 O O . GLN A 1 332 ? 15.535 -2.438 14.764 1.00 94.31 332 GLN A O 1
ATOM 2639 N N . GLY A 1 333 ? 17.131 -2.459 16.338 1.00 95.31 333 GLY A N 1
ATOM 2640 C CA . GLY A 1 333 ? 18.132 -1.789 15.498 1.00 95.31 333 GLY A CA 1
ATOM 2641 C C . GLY A 1 333 ? 18.423 -2.544 14.198 1.00 95.31 333 GLY A C 1
ATOM 2642 O O . GLY A 1 333 ? 18.532 -1.929 13.137 1.00 95.31 333 GLY A O 1
ATOM 2643 N N . TRP A 1 334 ? 18.460 -3.878 14.259 1.00 94.94 334 TRP A N 1
ATOM 2644 C CA . TRP A 1 334 ? 18.697 -4.716 13.086 1.00 94.94 334 TRP A CA 1
ATOM 2645 C C . TRP A 1 334 ? 17.587 -4.574 12.033 1.00 94.94 334 TRP A C 1
ATOM 2647 O O . TRP A 1 334 ? 17.896 -4.578 10.846 1.00 94.94 334 TRP A O 1
ATOM 2657 N N . GLU A 1 335 ? 16.316 -4.374 12.418 1.00 94.88 335 GLU A N 1
ATOM 2658 C CA . GLU A 1 335 ? 15.213 -4.202 11.454 1.00 94.88 335 GLU A CA 1
ATOM 2659 C C . GLU A 1 335 ? 15.459 -2.980 10.560 1.00 94.88 335 GLU A C 1
ATOM 2661 O O . GLU A 1 335 ? 15.280 -3.039 9.340 1.00 94.88 335 GLU A O 1
ATOM 2666 N N . LYS A 1 336 ? 15.916 -1.883 11.180 1.00 94.81 336 LYS A N 1
ATOM 2667 C CA . LYS A 1 336 ? 16.240 -0.617 10.512 1.00 94.81 336 LYS A CA 1
ATOM 2668 C C . LYS A 1 336 ? 17.396 -0.829 9.531 1.00 94.81 336 LYS A C 1
ATOM 2670 O O . LYS A 1 336 ? 17.272 -0.480 8.357 1.00 94.81 336 LYS A O 1
ATOM 2675 N N . THR A 1 337 ? 18.475 -1.467 9.988 1.00 94.38 337 THR A N 1
ATOM 2676 C CA . THR A 1 337 ? 19.657 -1.776 9.169 1.00 94.38 337 THR A CA 1
ATOM 2677 C C . THR A 1 337 ? 19.306 -2.666 7.977 1.00 94.38 337 THR A C 1
ATOM 2679 O O . THR A 1 337 ? 19.557 -2.292 6.833 1.00 94.38 337 THR A O 1
ATOM 2682 N N . MET A 1 338 ? 18.652 -3.807 8.208 1.00 94.94 338 MET A N 1
ATOM 2683 C CA . MET A 1 338 ? 18.352 -4.772 7.144 1.00 94.94 338 MET A CA 1
ATOM 2684 C C . MET A 1 338 ? 17.354 -4.223 6.123 1.00 94.94 338 MET A C 1
ATOM 2686 O O . MET A 1 338 ? 17.437 -4.536 4.937 1.00 94.94 338 MET A O 1
ATOM 2690 N N . TYR A 1 339 ? 16.432 -3.350 6.536 1.00 93.56 339 TYR A N 1
ATOM 2691 C CA . TYR A 1 339 ? 15.535 -2.684 5.594 1.00 93.56 339 TYR A CA 1
ATOM 2692 C C . TYR A 1 339 ? 16.247 -1.668 4.692 1.00 93.56 339 TYR A C 1
ATOM 2694 O O . TYR A 1 339 ? 15.860 -1.526 3.525 1.00 93.56 339 TYR A O 1
ATOM 2702 N N . LEU A 1 340 ? 17.247 -0.943 5.207 1.00 92.94 340 LEU A N 1
ATOM 2703 C CA . LEU A 1 340 ? 18.062 -0.021 4.407 1.00 92.94 340 LEU A CA 1
ATOM 2704 C C . LEU A 1 340 ? 18.911 -0.791 3.388 1.00 92.94 340 LEU A C 1
ATOM 2706 O O . LEU A 1 340 ? 18.959 -0.411 2.222 1.00 92.94 340 LEU A O 1
ATOM 2710 N N . GLU A 1 341 ? 19.465 -1.929 3.802 1.00 94.94 341 GLU A N 1
ATOM 2711 C CA . GLU A 1 341 ? 20.345 -2.776 2.988 1.00 94.94 341 GLU A CA 1
ATOM 2712 C C . GLU A 1 341 ? 19.595 -3.811 2.121 1.00 94.94 341 GLU A C 1
ATOM 2714 O O . GLU A 1 341 ? 20.204 -4.615 1.413 1.00 94.94 341 GLU A O 1
ATOM 2719 N N . LYS A 1 342 ? 18.253 -3.809 2.133 1.00 93.38 342 LYS A N 1
ATOM 2720 C CA . LYS A 1 342 ? 17.426 -4.868 1.518 1.00 93.38 342 LYS A CA 1
ATOM 2721 C C . LYS A 1 342 ? 17.685 -5.110 0.031 1.00 93.38 342 LYS A C 1
ATOM 2723 O O . LYS A 1 342 ? 17.438 -6.215 -0.440 1.00 93.38 342 LYS A O 1
ATOM 2728 N N . ASN A 1 343 ? 18.113 -4.090 -0.715 1.00 91.19 343 ASN A N 1
ATOM 2729 C CA . ASN A 1 343 ? 18.396 -4.233 -2.144 1.00 91.19 343 ASN A CA 1
ATOM 2730 C C . ASN A 1 343 ? 19.702 -5.007 -2.355 1.00 91.19 343 ASN A C 1
ATOM 2732 O O . ASN A 1 343 ? 19.709 -5.957 -3.125 1.00 91.19 343 ASN A O 1
ATOM 2736 N N . ILE A 1 344 ? 20.752 -4.686 -1.588 1.00 94.88 344 ILE A N 1
ATOM 2737 C CA . ILE A 1 344 ? 22.018 -5.432 -1.602 1.00 94.88 344 ILE A CA 1
ATOM 2738 C C . ILE A 1 344 ? 21.773 -6.881 -1.173 1.00 94.88 344 ILE A C 1
ATOM 2740 O O . ILE A 1 344 ? 22.196 -7.808 -1.860 1.00 94.88 344 ILE A O 1
ATOM 2744 N N . LEU A 1 345 ? 21.021 -7.082 -0.082 1.00 96.25 345 LEU A N 1
ATOM 2745 C CA . LEU A 1 345 ? 20.617 -8.419 0.364 1.00 96.25 345 LEU A CA 1
ATOM 2746 C C . LEU A 1 345 ? 19.888 -9.188 -0.742 1.00 96.25 345 LEU A C 1
ATOM 2748 O O . LEU A 1 345 ? 20.192 -10.353 -0.976 1.00 96.25 345 LEU A O 1
ATOM 2752 N N . ARG A 1 346 ? 18.941 -8.543 -1.435 1.00 94.44 346 ARG A N 1
ATOM 2753 C CA . ARG A 1 346 ? 18.158 -9.163 -2.512 1.00 94.44 346 ARG A CA 1
ATOM 2754 C C . ARG A 1 346 ? 19.022 -9.561 -3.696 1.00 94.44 346 ARG A C 1
ATOM 2756 O O . ARG A 1 346 ? 18.838 -10.652 -4.228 1.00 94.44 346 ARG A O 1
ATOM 2763 N N . ASP A 1 347 ? 19.936 -8.697 -4.109 1.00 92.44 347 ASP A N 1
ATOM 2764 C CA . ASP A 1 347 ? 20.786 -8.951 -5.268 1.00 92.44 347 ASP A CA 1
ATOM 2765 C C . ASP A 1 347 ? 21.757 -10.103 -4.995 1.00 92.44 347 ASP A C 1
ATOM 2767 O O . ASP A 1 347 ? 21.874 -11.015 -5.815 1.00 92.44 347 ASP A O 1
ATOM 2771 N N . VAL A 1 348 ? 22.385 -10.126 -3.815 1.00 95.56 348 VAL A N 1
ATOM 2772 C CA . VAL A 1 348 ? 23.259 -11.238 -3.402 1.00 95.56 348 VAL A CA 1
ATOM 2773 C C . VAL A 1 348 ? 22.467 -12.533 -3.248 1.00 95.56 348 VAL A C 1
ATOM 2775 O O . VAL A 1 348 ? 22.903 -13.578 -3.726 1.00 95.56 348 VAL A O 1
ATOM 2778 N N . TRP A 1 349 ? 21.279 -12.474 -2.645 1.00 96.50 349 TRP A N 1
ATOM 2779 C CA . TRP A 1 349 ? 20.423 -13.646 -2.492 1.00 96.50 349 TRP A CA 1
ATOM 2780 C C . TRP A 1 349 ? 20.019 -14.250 -3.843 1.00 96.50 349 TRP A C 1
ATOM 2782 O O . TRP A 1 349 ? 20.175 -15.450 -4.051 1.00 96.50 349 TRP A O 1
ATOM 2792 N N . ARG A 1 350 ? 19.607 -13.420 -4.810 1.00 92.62 350 ARG A N 1
ATOM 2793 C CA . ARG A 1 350 ? 19.288 -13.867 -6.179 1.00 92.62 350 ARG A CA 1
ATOM 2794 C C . ARG A 1 350 ? 20.485 -14.520 -6.877 1.00 92.62 350 ARG A C 1
ATOM 2796 O O . ARG A 1 350 ? 20.309 -15.487 -7.614 1.00 92.62 350 ARG A O 1
ATOM 2803 N N . GLN A 1 351 ? 21.703 -14.021 -6.650 1.00 93.56 351 GLN A N 1
ATOM 2804 C CA . GLN A 1 351 ? 22.918 -14.653 -7.179 1.00 93.56 351 GLN A CA 1
ATOM 2805 C C . GLN A 1 351 ? 23.146 -16.037 -6.565 1.00 93.56 351 GLN A C 1
ATOM 2807 O O . GLN A 1 351 ? 23.473 -16.977 -7.289 1.00 93.56 351 GLN A O 1
ATOM 2812 N N . LEU A 1 352 ? 22.948 -16.185 -5.253 1.00 95.50 352 LEU A N 1
ATOM 2813 C CA . LEU A 1 352 ? 23.027 -17.485 -4.582 1.00 95.50 352 LEU A CA 1
ATOM 2814 C C . LEU A 1 352 ? 21.973 -18.458 -5.120 1.00 95.50 352 LEU A C 1
ATOM 2816 O O . LEU A 1 352 ? 22.307 -19.600 -5.427 1.00 95.50 352 LEU A O 1
ATOM 2820 N N . GLU A 1 353 ? 20.733 -18.004 -5.317 1.00 94.75 353 GLU A N 1
ATOM 2821 C CA . GLU A 1 353 ? 19.666 -18.818 -5.915 1.00 94.75 353 GLU A CA 1
ATOM 2822 C C . GLU A 1 353 ? 20.029 -19.265 -7.336 1.00 94.75 353 GLU A C 1
ATOM 2824 O O . GLU A 1 353 ? 19.896 -20.444 -7.659 1.00 94.75 353 GLU A O 1
ATOM 2829 N N . SER A 1 354 ? 20.569 -18.365 -8.166 1.00 92.75 354 SER A N 1
ATOM 2830 C CA . SER A 1 354 ? 20.971 -18.693 -9.544 1.00 92.75 354 SER A CA 1
ATOM 2831 C C . SER A 1 354 ? 22.082 -19.745 -9.637 1.00 92.75 354 SER A C 1
ATOM 2833 O O . SER A 1 354 ? 22.205 -20.417 -10.659 1.00 92.75 354 SER A O 1
ATOM 2835 N N . ARG A 1 355 ? 22.874 -19.903 -8.569 1.00 95.19 355 ARG A N 1
ATOM 2836 C CA . ARG A 1 355 ? 23.957 -20.890 -8.463 1.00 95.19 355 ARG A CA 1
ATOM 2837 C C . ARG A 1 355 ? 23.559 -22.155 -7.703 1.00 95.19 355 ARG A C 1
ATOM 2839 O O . ARG A 1 355 ? 24.349 -23.086 -7.637 1.00 95.19 355 ARG A O 1
ATOM 2846 N N . GLY A 1 356 ? 22.353 -22.195 -7.134 1.00 94.94 356 GLY A N 1
ATOM 2847 C CA . GLY A 1 356 ? 21.904 -23.296 -6.279 1.00 94.94 356 GLY A CA 1
ATOM 2848 C C . GLY A 1 356 ? 22.521 -23.302 -4.874 1.00 94.94 356 GLY A C 1
ATOM 2849 O O . GLY A 1 356 ? 22.365 -24.280 -4.156 1.00 94.94 356 GLY A O 1
ATOM 2850 N N . GLU A 1 357 ? 23.184 -22.220 -4.460 1.00 95.94 357 GLU A N 1
ATOM 2851 C CA . GLU A 1 357 ? 23.905 -22.119 -3.179 1.00 95.94 357 GLU A CA 1
ATOM 2852 C C . GLU A 1 357 ? 23.024 -21.575 -2.040 1.00 95.94 357 GLU A C 1
ATOM 2854 O O . GLU A 1 357 ? 23.397 -21.640 -0.875 1.00 95.94 357 GLU A O 1
ATOM 2859 N N . ALA A 1 358 ? 21.847 -21.015 -2.344 1.00 95.44 358 ALA A N 1
ATOM 2860 C CA . ALA A 1 358 ? 21.021 -20.313 -1.353 1.00 95.44 358 ALA A CA 1
ATOM 2861 C C . ALA A 1 358 ? 20.567 -21.191 -0.172 1.00 95.44 358 ALA A C 1
ATOM 2863 O O . ALA A 1 358 ? 20.404 -20.681 0.935 1.00 95.44 358 ALA A O 1
ATOM 2864 N N . HIS A 1 359 ? 20.376 -22.497 -0.386 1.00 95.12 359 HIS A N 1
ATOM 2865 C CA . HIS A 1 359 ? 19.941 -23.409 0.675 1.00 95.12 359 HIS A CA 1
ATOM 2866 C C . HIS A 1 359 ? 20.997 -23.557 1.778 1.00 95.12 359 HIS A C 1
ATOM 2868 O O . HIS A 1 359 ? 20.659 -23.426 2.949 1.00 95.12 359 HIS A O 1
ATOM 2874 N N . GLU A 1 360 ? 22.273 -23.709 1.411 1.00 95.75 360 GLU A N 1
ATOM 2875 C CA . GLU A 1 360 ? 23.393 -23.860 2.357 1.00 95.75 360 GLU A CA 1
ATOM 2876 C C . GLU A 1 360 ? 23.555 -22.646 3.285 1.00 95.75 360 GLU A C 1
ATOM 2878 O O . GLU A 1 360 ? 24.115 -22.742 4.375 1.00 95.75 360 GLU A O 1
ATOM 2883 N N . TRP A 1 361 ? 23.072 -21.477 2.857 1.00 96.81 361 TRP A N 1
ATOM 2884 C CA . TRP A 1 361 ? 23.126 -20.257 3.658 1.00 96.81 361 TRP A CA 1
ATOM 2885 C C . TRP A 1 361 ? 22.047 -20.182 4.730 1.00 96.81 361 TRP A C 1
ATOM 2887 O O . TRP A 1 361 ? 22.256 -19.494 5.728 1.00 96.81 361 TRP A O 1
ATOM 2897 N N . VAL A 1 362 ? 20.907 -20.836 4.510 1.00 96.81 362 VAL A N 1
ATOM 2898 C CA . VAL A 1 362 ? 19.705 -20.674 5.337 1.00 96.81 362 VAL A CA 1
ATOM 2899 C C . VAL A 1 362 ? 19.293 -21.946 6.063 1.00 96.81 362 VAL A C 1
ATOM 2901 O O . VAL A 1 362 ? 18.454 -21.885 6.953 1.00 96.81 362 VAL A O 1
ATOM 2904 N N . GLU A 1 363 ? 19.878 -23.090 5.720 1.00 97.12 363 GLU A N 1
ATOM 2905 C CA . GLU A 1 363 ? 19.658 -24.350 6.424 1.00 97.12 363 GLU A CA 1
ATOM 2906 C C . GLU A 1 363 ? 19.911 -24.192 7.936 1.00 97.12 363 GLU A C 1
ATOM 2908 O O . GLU A 1 363 ? 20.938 -23.665 8.363 1.00 97.12 363 GLU A O 1
ATOM 2913 N N . GLY A 1 364 ? 18.929 -24.595 8.746 1.00 96.19 364 GLY A N 1
ATOM 2914 C CA . GLY A 1 364 ? 18.943 -24.472 10.209 1.00 96.19 364 GLY A CA 1
ATOM 2915 C C . GLY A 1 364 ? 18.711 -23.053 10.749 1.00 96.19 364 GLY A C 1
ATOM 2916 O O . GLY A 1 364 ? 18.480 -22.885 11.943 1.00 96.19 364 GLY A O 1
ATOM 2917 N N . VAL A 1 365 ? 18.711 -22.018 9.903 1.00 97.38 365 VAL A N 1
ATOM 2918 C CA . VAL A 1 365 ? 18.504 -20.634 10.352 1.00 97.38 365 VAL A CA 1
ATOM 2919 C C . VAL A 1 365 ? 17.063 -20.445 10.822 1.00 97.38 365 VAL A C 1
ATOM 2921 O O . VAL A 1 365 ? 16.111 -20.710 10.084 1.00 97.38 365 VAL A O 1
ATOM 2924 N N . GLY A 1 366 ? 16.898 -19.939 12.044 1.00 95.38 366 GLY A N 1
ATOM 2925 C CA . GLY A 1 366 ? 15.605 -19.654 12.656 1.00 95.38 366 GLY A CA 1
ATOM 2926 C C . GLY A 1 366 ? 15.116 -20.722 13.630 1.00 95.38 366 GLY A C 1
ATOM 2927 O O . GLY A 1 366 ? 14.022 -20.559 14.169 1.00 95.38 366 GLY A O 1
ATOM 2928 N N . GLU A 1 367 ? 15.887 -21.786 13.865 1.00 96.19 367 GLU A N 1
ATOM 2929 C CA . GLU A 1 367 ? 15.566 -22.815 14.859 1.00 96.19 367 GLU A CA 1
ATOM 2930 C C . GLU A 1 367 ? 15.650 -22.271 16.289 1.00 96.19 367 GLU A C 1
ATOM 2932 O O . GLU A 1 367 ? 14.812 -22.625 17.122 1.00 96.19 367 GLU A O 1
ATOM 2937 N N . ASN A 1 368 ? 16.604 -21.371 16.564 1.00 94.69 368 ASN A N 1
ATOM 2938 C CA . ASN A 1 368 ? 16.847 -20.851 17.916 1.00 94.69 368 ASN A CA 1
ATOM 2939 C C . ASN A 1 368 ? 16.452 -19.382 18.114 1.00 94.69 368 ASN A C 1
ATOM 2941 O O . ASN A 1 368 ? 16.640 -18.846 19.205 1.00 94.69 368 ASN A O 1
ATOM 2945 N N . GLY A 1 369 ? 15.880 -18.722 17.103 1.00 92.44 369 GLY A N 1
ATOM 2946 C CA . GLY A 1 369 ? 15.364 -17.361 17.250 1.00 92.44 369 GLY A CA 1
ATOM 2947 C C . GLY A 1 369 ? 15.622 -16.453 16.057 1.00 92.44 369 GLY A C 1
ATOM 2948 O O . GLY A 1 369 ? 15.989 -16.887 14.967 1.00 92.44 369 GLY A O 1
ATOM 2949 N N . VAL A 1 370 ? 15.379 -15.157 16.257 1.00 93.25 370 VAL A N 1
ATOM 2950 C CA . VAL A 1 370 ? 15.528 -14.150 15.197 1.00 93.25 370 VAL A CA 1
ATOM 2951 C C . VAL A 1 370 ? 16.993 -13.780 14.965 1.00 93.25 370 VAL A C 1
ATOM 2953 O O . VAL A 1 370 ? 17.364 -13.376 13.869 1.00 93.25 370 VAL A O 1
ATOM 2956 N N . GLU A 1 371 ? 17.832 -13.957 15.979 1.00 95.50 371 GLU A N 1
ATOM 2957 C CA . GLU A 1 371 ? 19.252 -13.627 15.981 1.00 95.50 371 GLU A CA 1
ATOM 2958 C C . GLU A 1 371 ? 20.010 -14.392 14.889 1.00 95.50 371 GLU A C 1
ATOM 2960 O O . GLU A 1 371 ? 20.813 -13.792 14.181 1.00 95.50 371 GLU A O 1
ATOM 2965 N N . GLU A 1 372 ? 19.671 -15.661 14.642 1.00 97.19 372 GLU A N 1
ATOM 2966 C CA . GLU A 1 372 ? 20.272 -16.459 13.562 1.00 97.19 372 GLU A CA 1
ATOM 2967 C C . GLU A 1 372 ? 19.998 -15.852 12.176 1.00 97.19 372 GLU A C 1
ATOM 2969 O O . GLU A 1 372 ? 20.874 -15.824 11.308 1.00 97.19 372 GLU A O 1
ATOM 2974 N N . TRP A 1 373 ? 18.797 -15.297 11.967 1.00 96.38 373 TRP A N 1
ATOM 2975 C CA . TRP A 1 373 ? 18.471 -14.573 10.736 1.00 96.38 373 TRP A CA 1
ATOM 2976 C C . TRP A 1 373 ? 19.306 -13.302 10.599 1.00 96.38 373 TRP A C 1
ATOM 2978 O O . TRP A 1 373 ? 19.754 -12.973 9.498 1.00 96.38 373 TRP A O 1
ATOM 2988 N N . VAL A 1 374 ? 19.506 -12.579 11.705 1.00 96.88 374 VAL A N 1
ATOM 2989 C CA . VAL A 1 374 ? 20.326 -11.362 11.735 1.00 96.88 374 VAL A CA 1
ATOM 2990 C C . VAL A 1 374 ? 21.772 -11.692 11.380 1.00 96.88 374 VAL A C 1
ATOM 2992 O O . VAL A 1 374 ? 22.311 -11.088 10.454 1.00 96.88 374 VAL A O 1
ATOM 2995 N N . GLU A 1 375 ? 22.364 -12.697 12.024 1.00 97.62 375 GLU A N 1
ATOM 2996 C CA . GLU A 1 375 ? 23.734 -13.150 11.759 1.00 97.62 375 GLU A CA 1
ATOM 2997 C C . GLU A 1 375 ? 23.922 -13.607 10.305 1.00 97.62 375 GLU A C 1
ATOM 2999 O O . GLU A 1 375 ? 24.910 -13.251 9.652 1.00 97.62 375 GLU A O 1
ATOM 3004 N N . MET A 1 376 ? 22.960 -14.353 9.750 1.00 97.50 376 MET A N 1
ATOM 3005 C CA . MET A 1 376 ? 22.984 -14.756 8.342 1.00 97.50 376 MET A CA 1
ATOM 3006 C C . MET A 1 376 ? 22.955 -13.537 7.407 1.00 97.50 376 MET A C 1
ATOM 3008 O O . MET A 1 376 ? 23.757 -13.456 6.472 1.00 97.50 376 MET A O 1
ATOM 3012 N N . MET A 1 377 ? 22.068 -12.567 7.653 1.00 97.62 377 MET A N 1
ATOM 3013 C CA . MET A 1 377 ? 21.998 -11.345 6.844 1.00 97.62 377 MET A CA 1
ATOM 3014 C C . MET A 1 377 ? 23.281 -10.509 6.951 1.00 97.62 377 MET A C 1
ATOM 3016 O O . MET A 1 377 ? 23.768 -10.006 5.939 1.00 97.62 377 MET A O 1
ATOM 3020 N N . GLU A 1 378 ? 23.883 -10.399 8.135 1.00 97.50 378 GLU A N 1
ATOM 3021 C CA . GLU A 1 378 ? 25.170 -9.717 8.316 1.00 97.50 378 GLU A CA 1
ATOM 3022 C C . GLU A 1 378 ? 26.300 -10.401 7.534 1.00 97.50 378 GLU A C 1
ATOM 3024 O O . GLU A 1 378 ? 27.096 -9.728 6.865 1.00 97.50 378 GLU A O 1
ATOM 3029 N N . ARG A 1 379 ? 26.343 -11.740 7.540 1.00 96.94 379 ARG A N 1
ATOM 3030 C CA . ARG A 1 379 ? 27.279 -12.522 6.717 1.00 96.94 379 ARG A CA 1
ATOM 3031 C C . ARG A 1 379 ? 27.066 -12.276 5.222 1.00 96.94 379 ARG A C 1
ATOM 3033 O O . ARG A 1 379 ? 28.051 -12.097 4.505 1.00 96.94 379 ARG A O 1
ATOM 3040 N N . LEU A 1 380 ? 25.816 -12.220 4.755 1.00 96.56 380 LEU A N 1
ATOM 3041 C CA . LEU A 1 380 ? 25.486 -11.909 3.357 1.00 96.56 380 LEU A CA 1
ATOM 3042 C C . LEU A 1 380 ? 25.959 -10.504 2.960 1.00 96.56 380 LEU A C 1
ATOM 3044 O O . LEU A 1 380 ? 26.562 -10.333 1.902 1.00 96.56 380 LEU A O 1
ATOM 3048 N N . LEU A 1 381 ? 25.758 -9.503 3.822 1.00 96.19 381 LEU A N 1
ATOM 3049 C CA . LEU A 1 381 ? 26.242 -8.140 3.577 1.00 96.19 381 LEU A CA 1
ATOM 3050 C C . LEU A 1 381 ? 27.766 -8.069 3.514 1.00 96.19 381 LEU A C 1
ATOM 3052 O O . LEU A 1 381 ? 28.325 -7.358 2.676 1.00 96.19 381 LEU A O 1
ATOM 3056 N N . LYS A 1 382 ? 28.458 -8.806 4.387 1.00 95.25 382 LYS A N 1
ATOM 3057 C CA . LYS A 1 382 ? 29.918 -8.910 4.337 1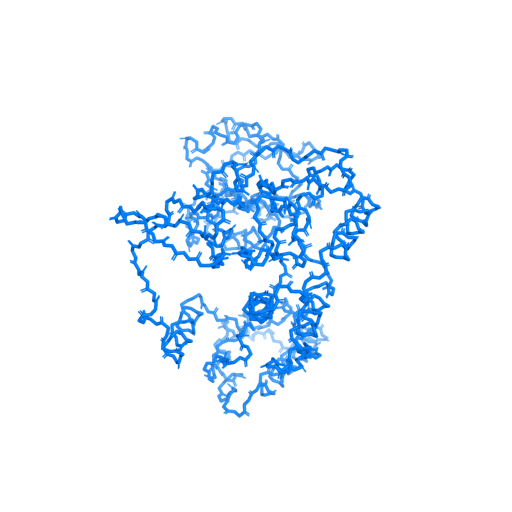.00 95.25 382 LYS A CA 1
ATOM 3058 C C . LYS A 1 382 ? 30.379 -9.557 3.029 1.00 95.25 382 LYS A C 1
ATOM 3060 O O . LYS A 1 382 ? 31.268 -9.014 2.376 1.00 95.25 382 LYS A O 1
ATOM 3065 N N . HIS A 1 383 ? 29.737 -10.650 2.620 1.00 92.38 383 HIS A N 1
ATOM 3066 C CA . HIS A 1 383 ? 30.020 -11.335 1.358 1.00 92.38 383 HIS A CA 1
ATOM 3067 C C . HIS A 1 383 ? 29.834 -10.409 0.143 1.00 92.38 383 HIS A C 1
ATOM 3069 O O . HIS A 1 383 ? 30.698 -10.355 -0.732 1.00 92.38 383 HIS A O 1
ATOM 3075 N N . ALA A 1 384 ? 28.761 -9.612 0.126 1.00 91.56 384 ALA A N 1
ATOM 3076 C CA . ALA A 1 384 ? 28.511 -8.611 -0.912 1.00 91.56 384 ALA A CA 1
ATOM 3077 C C . ALA A 1 384 ? 29.669 -7.602 -1.033 1.00 91.56 384 ALA A C 1
ATOM 3079 O O . ALA A 1 384 ? 30.211 -7.385 -2.117 1.00 91.56 384 ALA A O 1
ATOM 3080 N N . LYS A 1 385 ? 30.106 -7.041 0.103 1.00 87.75 385 LYS A N 1
ATOM 3081 C CA . LYS A 1 385 ? 31.196 -6.051 0.165 1.00 87.75 385 LYS A CA 1
ATOM 3082 C C . LYS A 1 385 ? 32.549 -6.630 -0.250 1.00 87.75 385 LYS A C 1
ATOM 3084 O O . LYS A 1 385 ? 33.367 -5.932 -0.844 1.00 87.75 385 LYS A O 1
ATOM 3089 N N . GLU A 1 386 ? 32.822 -7.892 0.074 1.00 87.50 386 GLU A N 1
ATOM 3090 C CA . GLU A 1 386 ? 34.063 -8.562 -0.332 1.00 87.50 386 GLU A CA 1
ATOM 3091 C C . GLU A 1 386 ? 34.131 -8.778 -1.850 1.00 87.50 386 GLU A C 1
ATOM 3093 O O . GLU A 1 386 ? 35.202 -8.610 -2.438 1.00 87.50 386 GLU A O 1
ATOM 3098 N N . ARG A 1 387 ? 32.993 -9.057 -2.497 1.00 76.75 387 ARG A N 1
ATOM 3099 C CA . ARG A 1 387 ? 32.899 -9.178 -3.960 1.00 76.75 387 ARG A CA 1
ATOM 3100 C C . ARG A 1 387 ? 33.111 -7.864 -4.689 1.00 76.75 387 ARG A C 1
ATOM 3102 O O . ARG A 1 387 ? 33.876 -7.833 -5.649 1.00 76.75 387 ARG A O 1
ATOM 3109 N N . GLU A 1 388 ? 32.507 -6.777 -4.214 1.00 74.50 388 GLU A N 1
ATOM 3110 C CA . GLU A 1 388 ? 32.735 -5.443 -4.790 1.00 74.50 388 GLU A CA 1
ATOM 3111 C C . GLU A 1 388 ? 34.218 -5.051 -4.754 1.00 74.50 388 GLU A C 1
ATOM 3113 O O . GLU A 1 388 ? 34.727 -4.413 -5.674 1.00 74.50 388 GLU A O 1
ATOM 3118 N N . ARG A 1 389 ? 34.941 -5.477 -3.711 1.00 70.38 389 ARG A N 1
ATOM 3119 C CA . ARG A 1 389 ? 36.379 -5.218 -3.563 1.00 70.38 389 ARG A CA 1
ATOM 3120 C C . ARG A 1 389 ? 37.259 -6.138 -4.410 1.00 70.38 389 ARG A C 1
ATOM 3122 O O . ARG A 1 389 ? 38.436 -5.824 -4.571 1.00 70.38 389 ARG A O 1
ATOM 3129 N N . ASN A 1 390 ? 36.746 -7.261 -4.922 1.00 58.03 390 ASN A N 1
ATOM 3130 C CA . ASN A 1 390 ? 37.553 -8.246 -5.647 1.00 58.03 390 ASN A CA 1
ATOM 3131 C C . ASN A 1 390 ? 36.780 -8.962 -6.782 1.00 58.03 390 ASN A C 1
ATOM 3133 O O . ASN A 1 390 ? 36.582 -10.179 -6.725 1.00 58.03 390 ASN A O 1
ATOM 3137 N N . PRO A 1 391 ? 36.370 -8.239 -7.843 1.00 57.28 391 PRO A N 1
ATOM 3138 C CA . PRO A 1 391 ? 35.499 -8.765 -8.903 1.00 57.28 391 PRO A CA 1
ATOM 3139 C C . PRO A 1 391 ? 36.123 -9.873 -9.777 1.00 57.28 391 PRO A C 1
ATOM 3141 O O . PRO A 1 391 ? 35.418 -10.509 -10.551 1.00 57.28 391 PRO A O 1
ATOM 3144 N N . LEU A 1 392 ? 37.432 -10.130 -9.668 1.00 50.06 392 LEU A N 1
ATOM 3145 C CA . LEU A 1 392 ? 38.191 -11.037 -10.546 1.00 50.06 392 LEU A CA 1
ATOM 3146 C C . LEU A 1 392 ? 38.300 -12.490 -10.046 1.00 50.06 392 LEU A C 1
ATOM 3148 O O . LEU A 1 392 ? 38.967 -13.299 -10.686 1.00 50.06 392 LEU A O 1
ATOM 3152 N N . ARG A 1 393 ? 37.704 -12.847 -8.900 1.00 50.16 393 ARG A N 1
ATOM 3153 C CA . ARG A 1 393 ? 37.878 -14.191 -8.309 1.00 50.16 393 ARG A CA 1
ATOM 3154 C C . ARG A 1 393 ? 36.905 -15.264 -8.795 1.00 50.16 393 ARG A C 1
ATOM 3156 O O . ARG A 1 393 ? 37.137 -16.428 -8.494 1.00 50.16 393 ARG A O 1
ATOM 3163 N N . GLU A 1 394 ? 35.869 -14.910 -9.550 1.00 49.56 394 GLU A N 1
ATOM 3164 C CA . GLU A 1 394 ? 34.833 -15.866 -9.970 1.00 49.56 394 GLU A CA 1
ATOM 3165 C C . GLU A 1 394 ? 34.396 -15.682 -11.432 1.00 49.56 394 GLU A C 1
ATOM 3167 O O . GLU A 1 394 ? 33.212 -15.679 -11.756 1.00 49.56 394 GLU A O 1
ATOM 3172 N N . THR A 1 395 ? 35.347 -15.556 -12.357 1.00 36.22 395 THR A N 1
ATOM 3173 C CA . THR A 1 395 ? 35.103 -16.057 -13.718 1.00 36.22 395 THR A CA 1
ATOM 3174 C C . THR A 1 395 ? 35.239 -17.579 -13.686 1.00 36.22 395 THR A C 1
ATOM 3176 O O . THR A 1 395 ? 36.306 -18.055 -13.283 1.00 36.22 395 THR A O 1
ATOM 3179 N N . PRO A 1 396 ? 34.223 -18.358 -14.103 1.00 38.50 396 PRO A N 1
ATOM 3180 C CA . PRO A 1 396 ? 34.415 -19.776 -14.368 1.00 38.50 396 PRO A CA 1
ATOM 3181 C C . PRO A 1 396 ? 35.561 -19.924 -15.371 1.00 38.50 396 PRO A C 1
ATOM 3183 O O . PRO A 1 396 ? 35.618 -19.183 -16.357 1.00 38.50 396 PRO A O 1
ATOM 3186 N N . ALA A 1 397 ? 36.493 -20.840 -15.106 1.00 35.44 397 ALA A N 1
ATOM 3187 C CA . ALA A 1 397 ? 37.435 -21.266 -16.131 1.00 35.44 397 ALA A CA 1
ATOM 3188 C C . ALA A 1 397 ? 36.625 -21.763 -17.342 1.00 35.44 397 ALA A C 1
ATOM 3190 O O . ALA A 1 397 ? 35.661 -22.509 -17.160 1.00 35.44 397 ALA A O 1
ATOM 3191 N N . ALA A 1 398 ? 36.985 -21.244 -18.517 1.00 34.53 398 ALA A N 1
ATOM 3192 C CA . ALA A 1 398 ? 36.300 -21.417 -19.796 1.00 34.53 398 ALA A CA 1
ATOM 3193 C C . ALA A 1 398 ? 36.073 -22.878 -20.208 1.00 34.53 398 ALA A C 1
ATOM 3195 O O . ALA A 1 398 ? 36.926 -23.729 -19.859 1.00 34.53 398 ALA A O 1
#

Sequence (398 aa):
MAFMSHSFPPSTSLFPPAKVVLDYLESFAHRFDLLPLIRFNTTITSAKWDNSCWLVSTSARETLAFDHVIVANGHYRLPRIPNIPGVDHWLRIRRASHSAWYRSPQTLGHKVLVVGGGPSGQDIATEMRSCATTVIHSYTGATSEGDAHFKRVGRALRFYDDGRVLFEGNIVEDEIDHCILATGYKLDFPFFDSDVIRTEQVPSHSTLPPDLYNSTYHVFPLAKFIFPLQSHYPASTLAFMGLPSKVVPMPLMEAQVYTIIRVFSDPSSLNEQEEAQKVIARSQLLARQGASTVSEQAKIWLRFEGMEQWDYRDDLFAFAAQSGDCPAVKVQGWEKTMYLEKNILRDVWRQLESRGEAHEWVEGVGENGVEEWVEMMERLLKHAKERERNPLRETPAA

Secondary structure (DSSP, 8-state):
---TT-PPPTT--SS--HHHHHHHHHHHHHHTT-GGG--TT--EEEEEE-SSSEEEEETTS-EEEES-EEE---SSSEE-----TTHHHHHHTTSEEEGGG--S-----SEEEEE-SSHHHHHHHHHGGGT-SEEEEE-TT---EE-SSEEEE--EEEE-TTS-EEEGGGEEE----EEEE---EE---TT--TTT-B-SPPPTT-SS-SS-EE-SS-EESEETTTEE--SSS-GGGEEE-S--BSS-HHHHHHHHHHHHHHHHH-GGG--HHHHHHHHHHHHHHHHHTT--SHHHHHHHHTB--TTHHHHHHHHHHHHHHTTSSS------HHHHHHHHSHHHHHHHHHHHHHHT-HHHHHTTTTSS-HHHHHHHHHHHHHHHHHHHH-TTS-PPP-

Organism: NCBI:txid765257

Foldseek 3Di:
DDAPVFDQDFLAFPPHPPVSVVVRVVVVCVVVVVVVVDDPPKAFQAWDDPPQFIFTAIPVRDTDTHQADEADPDWQQADDDDPAACSVVCVVVVQEDELNPDDAQDALDQEEEEEEDDPSLVVNLVRVLVHHQAYEREYDPDDFDDDRRYTYFYHWRHADPQAWTAHPVRDIDGDHSHYYYHPGGFDDDNRYDVLQENADQDDFPDLADQHWYGYRQAIDDDQLSWFDLHDSDQSLRYTYAQQAPPEPHNNLRVLVVLLNVQCVVPVVLDPSVVSSVVSSVLVVVVCVVPQVTSVSCSNCVRYDDQCRRQVSSLVSLCSSCVVVPGDNDHDDPLVSVCSVCVVLLVVLLVVCVVVVNSSVLRVRQDVVHCVSVSVSSVVSVVVSVVCVVPVPPDDPDD